Protein AF-A0A3B8RYE8-F1 (afdb_monomer_lite)

Secondary structure (DSSP, 8-state):
--EEEHHHHHHHHHHHH-SSSSS---SS--S-SEEEEEBTTS-EEEEESHHHHHHHHHHHHHHHHTT-SEEE--HHHHT--HHHHHHHHIIIIIHHHHEE--STTTHHHHH--SS---SSEEEEE-TT-HHHHHHHHHHHHH-GGGTEEEEEPPSS--HHHHHHHHTS-EEEP--EEE-TT--EEEPPEE-SSTT--SPBTTHHHHHHHHHHHTT-HHHHHHHHHHHHHHHHHHSS--SBSBGGGTT------HHHHHHHHHHH-SS--HHHHHHHHHHHHHHIIIIISSTTTB-TTS-B-------S--TTS-TTTTHHHHHHHHHHTT--HHHHHHHHHTTSS--HHHHHHHHHHHHHHHTT--S-TTTTTTGGGEE-HHHHHHHHHHHHHHHHHHHHHSTT-EEETTEEE-HHHHHHHHHHHHHHHHHHTEETTTTEE--EETTTTEE----BGGGGHHHHTT-S-HHHHHHIIIIIHHHHEETTEE-SB-

pLDDT: mean 95.22, std 4.4, range [63.72, 98.94]

Sequence (494 aa):
MPVFNINQNFNRLLKAEDIDGDKKITVDDKGPKRFNLISINGKSFEVCGTFHLSILLQELYLAKKDGKDELDISKEMIFQLPVDRASSLIKNYFWKGLTRRIDESNIKASVTDSKTHSEKTYIYIPPRDEFAFKYFKNIQIKHKDLNLSVEKLPPIITDKYLHVLNKKPGLLVLALKKDKSGTTSGVPFVVPGGRFNEMYGWDSYFESLGLINDGRIDLAIAMAENFFYQIEHYGKILNANRTYYLNRSQPPFLTSFIREIWENIEEKNKAWLKNALQYAIKEYHNVWVGKDRLTSTGLSRYFGSGSGMPPETEPEHFDAVLKPFAKKYKMAIPQFRQKYLSFEISVPELEDYFLHDRAVRESGHDTSYRIDSVCAHLNTVDLNSLLFKYEMDIAHFIKQEFSDRFNYQGKIHKSSDWLKRAKIRKELIDKLMWDTKRGFFFDYNFVLKKKTNYESAVTFYPLWAKLASKKQASILIKRALPLLEEAGGIAAST

Structure (mmCIF, N/CA/C/O backbone):
data_AF-A0A3B8RYE8-F1
#
_entry.id   AF-A0A3B8RYE8-F1
#
loop_
_atom_site.group_PDB
_atom_site.id
_atom_site.type_symbol
_atom_site.label_atom_id
_atom_site.label_alt_id
_atom_site.label_comp_id
_atom_site.label_asym_id
_atom_site.label_entity_id
_atom_site.label_seq_id
_atom_site.pdbx_PDB_ins_code
_atom_site.Cartn_x
_atom_site.Cartn_y
_atom_site.Cartn_z
_atom_site.occupancy
_atom_site.B_iso_or_equiv
_atom_site.auth_seq_id
_atom_site.auth_comp_id
_atom_site.auth_asym_id
_atom_site.auth_atom_id
_atom_site.pdbx_PDB_model_num
ATOM 1 N N . MET A 1 1 ? -33.885 2.464 30.644 1.00 63.72 1 MET A N 1
ATOM 2 C CA . MET A 1 1 ? -33.765 1.193 29.899 1.00 63.72 1 MET A CA 1
ATOM 3 C C . MET A 1 1 ? -33.332 0.103 30.884 1.00 63.72 1 MET A C 1
ATOM 5 O O . MET A 1 1 ? -32.891 0.470 31.971 1.00 63.72 1 MET A O 1
ATOM 9 N N . PRO A 1 2 ? -33.579 -1.198 30.637 1.00 79.75 2 PRO A N 1
ATOM 10 C CA . PRO A 1 2 ? -33.117 -2.251 31.544 1.00 79.75 2 PRO A CA 1
ATOM 11 C C . PRO A 1 2 ? -31.582 -2.306 31.572 1.00 79.75 2 PRO A C 1
ATOM 13 O O . PRO A 1 2 ? -30.951 -2.267 30.525 1.00 79.75 2 PRO A O 1
ATOM 16 N N . VAL A 1 3 ? -31.003 -2.413 32.770 1.00 88.25 3 VAL A N 1
ATOM 17 C CA . VAL A 1 3 ? -29.549 -2.505 32.982 1.00 88.25 3 VAL A CA 1
ATOM 18 C C . VAL A 1 3 ? -29.172 -3.953 33.287 1.00 88.25 3 VAL A C 1
ATOM 20 O O . VAL A 1 3 ? -29.862 -4.629 34.059 1.00 88.25 3 VAL A O 1
ATOM 23 N N . PHE A 1 4 ? -28.096 -4.445 32.676 1.00 91.94 4 PHE A N 1
ATOM 24 C CA . PHE A 1 4 ? -27.686 -5.848 32.732 1.00 91.94 4 PHE A CA 1
ATOM 25 C C . PHE A 1 4 ? -26.313 -6.011 33.383 1.00 91.94 4 PHE A C 1
ATOM 27 O O . PHE A 1 4 ? -25.372 -5.311 33.021 1.00 91.94 4 PHE A O 1
ATOM 34 N N . ASN A 1 5 ? -26.172 -6.986 34.288 1.00 94.56 5 ASN A N 1
ATOM 35 C CA . ASN A 1 5 ? -24.861 -7.369 34.816 1.00 94.56 5 ASN A CA 1
ATOM 36 C C . ASN A 1 5 ? -24.051 -8.082 33.723 1.00 94.56 5 ASN A C 1
ATOM 38 O O . ASN A 1 5 ? -24.471 -9.133 33.220 1.00 94.56 5 ASN A O 1
ATOM 42 N N . ILE A 1 6 ? -22.898 -7.519 33.362 1.00 95.00 6 ILE A N 1
ATOM 43 C CA . ILE A 1 6 ? -22.102 -7.986 32.224 1.00 95.00 6 ILE A CA 1
ATOM 44 C C . ILE A 1 6 ? -21.521 -9.372 32.495 1.00 95.00 6 ILE A C 1
ATOM 46 O O . ILE A 1 6 ? -21.747 -10.294 31.716 1.00 95.00 6 ILE A O 1
ATOM 50 N N . ASN A 1 7 ? -20.804 -9.552 33.608 1.00 93.44 7 ASN A N 1
ATOM 51 C CA . ASN A 1 7 ? -20.083 -10.796 33.895 1.00 93.44 7 ASN A CA 1
ATOM 52 C C . ASN A 1 7 ? -21.020 -12.002 34.034 1.00 93.44 7 ASN A C 1
ATOM 54 O O . ASN A 1 7 ? -20.733 -13.078 33.505 1.00 93.44 7 ASN A O 1
ATOM 58 N N . GLN A 1 8 ? -22.155 -11.816 34.708 1.00 94.69 8 GLN A N 1
ATOM 59 C CA . GLN A 1 8 ? -23.148 -12.866 34.890 1.00 94.69 8 GLN A CA 1
ATOM 60 C C . GLN A 1 8 ? -23.752 -13.305 33.552 1.00 94.69 8 GLN A C 1
ATOM 62 O O . GLN A 1 8 ? -23.822 -14.504 33.276 1.00 94.69 8 GLN A O 1
ATOM 67 N N . ASN A 1 9 ? -24.194 -12.357 32.718 1.00 95.88 9 ASN A N 1
ATOM 68 C CA . ASN A 1 9 ? -24.814 -12.686 31.435 1.00 95.88 9 ASN A CA 1
ATOM 69 C C . ASN A 1 9 ? -23.786 -13.209 30.422 1.00 95.88 9 ASN A C 1
ATOM 71 O O . ASN A 1 9 ? -24.084 -14.177 29.732 1.00 95.88 9 ASN A O 1
ATOM 75 N N . PHE A 1 10 ? -22.569 -12.659 30.394 1.00 95.88 10 PHE A N 1
ATOM 76 C CA . PHE A 1 10 ? -21.481 -13.107 29.519 1.00 95.88 10 PHE A CA 1
ATOM 77 C C . PHE A 1 10 ? -21.111 -14.576 29.763 1.00 95.88 10 PHE A C 1
ATOM 79 O O . PHE A 1 10 ? -21.117 -15.382 28.836 1.00 95.88 10 PHE A O 1
ATOM 86 N N . ASN A 1 11 ? -20.867 -14.956 31.022 1.00 95.50 11 ASN A N 1
ATOM 87 C CA . ASN A 1 11 ? -20.498 -16.333 31.364 1.00 95.50 11 ASN A CA 1
ATOM 88 C C . ASN A 1 11 ? -21.650 -17.321 31.122 1.00 95.50 11 ASN A C 1
ATOM 90 O O . ASN A 1 11 ? -21.416 -18.449 30.691 1.00 95.50 11 ASN A O 1
ATOM 94 N N . ARG A 1 12 ? -22.899 -16.910 31.389 1.00 96.69 12 ARG A N 1
ATOM 95 C CA . ARG A 1 12 ? -24.086 -17.734 31.109 1.00 96.69 12 ARG A CA 1
ATOM 96 C C . ARG A 1 12 ? -24.287 -17.948 29.613 1.00 96.69 12 ARG A C 1
ATOM 98 O O . ARG A 1 12 ? -24.657 -19.050 29.226 1.00 96.69 12 ARG A O 1
ATOM 105 N N . LEU A 1 13 ? -24.069 -16.909 28.808 1.00 97.00 13 LEU A N 1
ATOM 106 C CA . LEU A 1 13 ? -24.220 -16.971 27.359 1.00 97.00 13 LEU A CA 1
ATOM 107 C C . LEU A 1 13 ? -23.183 -17.912 26.744 1.00 97.00 13 LEU A C 1
ATOM 109 O O . LEU A 1 13 ? -23.573 -18.825 26.027 1.00 97.00 13 LEU A O 1
ATOM 113 N N . LEU A 1 14 ? -21.901 -17.762 27.099 1.00 96.38 14 LEU A N 1
ATOM 114 C CA . LEU A 1 14 ? -20.849 -18.676 26.639 1.00 96.38 14 LEU A CA 1
ATOM 115 C C . LEU A 1 14 ? -21.145 -20.122 27.046 1.00 96.38 14 LEU A C 1
ATOM 117 O O . LEU A 1 14 ? -21.182 -21.001 26.201 1.00 96.38 14 LEU A O 1
ATOM 121 N N . LYS A 1 15 ? -21.476 -20.370 28.320 1.00 95.88 15 LYS A N 1
ATOM 122 C CA . LYS A 1 15 ? -21.802 -21.726 28.791 1.00 95.88 15 LYS A CA 1
ATOM 123 C C . LYS A 1 15 ? -22.970 -22.371 28.028 1.00 95.88 15 LYS A C 1
ATOM 125 O O . LYS A 1 15 ? -23.050 -23.595 27.976 1.00 95.88 15 LYS A O 1
ATOM 130 N N . ALA A 1 16 ? -23.908 -21.570 27.528 1.00 95.00 16 ALA A N 1
ATOM 131 C CA . ALA A 1 16 ? -25.078 -22.069 26.818 1.00 95.00 16 ALA A CA 1
ATOM 132 C C . ALA A 1 16 ? -24.827 -22.270 25.317 1.00 95.00 16 ALA A C 1
ATOM 134 O O . ALA A 1 16 ? -25.349 -23.228 24.753 1.00 95.00 16 ALA A O 1
ATOM 135 N N . GLU A 1 17 ? -24.084 -21.366 24.674 1.00 96.25 17 GLU A N 1
ATOM 136 C CA . GLU A 1 17 ? -24.053 -21.246 23.210 1.00 96.25 17 GLU A CA 1
ATOM 137 C C . GLU A 1 17 ? -22.674 -21.452 22.568 1.00 96.25 17 GLU A C 1
ATOM 139 O O . GLU A 1 17 ? -22.648 -21.722 21.374 1.00 96.25 17 GLU A O 1
ATOM 144 N N . ASP A 1 18 ? -21.573 -21.337 23.317 1.00 95.00 18 ASP A N 1
ATOM 145 C CA . ASP A 1 18 ? -20.195 -21.597 22.859 1.00 95.00 18 ASP A CA 1
ATOM 146 C C . ASP A 1 18 ? -19.813 -23.031 23.261 1.00 95.00 18 ASP A C 1
ATOM 148 O O . ASP A 1 18 ? -19.482 -23.305 24.419 1.00 95.00 18 ASP A O 1
ATOM 152 N N . ILE A 1 19 ? -19.972 -23.973 22.328 1.00 93.94 19 ILE A N 1
ATOM 153 C CA . ILE A 1 19 ? -19.841 -25.412 22.607 1.00 93.94 19 ILE A CA 1
ATOM 154 C C . ILE A 1 19 ? -18.392 -25.882 22.475 1.00 93.94 19 ILE A C 1
ATOM 156 O O . ILE A 1 19 ? -17.983 -26.802 23.189 1.00 93.94 19 ILE A O 1
ATOM 160 N N . ASP A 1 20 ? -17.623 -25.279 21.572 1.00 92.25 20 ASP A N 1
ATOM 161 C CA . ASP A 1 20 ? -16.225 -25.640 21.331 1.00 92.25 20 ASP A CA 1
ATOM 162 C C . ASP A 1 20 ? -15.228 -24.854 22.207 1.00 92.25 20 ASP A C 1
ATOM 164 O O . ASP A 1 20 ? -14.053 -25.222 22.293 1.00 92.25 20 ASP A O 1
ATOM 168 N N . GLY A 1 21 ? -15.705 -23.844 22.941 1.00 92.56 21 GLY A N 1
ATOM 169 C CA . GLY A 1 21 ? -14.927 -23.068 23.900 1.00 92.56 21 GLY A CA 1
ATOM 170 C C . GLY A 1 21 ? -14.025 -22.021 23.248 1.00 92.56 21 GLY A C 1
ATOM 171 O O . GLY A 1 21 ? -13.099 -21.520 23.902 1.00 92.56 21 GLY A O 1
ATOM 172 N N . ASP A 1 22 ? -14.253 -21.691 21.974 1.00 94.19 22 ASP A N 1
ATOM 173 C CA . ASP A 1 22 ? -13.434 -20.744 21.221 1.00 94.19 22 ASP A CA 1
ATOM 174 C C . ASP A 1 22 ? -13.790 -19.268 21.498 1.00 94.19 22 ASP A C 1
ATOM 176 O O . ASP A 1 22 ? -13.113 -18.353 21.005 1.00 94.19 22 ASP A O 1
ATOM 180 N N . LYS A 1 23 ? -14.795 -19.035 22.359 1.00 94.56 23 LYS A N 1
ATOM 181 C CA . LYS A 1 23 ? -15.345 -17.728 22.751 1.00 94.56 23 LYS A CA 1
ATOM 182 C C . LYS A 1 23 ? -16.053 -17.003 21.614 1.00 94.56 23 LYS A C 1
ATOM 184 O O . LYS A 1 23 ? -16.090 -15.766 21.601 1.00 94.56 23 LYS A O 1
ATOM 189 N N . LYS A 1 24 ? -16.633 -17.745 20.677 1.00 95.50 24 LYS A N 1
ATOM 190 C CA . LYS A 1 24 ? -17.514 -17.234 19.630 1.00 95.50 24 LYS A CA 1
ATOM 191 C C . LYS A 1 24 ? -18.850 -17.968 19.683 1.00 95.50 24 LYS A C 1
ATOM 193 O O . LYS A 1 24 ? -19.033 -18.946 20.387 1.00 95.50 24 LYS A O 1
ATOM 198 N N . ILE A 1 25 ? -19.824 -17.407 18.973 1.00 96.19 25 ILE A N 1
ATOM 199 C CA . ILE A 1 25 ? -21.105 -18.064 18.714 1.00 96.19 25 ILE A CA 1
ATOM 200 C C . ILE A 1 25 ? -21.292 -18.048 17.207 1.00 96.19 25 ILE A C 1
ATOM 202 O O . ILE A 1 25 ? -21.430 -16.981 16.594 1.00 96.19 25 ILE A O 1
ATOM 206 N N . THR A 1 26 ? -21.266 -19.237 16.623 1.00 95.69 26 THR A N 1
ATOM 207 C CA . THR A 1 26 ? -21.291 -19.486 15.185 1.00 95.69 26 THR A CA 1
ATOM 208 C C . THR A 1 26 ? -22.417 -20.458 14.816 1.00 95.69 26 THR A C 1
ATOM 210 O O . THR A 1 26 ? -23.203 -20.921 15.653 1.00 95.69 26 THR A O 1
ATOM 213 N N . VAL A 1 27 ? -22.573 -20.717 13.515 1.00 95.00 27 VAL A N 1
ATOM 214 C CA . VAL A 1 27 ? -23.545 -21.703 13.007 1.00 95.00 27 VAL A CA 1
ATOM 215 C C . VAL A 1 27 ? -23.132 -23.145 13.324 1.00 95.00 27 VAL A C 1
ATOM 217 O O . VAL A 1 27 ? -23.981 -24.044 13.313 1.00 95.00 27 VAL A O 1
ATOM 220 N N . ASP A 1 28 ? -21.857 -23.353 13.648 1.00 94.25 28 ASP A N 1
ATOM 221 C CA . ASP A 1 28 ? -21.299 -24.663 13.961 1.00 94.25 28 ASP A CA 1
ATOM 222 C C . ASP A 1 28 ? -21.597 -25.067 15.406 1.00 94.25 28 ASP A C 1
ATOM 224 O O . ASP A 1 28 ? -21.878 -26.242 15.661 1.00 94.25 28 ASP A O 1
ATOM 228 N N . ASP A 1 29 ? -21.703 -24.093 16.315 1.00 93.88 29 ASP A N 1
ATOM 229 C CA . ASP A 1 29 ? -22.171 -24.318 17.679 1.00 93.88 29 ASP A CA 1
ATOM 230 C C . ASP A 1 29 ? -23.561 -24.961 17.692 1.00 93.88 29 ASP A C 1
ATOM 232 O O . ASP A 1 29 ? -24.493 -24.484 17.038 1.00 93.88 29 ASP A O 1
ATOM 236 N N . LYS A 1 30 ? -23.742 -26.023 18.480 1.00 93.44 30 LYS A N 1
ATOM 237 C CA . LYS A 1 30 ? -25.024 -26.744 18.612 1.00 93.44 30 LYS A CA 1
ATOM 238 C C . LYS A 1 30 ? -25.782 -26.407 19.901 1.00 93.44 30 LYS A C 1
ATOM 240 O O . LYS A 1 30 ? -26.593 -27.206 20.363 1.00 93.44 30 LYS A O 1
ATOM 245 N N . GLY A 1 31 ? -25.526 -25.222 20.461 1.00 92.25 31 GLY A N 1
ATOM 246 C CA . GLY A 1 31 ? -26.300 -24.651 21.564 1.00 92.25 31 GLY A CA 1
ATOM 247 C C . GLY A 1 31 ? -27.785 -24.438 21.217 1.00 92.25 31 GLY A C 1
ATOM 248 O O . GLY A 1 31 ? -28.196 -24.623 20.065 1.00 92.25 31 GLY A O 1
ATOM 249 N N . PRO A 1 32 ? -28.617 -24.046 22.197 1.00 95.44 32 PRO A N 1
ATOM 250 C CA . PRO A 1 32 ? -30.070 -23.955 22.043 1.00 95.44 32 PRO A CA 1
ATOM 251 C C . PRO A 1 32 ? -30.529 -22.851 21.078 1.00 95.44 32 PRO A C 1
ATOM 253 O O . PRO A 1 32 ? -31.705 -22.820 20.709 1.00 95.44 32 PRO A O 1
ATOM 256 N N . LYS A 1 33 ? -29.630 -21.948 20.664 1.00 96.06 33 LYS A N 1
ATOM 257 C CA . LYS A 1 33 ? -29.909 -20.781 19.813 1.00 96.06 33 LYS A CA 1
ATOM 258 C C . LYS A 1 33 ? -30.958 -19.852 20.410 1.00 96.06 33 LYS A C 1
ATOM 260 O O . LYS A 1 33 ? -31.668 -19.159 19.674 1.00 96.06 33 LYS A O 1
ATOM 265 N N . ARG A 1 34 ? -31.042 -19.834 21.741 1.00 96.75 34 ARG A N 1
ATOM 266 C CA . ARG A 1 34 ? -31.965 -19.026 22.537 1.00 96.75 34 ARG A CA 1
ATOM 267 C C . ARG A 1 34 ? -31.347 -18.729 23.894 1.00 96.75 34 ARG A C 1
ATOM 269 O O . ARG A 1 34 ? -30.912 -19.633 24.602 1.00 96.75 34 ARG A O 1
ATOM 276 N N . PHE A 1 35 ? -31.389 -17.468 24.299 1.00 97.25 35 PHE A N 1
ATOM 277 C CA . PHE A 1 35 ? -30.832 -17.021 25.566 1.00 97.25 35 PHE A CA 1
ATOM 278 C C . PHE A 1 35 ? -31.725 -15.982 26.239 1.00 97.25 35 PHE A C 1
ATOM 280 O O . PHE A 1 35 ? -32.108 -14.987 25.632 1.00 97.25 35 PHE A O 1
ATOM 287 N N . ASN A 1 36 ? -31.996 -16.175 27.530 1.00 96.00 36 ASN A N 1
ATOM 288 C CA . ASN A 1 36 ? -32.678 -15.181 28.354 1.00 96.00 36 ASN A CA 1
ATOM 289 C C . ASN A 1 36 ? -31.657 -14.238 28.997 1.00 96.00 36 ASN A C 1
ATOM 291 O O . ASN A 1 36 ? -30.999 -14.592 29.984 1.00 96.00 36 ASN A O 1
ATOM 295 N N . LEU A 1 37 ? -31.564 -13.026 28.454 1.00 94.12 37 LEU A N 1
ATOM 296 C CA . LEU A 1 37 ? -30.804 -11.918 29.015 1.00 94.12 37 LEU A CA 1
ATOM 297 C C . LEU A 1 37 ? -31.536 -11.387 30.256 1.00 94.12 37 LEU A C 1
ATOM 299 O O . LEU A 1 37 ? -32.696 -10.988 30.168 1.00 94.12 37 LEU A O 1
ATOM 303 N N . ILE A 1 38 ? -30.879 -11.405 31.420 1.00 93.19 38 ILE A N 1
ATOM 304 C CA . ILE A 1 38 ? -31.501 -11.054 32.709 1.00 93.19 38 ILE A CA 1
ATOM 305 C C . ILE A 1 38 ? -30.912 -9.741 33.218 1.00 93.19 38 ILE A C 1
ATOM 307 O O . ILE A 1 38 ? -29.700 -9.629 33.418 1.00 93.19 38 ILE A O 1
ATOM 311 N N . SER A 1 39 ? -31.783 -8.753 33.409 1.00 91.94 39 SER A N 1
ATOM 312 C CA . SER A 1 39 ? -31.458 -7.456 34.014 1.00 91.94 39 SER A CA 1
ATOM 313 C C . SER A 1 39 ? -31.252 -7.554 35.526 1.00 91.94 39 SER A C 1
ATOM 315 O O . SER A 1 39 ? -31.717 -8.495 36.168 1.00 91.94 39 SER A O 1
ATOM 317 N N . ILE A 1 40 ? -30.623 -6.536 36.111 1.00 90.06 40 ILE A N 1
ATOM 318 C CA . ILE A 1 40 ? -30.359 -6.451 37.558 1.00 90.06 40 ILE A CA 1
ATOM 319 C C . ILE A 1 40 ? -31.661 -6.488 38.380 1.00 90.06 40 ILE A C 1
ATOM 321 O O . ILE A 1 40 ? -31.703 -7.073 39.456 1.00 90.06 40 ILE A O 1
ATOM 325 N N . ASN A 1 41 ? -32.758 -5.959 37.829 1.00 89.81 41 ASN A N 1
ATOM 326 C CA . ASN A 1 41 ? -34.077 -5.948 38.473 1.00 89.81 41 ASN A CA 1
ATOM 327 C C . ASN A 1 41 ? -34.900 -7.225 38.194 1.00 89.81 41 ASN A C 1
ATOM 329 O O . ASN A 1 41 ? -36.118 -7.221 38.361 1.00 89.81 41 ASN A O 1
ATOM 333 N N . GLY A 1 42 ? -34.275 -8.294 37.688 1.00 86.31 42 GLY A N 1
ATOM 334 C CA . GLY A 1 42 ? -34.909 -9.596 37.453 1.00 86.31 42 GLY A CA 1
ATOM 335 C C . GLY A 1 42 ? -35.788 -9.698 36.203 1.00 86.31 42 GLY A C 1
ATOM 336 O O . GLY A 1 42 ? -36.278 -10.781 35.893 1.00 86.31 42 GLY A O 1
ATOM 337 N N . LYS A 1 43 ? -35.970 -8.615 35.434 1.00 88.69 43 LYS A N 1
ATOM 338 C CA . LYS A 1 43 ? -36.664 -8.691 34.138 1.00 88.69 43 LYS A CA 1
ATOM 339 C C . LYS A 1 43 ? -35.802 -9.461 33.142 1.00 88.69 43 LYS A C 1
ATOM 341 O O . LYS A 1 43 ? -34.618 -9.140 32.996 1.00 88.69 43 LYS A O 1
ATOM 346 N N . SER A 1 44 ? -36.398 -10.433 32.458 1.00 88.25 44 SER A N 1
ATOM 347 C CA . SER A 1 44 ? -35.760 -11.194 31.388 1.00 88.25 44 SER A CA 1
ATOM 348 C C . SER A 1 44 ? -36.206 -10.718 30.007 1.00 88.25 44 SER A C 1
ATOM 350 O O . SER A 1 44 ? -37.307 -10.197 29.816 1.00 88.25 44 SER A O 1
ATOM 352 N N . PHE A 1 45 ? -35.323 -10.904 29.036 1.00 89.31 45 PHE A N 1
ATOM 353 C CA . PHE A 1 45 ? -35.570 -10.655 27.629 1.00 89.31 45 PHE A CA 1
ATOM 354 C C . PHE A 1 45 ? -34.938 -11.778 26.801 1.00 89.31 45 PHE A C 1
ATOM 356 O O . PHE A 1 45 ? -33.760 -12.083 26.985 1.00 89.31 45 PHE A O 1
ATOM 363 N N . GLU A 1 46 ? -35.712 -12.406 25.918 1.00 95.12 46 GLU A N 1
ATOM 364 C CA . GLU A 1 46 ? -35.224 -13.508 25.085 1.00 95.12 46 GLU A CA 1
ATOM 365 C C . GLU A 1 46 ? -34.509 -12.976 23.835 1.00 95.12 46 GLU A C 1
ATOM 367 O O . GLU A 1 46 ? -35.020 -12.110 23.121 1.00 95.12 46 GLU A O 1
ATOM 372 N N . VAL A 1 47 ? -33.332 -13.532 23.557 1.00 96.38 47 VAL A N 1
ATOM 373 C CA . VAL A 1 47 ? -32.572 -13.339 22.322 1.00 96.38 47 VAL A CA 1
ATOM 374 C C . VAL A 1 47 ? -32.482 -14.682 21.611 1.00 96.38 47 VAL A C 1
ATOM 376 O O . VAL A 1 47 ? -32.039 -15.665 22.199 1.00 96.38 47 VAL A O 1
ATOM 379 N N . CYS A 1 48 ? -32.909 -14.725 20.351 1.00 95.62 48 CYS A N 1
ATOM 380 C CA . CYS A 1 48 ? -32.990 -15.948 19.556 1.00 95.62 48 CYS A CA 1
ATOM 381 C C . CYS A 1 48 ? -32.157 -15.840 18.278 1.00 95.62 48 CYS A C 1
ATOM 383 O O . CYS A 1 48 ? -32.088 -14.780 17.659 1.00 95.62 48 CYS A O 1
ATOM 385 N N . GLY A 1 49 ? -31.595 -16.971 17.853 1.00 95.56 49 GLY A N 1
ATOM 386 C CA . GLY A 1 49 ? -30.814 -17.100 16.628 1.00 95.56 49 GLY A CA 1
ATOM 387 C C . GLY A 1 49 ? -29.330 -16.794 16.825 1.00 95.56 49 GLY A C 1
ATOM 388 O O . GLY A 1 49 ? -28.948 -15.840 17.501 1.00 95.56 49 GLY A O 1
ATOM 389 N N . THR A 1 50 ? -28.484 -17.599 16.178 1.00 95.75 50 THR A N 1
ATOM 390 C CA . THR A 1 50 ? -27.016 -17.518 16.253 1.00 95.75 50 THR A CA 1
ATOM 391 C C . THR A 1 50 ? -26.484 -16.098 16.070 1.00 95.75 50 THR A C 1
ATOM 393 O O . THR A 1 50 ? -25.632 -15.657 16.834 1.00 95.75 50 THR A O 1
ATOM 396 N N . PHE A 1 51 ? -26.989 -15.370 15.071 1.00 94.94 51 PHE A N 1
ATOM 397 C CA . PHE A 1 51 ? -26.484 -14.041 14.743 1.00 94.94 51 PHE A CA 1
ATOM 398 C C . PHE A 1 51 ? -26.709 -13.039 15.884 1.00 94.94 51 PHE A C 1
ATOM 400 O O . PHE A 1 51 ? -25.758 -12.416 16.346 1.00 94.94 51 PHE A O 1
ATOM 407 N N . HIS A 1 52 ? -27.932 -12.938 16.407 1.00 96.31 52 HIS A N 1
ATOM 408 C CA . HIS A 1 52 ? -28.261 -12.008 17.494 1.00 96.31 52 HIS A CA 1
ATOM 409 C C . HIS A 1 52 ? -27.591 -12.385 18.818 1.00 96.31 52 HIS A C 1
ATOM 411 O O . HIS A 1 52 ? -27.194 -11.512 19.588 1.00 96.31 52 HIS A O 1
ATOM 417 N N . LEU A 1 53 ? -27.398 -13.682 19.066 1.00 97.06 53 LEU A N 1
ATOM 418 C CA . LEU A 1 53 ? -26.619 -14.162 20.206 1.00 97.06 53 LEU A CA 1
ATOM 419 C C . LEU A 1 53 ? -25.137 -13.793 20.082 1.00 97.06 53 LEU A C 1
ATOM 421 O O . LEU A 1 53 ? -24.537 -13.348 21.057 1.00 97.06 53 LEU A O 1
ATOM 425 N N . SER A 1 54 ? -24.568 -13.900 18.879 1.00 96.19 54 SER A N 1
ATOM 426 C CA . SER A 1 54 ? -23.206 -13.442 18.589 1.00 96.19 54 SER A CA 1
ATOM 427 C C . SER A 1 54 ? -23.065 -11.929 18.783 1.00 96.19 54 SER A C 1
ATOM 429 O O . SER A 1 54 ? -22.092 -11.477 19.385 1.00 96.19 54 SER A O 1
ATOM 431 N N . ILE A 1 55 ? -24.062 -11.137 18.366 1.00 95.25 55 ILE A N 1
ATOM 432 C CA . ILE A 1 55 ? -24.121 -9.695 18.652 1.00 95.25 55 ILE A CA 1
ATOM 433 C C . ILE A 1 55 ? -24.105 -9.441 20.158 1.00 95.25 55 ILE A C 1
ATOM 435 O O . ILE A 1 55 ? -23.269 -8.682 20.643 1.00 95.25 55 ILE A O 1
ATOM 439 N N . LEU A 1 56 ? -25.000 -10.091 20.904 1.00 96.00 56 LEU A N 1
ATOM 440 C CA . LEU A 1 56 ? -25.089 -9.921 22.351 1.00 96.00 56 LEU A CA 1
ATOM 441 C C . LEU A 1 56 ? -23.758 -10.261 23.037 1.00 96.00 56 LEU A C 1
ATOM 443 O O . LEU A 1 56 ? -23.308 -9.512 23.905 1.00 96.00 56 LEU A O 1
ATOM 447 N N . LEU A 1 57 ? -23.108 -11.354 22.626 1.00 96.50 57 LEU A N 1
ATOM 448 C CA . LEU A 1 57 ? -21.794 -11.737 23.136 1.00 96.50 57 LEU A CA 1
ATOM 449 C C . LEU A 1 57 ? -20.746 -10.647 22.873 1.00 96.50 57 LEU A C 1
ATOM 451 O O . LEU A 1 57 ? -19.982 -10.303 23.777 1.00 96.50 57 LEU A O 1
ATOM 455 N N . GLN A 1 58 ? -20.729 -10.084 21.662 1.00 94.38 58 GLN A N 1
ATOM 456 C CA . GLN A 1 58 ? -19.812 -9.008 21.285 1.00 94.38 58 GLN A CA 1
ATOM 457 C C . GLN A 1 58 ? -20.043 -7.743 22.119 1.00 94.38 58 GLN A C 1
ATOM 459 O O . GLN A 1 58 ? -19.078 -7.193 22.640 1.00 94.38 58 GLN A O 1
ATOM 464 N N . GLU A 1 59 ? -21.288 -7.297 22.303 1.00 94.25 59 GLU A N 1
ATOM 465 C CA . GLU A 1 59 ? -21.579 -6.087 23.088 1.00 94.25 59 GLU A CA 1
ATOM 466 C C . GLU A 1 59 ? -21.227 -6.255 24.571 1.00 94.25 59 GLU A C 1
ATOM 468 O O . GLU A 1 59 ? -20.613 -5.372 25.174 1.00 94.25 59 GLU A O 1
ATOM 473 N N . LEU A 1 60 ? -21.536 -7.421 25.151 1.00 95.25 60 LEU A N 1
ATOM 474 C CA . LEU A 1 60 ? -21.118 -7.761 26.513 1.00 95.25 60 LEU A CA 1
ATOM 475 C C . LEU A 1 60 ? -19.588 -7.759 26.641 1.00 95.25 60 LEU A C 1
ATOM 477 O O . LEU A 1 60 ? -19.051 -7.227 27.613 1.00 95.25 60 LEU A O 1
ATOM 481 N N . TYR A 1 61 ? -18.878 -8.322 25.659 1.00 94.44 61 TYR A N 1
ATOM 482 C CA . TYR A 1 61 ? -17.417 -8.330 25.641 1.00 94.44 61 TYR A CA 1
ATOM 483 C C . TYR A 1 61 ? -16.822 -6.924 25.511 1.00 94.44 61 TYR A C 1
ATOM 485 O O . TYR A 1 61 ? -15.892 -6.585 26.241 1.00 94.44 61 TYR A O 1
ATOM 493 N N . LEU A 1 62 ? -17.344 -6.098 24.600 1.00 91.31 62 LEU A N 1
ATOM 494 C CA . LEU A 1 62 ? -16.875 -4.728 24.392 1.00 91.31 62 LEU A CA 1
ATOM 495 C C . LEU A 1 62 ? -17.063 -3.887 25.656 1.00 91.31 62 LEU A C 1
ATOM 497 O O . LEU A 1 62 ? -16.117 -3.244 26.105 1.00 91.31 62 LEU A O 1
ATOM 501 N N . ALA A 1 63 ? -18.234 -3.968 26.290 1.00 92.25 63 ALA A N 1
ATOM 502 C CA . ALA A 1 63 ? -18.495 -3.271 27.543 1.00 92.25 63 ALA A CA 1
ATOM 503 C C . ALA A 1 63 ? -17.580 -3.755 28.681 1.00 92.25 63 ALA A C 1
ATOM 505 O O . ALA A 1 63 ? -17.027 -2.938 29.417 1.00 92.25 63 ALA A O 1
ATOM 506 N N . LYS A 1 64 ? -17.342 -5.072 28.773 1.00 92.94 64 LYS A N 1
ATOM 507 C CA . LYS A 1 64 ? -16.380 -5.657 29.718 1.00 92.94 64 LYS A CA 1
ATOM 508 C C . LYS A 1 64 ? -14.957 -5.146 29.484 1.00 92.94 64 LYS A C 1
ATOM 510 O O . LYS A 1 64 ? -14.249 -4.832 30.437 1.00 92.94 64 LYS A O 1
ATOM 515 N N . LYS A 1 65 ? -14.525 -5.074 28.223 1.00 90.06 65 LYS A N 1
ATOM 516 C CA . LYS A 1 65 ? -13.197 -4.582 27.828 1.00 90.06 65 LYS A CA 1
ATOM 517 C C . LYS A 1 65 ? -13.008 -3.106 28.184 1.00 90.06 65 LYS A C 1
ATOM 519 O O . LYS A 1 65 ? -11.905 -2.722 28.561 1.00 90.06 65 LYS A O 1
ATOM 524 N N . ASP A 1 66 ? -14.078 -2.319 28.128 1.00 89.88 66 ASP A N 1
ATOM 525 C CA . ASP A 1 66 ? -14.102 -0.919 28.562 1.00 89.88 66 ASP A CA 1
ATOM 526 C C . ASP A 1 66 ? -14.182 -0.759 30.096 1.00 89.88 66 ASP A C 1
ATOM 528 O O . ASP A 1 66 ? -14.321 0.356 30.596 1.00 89.88 66 ASP A O 1
ATOM 532 N N . GLY A 1 67 ? -14.085 -1.858 30.856 1.00 92.69 67 GLY A N 1
ATOM 533 C CA . GLY A 1 67 ? -14.076 -1.847 32.319 1.00 92.69 67 GLY A CA 1
ATOM 534 C C . GLY A 1 67 ? -15.446 -1.604 32.952 1.00 92.69 67 GLY A C 1
ATOM 535 O O . GLY A 1 67 ? -15.509 -1.192 34.106 1.00 92.69 67 GLY A O 1
ATOM 536 N N . LYS A 1 68 ? -16.540 -1.822 32.213 1.00 94.00 68 LYS A N 1
ATOM 537 C CA . LYS A 1 68 ? -17.900 -1.703 32.748 1.00 94.00 68 LYS A CA 1
ATOM 538 C C . LYS A 1 68 ? -18.334 -3.013 33.403 1.00 94.00 68 LYS A C 1
ATOM 540 O O . LYS A 1 68 ? -18.095 -4.093 32.860 1.00 94.00 68 LYS A O 1
ATOM 545 N N . ASP A 1 69 ? -19.055 -2.899 34.514 1.00 93.25 69 ASP A N 1
ATOM 546 C CA . ASP A 1 69 ? -19.741 -4.023 35.171 1.00 93.25 69 ASP A CA 1
ATOM 547 C C . ASP A 1 69 ? -21.206 -4.157 34.735 1.00 93.25 69 ASP A C 1
ATOM 549 O O . ASP A 1 69 ? -21.805 -5.237 34.812 1.00 93.25 69 ASP A O 1
ATOM 553 N N . GLU A 1 70 ? -21.764 -3.063 34.218 1.00 94.75 70 GLU A N 1
ATOM 554 C CA . GLU A 1 70 ? -23.150 -2.941 33.791 1.00 94.75 70 GLU A CA 1
ATOM 555 C C . GLU A 1 70 ? -23.246 -2.475 32.336 1.00 94.75 70 GLU A C 1
ATOM 557 O O . GLU A 1 70 ? -22.475 -1.628 31.875 1.00 94.75 70 GLU A O 1
ATOM 562 N N . LEU A 1 71 ? -24.212 -3.034 31.609 1.00 92.44 71 LEU A N 1
ATOM 563 C CA . LEU A 1 71 ? -24.511 -2.682 30.226 1.00 92.44 71 LEU A CA 1
ATOM 564 C C . LEU A 1 71 ? -25.955 -2.193 30.119 1.00 92.44 71 LEU A C 1
ATOM 566 O O . LEU A 1 71 ? -26.882 -2.906 30.506 1.00 92.44 71 LEU A O 1
ATOM 570 N N . ASP A 1 72 ? -26.128 -1.003 29.551 1.00 91.31 72 ASP A N 1
ATOM 571 C CA . ASP A 1 72 ? -27.397 -0.556 28.982 1.00 91.31 72 ASP A CA 1
ATOM 572 C C . ASP A 1 72 ? -27.362 -0.855 27.479 1.00 91.31 72 ASP A C 1
ATOM 574 O O . ASP A 1 72 ? -26.538 -0.296 26.750 1.00 91.31 72 ASP A O 1
ATOM 578 N N . ILE A 1 73 ? -28.192 -1.799 27.035 1.00 89.31 73 ILE A N 1
ATOM 579 C CA . ILE A 1 73 ? -28.273 -2.225 25.637 1.00 89.31 73 ILE A CA 1
ATOM 580 C C . ILE A 1 73 ? -29.728 -2.259 25.188 1.00 89.31 73 ILE A C 1
ATOM 582 O O . ILE A 1 73 ? -30.600 -2.839 25.842 1.00 89.31 73 ILE A O 1
ATOM 586 N N . SER A 1 74 ? -29.984 -1.638 24.041 1.00 88.81 74 SER A N 1
ATOM 587 C CA . SER A 1 74 ? -31.311 -1.592 23.444 1.00 88.81 74 SER A CA 1
ATOM 588 C C . SER A 1 74 ? -31.583 -2.845 22.605 1.00 88.81 74 SER A C 1
ATOM 590 O O . SER A 1 74 ? -30.663 -3.517 22.127 1.00 88.81 74 SER A O 1
ATOM 592 N N . LYS A 1 75 ? -32.864 -3.165 22.387 1.00 89.06 75 LYS A N 1
ATOM 593 C CA . LYS A 1 75 ? -33.231 -4.280 21.500 1.00 89.06 75 LYS A CA 1
ATOM 594 C C . LYS A 1 75 ? -32.770 -3.996 20.077 1.00 89.06 75 LYS A C 1
ATOM 596 O O . LYS A 1 75 ? -32.249 -4.882 19.415 1.00 89.06 75 LYS A O 1
ATOM 601 N N . GLU A 1 76 ? -32.895 -2.752 19.641 1.00 89.69 76 GLU A N 1
ATOM 602 C CA . GLU A 1 76 ? -32.469 -2.303 18.320 1.00 89.69 76 GLU A CA 1
ATOM 603 C C . GLU A 1 76 ? -30.991 -2.614 18.093 1.00 89.69 76 GLU A C 1
ATOM 605 O O . GLU A 1 76 ? -30.644 -2.996 16.988 1.00 89.69 76 GLU A O 1
ATOM 610 N N . MET A 1 77 ? -30.140 -2.539 19.126 1.00 88.69 77 MET A N 1
ATOM 611 C CA . MET A 1 77 ? -28.721 -2.897 19.033 1.00 88.69 77 MET A CA 1
ATOM 612 C C . MET A 1 77 ? -28.470 -4.404 18.865 1.00 88.69 77 MET A C 1
ATOM 614 O O . MET A 1 77 ? -27.555 -4.797 18.145 1.00 88.69 77 MET A O 1
ATOM 618 N N . ILE A 1 78 ? -29.292 -5.249 19.491 1.00 92.44 78 ILE A N 1
ATOM 619 C CA . ILE A 1 78 ? -29.181 -6.715 19.409 1.00 92.44 78 ILE A CA 1
ATOM 620 C C . ILE A 1 78 ? -29.746 -7.241 18.079 1.00 92.44 78 ILE A C 1
ATOM 622 O O . ILE A 1 78 ? -29.184 -8.158 17.476 1.00 92.44 78 ILE A O 1
ATOM 626 N N . PHE A 1 79 ? -30.843 -6.649 17.601 1.00 94.06 79 PHE A N 1
ATOM 627 C CA . PHE A 1 79 ? -31.567 -7.074 16.397 1.00 94.06 79 PHE A CA 1
ATOM 628 C C . PHE A 1 79 ? -31.249 -6.226 15.158 1.00 94.06 79 PHE A C 1
ATOM 630 O O . PHE A 1 79 ? -32.067 -6.139 14.245 1.00 94.06 79 PHE A O 1
ATOM 637 N N . GLN A 1 80 ? -30.061 -5.615 15.104 1.00 90.94 80 GLN A N 1
ATOM 638 C CA . GLN A 1 80 ? -29.599 -4.905 13.907 1.00 90.94 80 GLN A CA 1
ATOM 639 C C . GLN A 1 80 ? -29.487 -5.851 12.711 1.00 90.94 80 GLN A C 1
ATOM 641 O O . GLN A 1 80 ? -29.153 -7.031 12.859 1.00 90.94 80 GLN A O 1
ATOM 646 N N . LEU A 1 81 ? -29.702 -5.312 11.510 1.00 93.56 81 LEU A N 1
ATOM 647 C CA . LEU A 1 81 ? -29.424 -6.036 10.276 1.00 93.56 81 LEU A CA 1
ATOM 648 C C . LEU A 1 81 ? -27.905 -6.250 10.119 1.00 93.56 81 LEU A C 1
ATOM 650 O O . LEU A 1 81 ? -27.121 -5.373 10.495 1.00 93.56 81 LEU A O 1
ATOM 654 N N . PRO A 1 82 ? -27.456 -7.379 9.535 1.00 92.94 82 PRO A N 1
ATOM 655 C CA . PRO A 1 82 ? -26.029 -7.672 9.389 1.00 92.94 82 PRO A CA 1
ATOM 656 C C . PRO A 1 82 ? -25.229 -6.595 8.653 1.00 92.94 82 PRO A C 1
ATOM 658 O O . PRO A 1 82 ? -24.113 -6.275 9.061 1.00 92.94 82 PRO A O 1
ATOM 661 N N . VAL A 1 83 ? -25.812 -6.014 7.601 1.00 94.94 83 VAL A N 1
ATOM 662 C CA . VAL A 1 83 ? -25.179 -4.958 6.797 1.00 94.94 83 VAL A CA 1
ATOM 663 C C . VAL A 1 83 ? -24.968 -3.692 7.631 1.00 94.94 83 VAL A C 1
ATOM 665 O O . VAL A 1 83 ? -23.857 -3.162 7.671 1.00 94.94 83 VAL A O 1
ATOM 668 N N . ASP A 1 84 ? -25.996 -3.263 8.366 1.00 93.00 84 ASP A N 1
ATOM 669 C CA . ASP A 1 84 ? -25.935 -2.068 9.215 1.00 93.00 84 ASP A CA 1
ATOM 670 C C . ASP A 1 84 ? -24.924 -2.245 10.349 1.00 93.00 84 ASP A C 1
ATOM 672 O O . ASP A 1 84 ? -24.123 -1.349 10.629 1.00 93.00 84 ASP A O 1
ATOM 676 N N . ARG A 1 85 ? -24.900 -3.433 10.969 1.00 92.88 85 ARG A N 1
ATOM 677 C CA . ARG A 1 85 ? -23.931 -3.747 12.021 1.00 92.88 85 ARG A CA 1
ATOM 678 C C . ARG A 1 85 ? -22.500 -3.722 11.494 1.00 92.88 85 ARG A C 1
ATOM 680 O O . ARG A 1 85 ? -21.639 -3.119 12.131 1.00 92.88 85 ARG A O 1
ATOM 687 N N . ALA A 1 86 ? -22.235 -4.369 10.359 1.00 94.12 86 ALA A N 1
ATOM 688 C CA . ALA A 1 86 ? -20.900 -4.395 9.769 1.00 94.12 86 ALA A CA 1
ATOM 689 C C . ALA A 1 86 ? -20.414 -2.974 9.444 1.00 94.12 86 ALA A C 1
ATOM 691 O O . ALA A 1 86 ? -19.311 -2.600 9.842 1.00 94.12 86 ALA A O 1
ATOM 692 N N . SER A 1 87 ? -21.266 -2.160 8.810 1.00 95.38 87 SER A N 1
ATOM 693 C CA . SER A 1 87 ? -20.964 -0.757 8.510 1.00 95.38 87 SER A CA 1
ATOM 694 C C . SER A 1 87 ? -20.700 0.059 9.784 1.00 95.38 87 SER A C 1
ATOM 696 O O . SER A 1 87 ? -19.691 0.760 9.874 1.00 95.38 87 SER A O 1
ATOM 698 N N . SER A 1 88 ? -21.537 -0.096 10.815 1.00 92.44 88 SER A N 1
ATOM 699 C CA . SER A 1 88 ? -21.358 0.587 12.101 1.00 92.44 88 SER A CA 1
ATOM 700 C C . SER A 1 88 ? -20.053 0.195 12.802 1.00 92.44 88 SER A C 1
ATOM 702 O O . SER A 1 88 ? -19.345 1.066 13.312 1.00 92.44 88 SER A O 1
ATOM 704 N N . LEU A 1 89 ? -19.690 -1.093 12.806 1.00 93.69 89 LEU A N 1
ATOM 705 C CA . LEU A 1 89 ? -18.439 -1.568 13.404 1.00 93.69 89 LEU A CA 1
ATOM 706 C C . LEU A 1 89 ? -17.211 -1.035 12.663 1.00 93.69 89 LEU A C 1
ATOM 708 O O . LEU A 1 89 ? -16.261 -0.607 13.321 1.00 93.69 89 LEU A O 1
ATOM 712 N N . ILE A 1 90 ? -17.232 -1.007 11.326 1.00 96.19 90 ILE A N 1
ATOM 713 C CA . ILE A 1 90 ? -16.151 -0.418 10.522 1.00 96.19 90 ILE A CA 1
ATOM 714 C C . ILE A 1 90 ? -15.948 1.045 10.925 1.00 96.19 90 ILE A C 1
ATOM 716 O O . ILE A 1 90 ? -14.868 1.418 11.397 1.00 96.19 90 ILE A O 1
ATOM 720 N N . LYS A 1 91 ? -17.027 1.831 10.843 1.00 96.06 91 LYS A N 1
ATOM 721 C CA . LYS A 1 91 ? -17.017 3.272 11.089 1.00 96.06 91 LYS A CA 1
ATOM 722 C C . LYS A 1 91 ? -16.611 3.636 12.517 1.00 96.06 91 LYS A C 1
ATOM 724 O O . LYS A 1 91 ? -15.776 4.517 12.724 1.00 96.06 91 LYS A O 1
ATOM 729 N N . ASN A 1 92 ? -17.201 2.970 13.509 1.00 90.88 92 ASN A N 1
ATOM 730 C CA . ASN A 1 92 ? -17.128 3.397 14.908 1.00 90.88 92 ASN A CA 1
ATOM 731 C C . ASN A 1 92 ? -16.072 2.647 15.733 1.00 90.88 92 ASN A C 1
ATOM 733 O O . ASN A 1 92 ? -15.620 3.167 16.756 1.00 90.88 92 ASN A O 1
ATOM 737 N N . TYR A 1 93 ? -15.664 1.444 15.316 1.00 91.69 93 TYR A N 1
ATOM 738 C CA . TYR A 1 93 ? -14.755 0.594 16.089 1.00 91.69 93 TYR A CA 1
ATOM 739 C C . TYR A 1 93 ? -13.462 0.256 15.337 1.00 91.69 93 TYR A C 1
ATOM 741 O O . TYR A 1 93 ? -12.372 0.503 15.864 1.00 91.69 93 TYR A O 1
ATOM 749 N N . PHE A 1 94 ? -13.542 -0.268 14.110 1.00 95.69 94 PHE A N 1
ATOM 750 C CA . PHE A 1 94 ? -12.363 -0.785 13.408 1.00 95.69 94 PHE A CA 1
ATOM 751 C C . PHE A 1 94 ? -11.379 0.310 13.027 1.00 95.69 94 PHE A C 1
ATOM 753 O O . PHE A 1 94 ? -10.197 0.154 13.331 1.00 95.69 94 PHE A O 1
ATOM 760 N N . TRP A 1 95 ? -11.822 1.455 12.495 1.00 96.69 95 TRP A N 1
ATOM 761 C CA . TRP A 1 95 ? -10.878 2.538 12.190 1.00 96.69 95 TRP A CA 1
ATOM 762 C C . TRP A 1 95 ? -10.088 2.995 13.411 1.00 96.69 95 TRP A C 1
ATOM 764 O O . TRP A 1 95 ? -8.870 3.157 13.341 1.00 96.69 95 TRP A O 1
ATOM 774 N N . LYS A 1 96 ? -10.748 3.130 14.568 1.00 94.44 96 LYS A N 1
ATOM 775 C CA . LYS A 1 96 ? -10.075 3.470 15.828 1.00 94.44 96 LYS A CA 1
ATOM 776 C C . LYS A 1 96 ? -9.066 2.389 16.227 1.00 94.44 96 LYS A C 1
ATOM 778 O O . LYS A 1 96 ? -7.947 2.721 16.607 1.00 94.44 96 LYS A O 1
ATOM 783 N N . GLY A 1 97 ? -9.448 1.116 16.115 1.00 93.00 97 GLY A N 1
ATOM 784 C CA . GLY A 1 97 ? -8.588 -0.034 16.410 1.00 93.00 97 GLY A CA 1
ATOM 785 C C . GLY A 1 97 ? -7.402 -0.207 15.454 1.00 93.00 97 GLY A C 1
ATOM 786 O O . GLY A 1 97 ? -6.385 -0.783 15.849 1.00 93.00 97 GLY A O 1
ATOM 787 N N . LEU A 1 98 ? -7.492 0.321 14.233 1.00 96.19 98 LEU A N 1
ATOM 788 C CA . LEU A 1 98 ? -6.439 0.283 13.212 1.00 96.19 98 LEU A CA 1
ATOM 789 C C . LEU A 1 98 ? -5.618 1.580 13.139 1.00 96.19 98 LEU A C 1
ATOM 791 O O . LEU A 1 98 ? -4.558 1.599 12.527 1.00 96.19 98 LEU A O 1
ATOM 795 N N . THR A 1 99 ? -6.044 2.659 13.797 1.00 96.44 99 THR A N 1
ATOM 796 C CA . THR A 1 99 ? -5.272 3.908 13.814 1.00 96.44 99 THR A CA 1
ATOM 797 C C . THR A 1 99 ? -4.028 3.762 14.692 1.00 96.44 99 THR A C 1
ATOM 799 O O . THR A 1 99 ? -4.089 3.262 15.820 1.00 96.44 99 THR A O 1
ATOM 802 N N . ARG A 1 100 ? -2.886 4.234 14.199 1.00 95.00 100 ARG A N 1
ATOM 803 C CA . ARG A 1 100 ? -1.594 4.266 14.894 1.00 95.00 100 ARG A CA 1
ATOM 804 C C . ARG A 1 100 ? -0.991 5.666 14.841 1.00 95.00 100 ARG A C 1
ATOM 806 O O . ARG A 1 100 ? -1.362 6.499 14.015 1.00 95.00 100 ARG A O 1
ATOM 813 N N . ARG A 1 101 ? -0.043 5.909 15.746 1.00 94.38 101 ARG A N 1
ATOM 814 C CA . ARG A 1 101 ? 0.873 7.056 15.753 1.00 94.38 101 ARG A CA 1
ATOM 815 C C . ARG A 1 101 ? 2.260 6.578 16.172 1.00 94.38 101 ARG A C 1
ATOM 817 O O . ARG A 1 101 ? 2.386 5.643 16.967 1.00 94.38 101 ARG A O 1
ATOM 824 N N . ILE A 1 102 ? 3.298 7.218 15.640 1.00 95.69 102 ILE A N 1
ATOM 825 C CA . ILE A 1 102 ? 4.688 7.001 16.059 1.00 95.69 102 ILE A CA 1
ATOM 826 C C . ILE A 1 102 ? 5.109 8.219 16.875 1.00 95.69 102 ILE A C 1
ATOM 828 O O . ILE A 1 102 ? 5.613 9.206 16.348 1.00 95.69 102 ILE A O 1
ATOM 832 N N . ASP A 1 103 ? 4.832 8.150 18.171 1.00 95.56 103 ASP A N 1
ATOM 833 C CA . ASP A 1 103 ? 5.178 9.158 19.165 1.00 95.56 103 ASP A CA 1
ATOM 834 C C . ASP A 1 103 ? 5.316 8.516 20.547 1.00 95.56 103 ASP A C 1
ATOM 836 O O . ASP A 1 103 ? 5.141 7.306 20.698 1.00 95.56 103 ASP A O 1
ATOM 840 N N . GLU A 1 104 ? 5.646 9.321 21.555 1.00 95.00 104 GLU A N 1
ATOM 841 C CA . GLU A 1 104 ? 5.878 8.838 22.917 1.00 95.00 104 GLU A CA 1
ATOM 842 C C . GLU A 1 104 ? 4.712 8.006 23.480 1.00 95.00 104 GLU A C 1
ATOM 844 O O . GLU A 1 104 ? 4.953 7.025 24.181 1.00 95.00 104 GLU A O 1
ATOM 849 N N . SER A 1 105 ? 3.462 8.346 23.146 1.00 91.44 105 SER A N 1
ATOM 850 C CA . SER A 1 105 ? 2.276 7.706 23.731 1.00 91.44 105 SER A CA 1
ATOM 851 C C . SER A 1 105 ? 2.108 6.239 23.329 1.00 91.44 105 SER A C 1
ATOM 853 O O . SER A 1 105 ? 1.507 5.463 24.069 1.00 91.44 105 SER A O 1
ATOM 855 N N . ASN A 1 106 ? 2.653 5.852 22.173 1.00 88.50 106 ASN A N 1
ATOM 856 C CA . ASN A 1 106 ? 2.486 4.517 21.602 1.00 88.50 106 ASN A CA 1
ATOM 857 C C . ASN A 1 106 ? 3.817 3.854 21.215 1.00 88.50 106 ASN A C 1
ATOM 859 O O . ASN A 1 106 ? 3.824 2.794 20.588 1.00 88.50 106 ASN A O 1
ATOM 863 N N . ILE A 1 107 ? 4.958 4.452 21.579 1.00 91.25 107 ILE A N 1
ATOM 864 C CA . ILE A 1 107 ? 6.259 4.034 21.047 1.00 91.25 107 ILE A CA 1
ATOM 865 C C . ILE A 1 107 ? 6.565 2.560 21.320 1.00 91.25 107 ILE A C 1
ATOM 867 O O . ILE A 1 107 ? 7.056 1.877 20.429 1.00 91.25 107 ILE A O 1
ATOM 871 N N . LYS A 1 108 ? 6.194 2.046 22.501 1.00 88.88 108 LYS A N 1
ATOM 872 C CA . LYS A 1 108 ? 6.386 0.641 22.893 1.00 88.88 108 LYS A CA 1
ATOM 873 C C . LYS A 1 108 ? 5.714 -0.334 21.921 1.00 88.88 108 LYS A C 1
ATOM 875 O O . LYS A 1 108 ? 6.317 -1.336 21.544 1.00 88.88 108 LYS A O 1
ATOM 880 N N . ALA A 1 109 ? 4.487 -0.036 21.499 1.00 87.06 109 ALA A N 1
ATOM 881 C CA . ALA A 1 109 ? 3.783 -0.862 20.525 1.00 87.06 109 ALA A CA 1
ATOM 882 C C . ALA A 1 109 ? 4.387 -0.687 19.125 1.00 87.06 109 ALA A C 1
ATOM 884 O O . ALA A 1 109 ? 4.698 -1.677 18.471 1.00 87.06 109 ALA A O 1
ATOM 885 N N . SER A 1 110 ? 4.629 0.559 18.701 1.00 86.94 110 SER A N 1
ATOM 886 C CA . SER A 1 110 ? 5.087 0.876 17.341 1.00 86.94 110 SER A CA 1
ATOM 887 C C . SER A 1 110 ? 6.430 0.239 16.975 1.00 86.94 110 SER A C 1
ATOM 889 O O . SER A 1 110 ? 6.646 -0.131 15.826 1.00 86.94 110 SER A O 1
ATOM 891 N N . VAL A 1 111 ? 7.347 0.116 17.935 1.00 88.06 111 VAL A N 1
ATOM 892 C CA . VAL A 1 111 ? 8.689 -0.424 17.676 1.00 88.06 111 VAL A CA 1
ATOM 893 C C . VAL A 1 111 ? 8.760 -1.949 17.679 1.00 88.06 111 VAL A C 1
ATOM 895 O O . VAL A 1 111 ? 9.705 -2.503 17.116 1.00 88.06 111 VAL A O 1
ATOM 898 N N . THR A 1 112 ? 7.769 -2.627 18.266 1.00 85.31 112 THR A N 1
ATOM 899 C CA . THR A 1 112 ? 7.736 -4.092 18.353 1.00 85.31 112 THR A CA 1
ATOM 900 C C . THR A 1 112 ? 7.707 -4.688 16.947 1.00 85.31 112 THR A C 1
ATOM 902 O O . THR A 1 112 ? 6.827 -4.350 16.155 1.00 85.31 112 THR A O 1
ATOM 905 N N . ASP A 1 113 ? 8.674 -5.549 16.629 1.00 82.75 113 ASP A N 1
ATOM 906 C CA . ASP A 1 113 ? 8.763 -6.297 15.371 1.00 82.75 113 ASP A CA 1
ATOM 907 C C . ASP A 1 113 ? 8.755 -7.793 15.687 1.00 82.75 113 ASP A C 1
ATOM 909 O O . ASP A 1 113 ? 9.560 -8.255 16.490 1.00 82.75 113 ASP A O 1
ATOM 913 N N . SER A 1 114 ? 7.831 -8.540 15.086 1.00 81.75 114 SER A N 1
ATOM 914 C CA . SER A 1 114 ? 7.777 -10.004 15.219 1.00 81.75 114 SER A CA 1
ATOM 915 C C . SER A 1 114 ? 8.522 -10.726 14.098 1.00 81.75 114 SER A C 1
ATOM 917 O O . SER A 1 114 ? 8.752 -11.923 14.213 1.00 81.75 114 SER A O 1
ATOM 919 N N . LYS A 1 115 ? 8.903 -10.014 13.029 1.00 80.75 115 LYS A N 1
ATOM 920 C CA . LYS A 1 115 ? 9.530 -10.587 11.829 1.00 80.75 115 LYS A CA 1
ATOM 921 C C . LYS A 1 115 ? 11.046 -10.675 11.943 1.00 80.75 115 LYS A C 1
ATOM 923 O O . LYS A 1 115 ? 11.690 -11.375 11.174 1.00 80.75 115 LYS A O 1
ATOM 928 N N . THR A 1 116 ? 11.631 -9.901 12.853 1.00 77.19 116 THR A N 1
ATOM 929 C CA . THR A 1 116 ? 13.078 -9.823 13.034 1.00 77.19 116 THR A CA 1
ATOM 930 C C . THR A 1 116 ? 13.434 -9.817 14.517 1.00 77.19 116 THR A C 1
ATOM 932 O O . THR A 1 116 ? 12.636 -9.418 15.363 1.00 77.19 116 THR A O 1
ATOM 935 N N . HIS A 1 117 ? 14.648 -10.265 14.840 1.00 73.88 117 HIS A N 1
ATOM 936 C CA . HIS A 1 117 ? 15.166 -10.279 16.206 1.00 73.88 117 HIS A CA 1
ATOM 937 C C . HIS A 1 117 ? 16.406 -9.391 16.322 1.00 73.88 117 HIS A C 1
ATOM 939 O O . HIS A 1 117 ? 17.346 -9.509 15.534 1.00 73.88 117 HIS A O 1
ATOM 945 N N . SER A 1 118 ? 16.429 -8.523 17.332 1.00 76.75 118 SER A N 1
ATOM 946 C CA . SER A 1 118 ? 17.582 -7.690 17.671 1.00 76.75 118 SER A CA 1
ATOM 947 C C . SER A 1 118 ? 17.681 -7.481 19.181 1.00 76.75 118 SER A C 1
ATOM 949 O O . SER A 1 118 ? 16.675 -7.409 19.881 1.00 76.75 118 SER A O 1
ATOM 951 N N . GLU A 1 119 ? 18.908 -7.357 19.695 1.00 79.81 119 GLU A N 1
ATOM 952 C CA . GLU A 1 119 ? 19.153 -7.124 21.130 1.00 79.81 119 GLU A CA 1
ATOM 953 C C . GLU A 1 119 ? 18.631 -5.761 21.608 1.00 79.81 119 GLU A C 1
ATOM 955 O O . GLU A 1 119 ? 18.261 -5.593 22.770 1.00 79.81 119 GLU A O 1
ATOM 960 N N . LYS A 1 120 ? 18.632 -4.771 20.709 1.00 88.31 120 LYS A N 1
ATOM 961 C CA . LYS A 1 120 ? 18.115 -3.419 20.931 1.00 88.31 120 LYS A CA 1
ATOM 962 C C . LYS A 1 120 ? 16.978 -3.130 19.977 1.00 88.31 120 LYS A C 1
ATOM 964 O O . LYS A 1 120 ? 16.918 -3.679 18.880 1.00 88.31 120 LYS A O 1
ATOM 969 N N . THR A 1 121 ? 16.148 -2.182 20.370 1.00 91.69 121 THR A N 1
ATOM 970 C CA . THR A 1 121 ? 15.047 -1.696 19.553 1.00 91.69 121 THR A CA 1
ATOM 971 C C . THR A 1 121 ? 15.485 -0.439 18.811 1.00 91.69 121 THR A C 1
ATOM 973 O O . THR A 1 121 ? 15.776 0.577 19.441 1.00 91.69 121 THR A O 1
ATOM 976 N N . TYR A 1 122 ? 15.542 -0.477 17.481 1.00 95.44 122 TYR A N 1
ATOM 977 C CA . TYR A 1 122 ? 16.078 0.636 16.695 1.00 95.44 122 TYR A CA 1
ATOM 978 C C . TYR A 1 122 ? 14.989 1.549 16.123 1.00 95.44 122 TYR A C 1
ATOM 980 O O . TYR A 1 122 ? 13.985 1.090 15.575 1.00 95.44 122 TYR A O 1
ATOM 988 N N . ILE A 1 123 ? 15.230 2.858 16.208 1.00 96.94 123 ILE A N 1
ATOM 989 C CA . ILE A 1 123 ? 14.459 3.905 15.534 1.00 96.94 123 ILE A CA 1
ATOM 990 C C . ILE A 1 123 ? 15.421 4.695 14.656 1.00 96.94 123 ILE A C 1
ATOM 992 O O . ILE A 1 123 ? 16.433 5.213 15.132 1.00 96.94 123 ILE A O 1
ATOM 996 N N . TYR A 1 124 ? 15.077 4.827 13.384 1.00 98.06 124 TYR A N 1
ATOM 997 C CA . TYR A 1 124 ? 15.910 5.476 12.386 1.00 98.06 124 TYR A CA 1
ATOM 998 C C . TYR A 1 124 ? 15.299 6.794 11.927 1.00 98.06 124 TYR A C 1
ATOM 1000 O O . TYR A 1 124 ? 14.158 6.851 11.462 1.00 98.06 124 TYR A O 1
ATOM 1008 N N . ILE A 1 125 ? 16.093 7.856 12.048 1.00 98.25 125 ILE A N 1
ATOM 1009 C CA . ILE A 1 125 ? 15.713 9.230 11.723 1.00 98.25 125 ILE A CA 1
ATOM 1010 C C . ILE A 1 125 ? 16.382 9.653 10.415 1.00 98.25 125 ILE A C 1
ATOM 1012 O O . ILE A 1 125 ? 17.573 9.376 10.230 1.00 98.25 125 ILE A O 1
ATOM 1016 N N . PRO A 1 126 ? 15.679 10.351 9.508 1.00 97.25 126 PRO A N 1
ATOM 1017 C CA . PRO A 1 126 ? 16.315 10.942 8.344 1.00 97.25 126 PRO A CA 1
ATOM 1018 C C . PRO A 1 126 ? 17.492 11.858 8.716 1.00 97.25 126 PRO A C 1
ATOM 1020 O O . PRO A 1 126 ? 17.428 12.582 9.711 1.00 97.25 126 PRO A O 1
ATOM 1023 N N . PRO A 1 127 ? 18.550 11.911 7.891 1.00 94.50 127 PRO A N 1
ATOM 1024 C CA . PRO A 1 127 ? 19.783 12.642 8.197 1.00 94.50 127 PRO A CA 1
ATOM 1025 C C . PRO A 1 127 ? 19.572 14.133 8.476 1.00 94.50 127 PRO A C 1
ATOM 1027 O O . PRO A 1 127 ? 20.343 14.726 9.223 1.00 94.50 127 PRO A O 1
ATOM 1030 N N . ARG A 1 128 ? 18.557 14.739 7.847 1.00 93.88 128 ARG A N 1
ATOM 1031 C CA . ARG A 1 128 ? 18.277 16.182 7.901 1.00 93.88 128 ARG A CA 1
ATOM 1032 C C . ARG A 1 128 ? 17.122 16.553 8.835 1.00 93.88 128 ARG A C 1
ATOM 1034 O O . ARG A 1 128 ? 16.823 17.735 8.967 1.00 93.88 128 ARG A O 1
ATOM 1041 N N . ASP A 1 129 ? 16.473 15.577 9.467 1.00 97.38 129 ASP A N 1
ATOM 1042 C CA . ASP A 1 129 ? 15.345 15.825 10.368 1.00 97.38 129 ASP A CA 1
ATOM 1043 C C . ASP A 1 129 ? 15.829 15.948 11.821 1.00 97.38 129 ASP A C 1
ATOM 1045 O O . ASP A 1 129 ? 15.681 15.052 12.656 1.00 97.38 129 ASP A O 1
ATOM 1049 N N . GLU A 1 130 ? 16.464 17.084 12.122 1.00 97.00 130 GLU A N 1
ATOM 1050 C CA . GLU A 1 130 ? 16.954 17.389 13.474 1.00 97.00 130 GLU A CA 1
ATOM 1051 C C . GLU A 1 130 ? 15.824 17.473 14.502 1.00 97.00 130 GLU A C 1
ATOM 1053 O O . GLU A 1 130 ? 16.018 17.171 15.683 1.00 97.00 130 GLU A O 1
ATOM 1058 N N . PHE A 1 131 ? 14.633 17.873 14.055 1.00 96.94 131 PHE A N 1
ATOM 1059 C CA . PHE A 1 131 ? 13.471 17.985 14.915 1.00 96.94 131 PHE A CA 1
ATOM 1060 C C . PHE A 1 131 ? 13.024 16.608 15.413 1.00 96.94 131 PHE A C 1
ATOM 1062 O O . PHE A 1 131 ? 12.955 16.399 16.630 1.00 96.94 131 PHE A O 1
ATOM 1069 N N . ALA A 1 132 ? 12.803 15.654 14.504 1.00 97.69 132 ALA A N 1
ATOM 1070 C CA . ALA A 1 132 ? 12.490 14.281 14.881 1.00 97.69 132 ALA A CA 1
ATOM 1071 C C . ALA A 1 132 ? 13.636 13.652 15.680 1.00 97.69 132 ALA A C 1
ATOM 1073 O O . ALA A 1 132 ? 13.386 12.994 16.691 1.00 97.69 132 ALA A O 1
ATOM 1074 N N . PHE A 1 133 ? 14.896 13.908 15.308 1.00 98.25 133 PHE A N 1
ATOM 1075 C CA . PHE A 1 133 ? 16.038 13.359 16.038 1.00 98.25 133 PHE A CA 1
ATOM 1076 C C . PHE A 1 133 ? 16.033 13.779 17.508 1.00 98.25 133 PHE A C 1
ATOM 1078 O O . PHE A 1 133 ? 16.134 12.924 18.389 1.00 98.25 133 PHE A O 1
ATOM 1085 N N . LYS A 1 134 ? 15.848 15.075 17.787 1.00 97.75 134 LYS A N 1
ATOM 1086 C CA . LYS A 1 134 ? 15.746 15.586 19.158 1.00 97.75 134 LYS A CA 1
ATOM 1087 C C . LYS A 1 134 ? 14.542 14.993 19.894 1.00 97.75 134 LYS A C 1
ATOM 1089 O O . LYS A 1 134 ? 14.675 14.592 21.048 1.00 97.75 134 LYS A O 1
ATOM 1094 N N . TYR A 1 135 ? 13.388 14.915 19.231 1.00 97.81 135 TYR A N 1
ATOM 1095 C CA . TYR A 1 135 ? 12.164 14.365 19.812 1.00 97.81 135 TYR A CA 1
ATOM 1096 C C . TYR A 1 135 ? 12.345 12.904 20.257 1.00 97.81 135 TYR A C 1
ATOM 1098 O O . TYR A 1 135 ? 12.170 12.588 21.434 1.00 97.81 135 TYR A O 1
ATOM 1106 N N . PHE A 1 136 ? 12.790 12.023 19.358 1.00 97.88 136 PHE A N 1
ATOM 1107 C CA . PHE A 1 136 ? 12.980 10.607 19.680 1.00 97.88 136 PHE A CA 1
ATOM 1108 C C . PHE A 1 136 ? 14.166 10.368 20.620 1.00 97.88 136 PHE A C 1
ATOM 1110 O O . PHE A 1 136 ? 14.098 9.475 21.464 1.00 97.88 136 PHE A O 1
ATOM 1117 N N . LYS A 1 137 ? 15.228 11.187 20.566 1.00 97.81 137 LYS A N 1
ATOM 1118 C CA . LYS A 1 137 ? 16.313 11.116 21.559 1.00 97.81 137 LYS A CA 1
ATOM 1119 C C . LYS A 1 137 ? 15.827 11.396 22.977 1.00 97.81 137 LYS A C 1
ATOM 1121 O O . LYS A 1 137 ? 16.255 10.704 23.898 1.00 97.81 137 LYS A O 1
ATOM 1126 N N . ASN A 1 138 ? 14.905 12.339 23.157 1.00 97.19 138 ASN A N 1
ATOM 1127 C CA . ASN A 1 138 ? 14.303 12.587 24.465 1.00 97.19 138 ASN A CA 1
ATOM 1128 C C . ASN A 1 138 ? 13.482 11.382 24.951 1.00 97.19 138 ASN A C 1
ATOM 1130 O O . ASN A 1 138 ? 13.593 11.009 26.118 1.00 97.19 138 ASN A O 1
ATOM 1134 N N . ILE A 1 139 ? 12.731 10.726 24.058 1.00 96.31 139 ILE A N 1
ATOM 1135 C CA . ILE A 1 139 ? 12.007 9.482 24.375 1.00 96.31 139 ILE A CA 1
ATOM 1136 C C . ILE A 1 139 ? 12.989 8.385 24.805 1.00 96.31 139 ILE A C 1
ATOM 1138 O O . ILE A 1 139 ? 12.772 7.754 25.834 1.00 96.31 139 ILE A O 1
ATOM 1142 N N . GLN A 1 140 ? 14.101 8.203 24.082 1.00 96.19 140 GLN A N 1
ATOM 1143 C CA . GLN A 1 140 ? 15.150 7.242 24.445 1.00 96.19 140 GLN A CA 1
ATOM 1144 C C . GLN A 1 140 ? 15.717 7.502 25.855 1.00 96.19 140 GLN A C 1
ATOM 1146 O O . GLN A 1 140 ? 15.979 6.559 26.596 1.00 96.19 140 GLN A O 1
ATOM 1151 N N . ILE A 1 141 ? 15.928 8.770 26.228 1.00 96.62 141 ILE A N 1
ATOM 1152 C CA . ILE A 1 141 ? 16.447 9.144 27.555 1.00 96.62 141 ILE A CA 1
ATOM 1153 C C . ILE A 1 141 ? 15.414 8.864 28.653 1.00 96.62 141 ILE A C 1
ATOM 1155 O O . ILE A 1 141 ? 15.787 8.402 29.733 1.00 96.62 141 ILE A O 1
ATOM 1159 N N . LYS A 1 142 ? 14.137 9.153 28.381 1.00 95.88 142 LYS A N 1
ATOM 1160 C CA . LYS A 1 142 ? 13.034 9.029 29.341 1.00 95.88 142 LYS A CA 1
ATOM 1161 C C . LYS A 1 142 ? 12.599 7.578 29.569 1.00 95.88 142 LYS A C 1
ATOM 1163 O O . LYS A 1 142 ? 12.337 7.209 30.707 1.00 95.88 142 LYS A O 1
ATOM 1168 N N . HIS A 1 143 ? 12.578 6.759 28.518 1.00 92.88 143 HIS A N 1
ATOM 1169 C CA . HIS A 1 143 ? 12.094 5.371 28.535 1.00 92.88 143 HIS A CA 1
ATOM 1170 C C . HIS A 1 143 ? 13.246 4.377 28.352 1.00 92.88 143 HIS A C 1
ATOM 1172 O O . HIS A 1 143 ? 13.363 3.696 27.330 1.00 92.88 143 HIS A O 1
ATOM 1178 N N . LYS A 1 144 ? 14.154 4.326 29.337 1.00 90.69 144 LYS A N 1
ATOM 1179 C CA . LYS A 1 144 ? 15.325 3.424 29.308 1.00 90.69 144 LYS A CA 1
ATOM 1180 C C . LYS A 1 144 ? 14.939 1.942 29.332 1.00 90.69 144 LYS A C 1
ATOM 1182 O O . LYS A 1 144 ? 15.689 1.116 28.821 1.00 90.69 144 LYS A O 1
ATOM 1187 N N . ASP A 1 145 ? 13.778 1.624 29.896 1.00 90.19 145 ASP A N 1
ATOM 1188 C CA . ASP A 1 145 ? 13.181 0.287 29.953 1.00 90.19 145 ASP A CA 1
ATOM 1189 C C . ASP A 1 145 ? 12.886 -0.297 28.563 1.00 90.19 145 ASP A C 1
ATOM 1191 O O . ASP A 1 145 ? 12.900 -1.512 28.388 1.00 90.19 145 ASP A O 1
ATOM 1195 N N . LEU A 1 146 ? 12.686 0.557 27.555 1.00 88.44 146 LEU A N 1
ATOM 1196 C CA . LEU A 1 146 ? 12.402 0.136 26.182 1.00 88.44 146 LEU A CA 1
ATOM 1197 C C . LEU A 1 146 ? 13.654 -0.245 25.373 1.00 88.44 146 LEU A C 1
ATOM 1199 O O . LEU A 1 146 ? 13.526 -0.672 24.224 1.00 88.44 146 LEU A O 1
ATOM 1203 N N . ASN A 1 147 ? 14.858 -0.060 25.935 1.00 92.12 147 ASN A N 1
ATOM 1204 C CA . ASN A 1 147 ? 16.146 -0.325 25.278 1.00 92.12 147 ASN A CA 1
ATOM 1205 C C . ASN A 1 147 ? 16.235 0.264 23.849 1.00 92.12 147 ASN A C 1
ATOM 1207 O O . ASN A 1 147 ? 16.725 -0.372 22.908 1.00 92.12 147 ASN A O 1
ATOM 1211 N N . LEU A 1 148 ? 15.709 1.484 23.679 1.00 94.69 148 LEU A N 1
ATOM 1212 C CA . LEU A 1 148 ? 15.662 2.169 22.389 1.00 94.69 148 LEU A CA 1
ATOM 1213 C C . LEU A 1 148 ? 17.055 2.639 21.954 1.00 94.69 148 LEU A C 1
ATOM 1215 O O . LEU A 1 148 ? 17.842 3.174 22.739 1.00 94.69 148 LEU A O 1
ATOM 1219 N N . SER A 1 149 ? 17.326 2.530 20.660 1.00 96.19 149 SER A N 1
ATOM 1220 C CA . SER A 1 149 ? 18.483 3.116 19.999 1.00 96.19 149 SER A CA 1
ATOM 1221 C C . SER A 1 149 ? 18.016 3.996 18.844 1.00 96.19 149 SER A C 1
ATOM 1223 O O . SER A 1 149 ? 17.556 3.511 17.814 1.00 96.19 149 SER A O 1
ATOM 1225 N N . VAL A 1 150 ? 18.100 5.311 19.043 1.00 97.56 150 VAL A N 1
ATOM 1226 C CA . VAL A 1 150 ? 17.745 6.311 18.032 1.00 97.56 150 VAL A CA 1
ATOM 1227 C C . VAL A 1 150 ? 18.990 6.657 17.222 1.00 97.56 150 VAL A C 1
ATOM 1229 O O . VAL A 1 150 ? 19.937 7.247 17.755 1.00 97.56 150 VAL A O 1
ATOM 1232 N N . GLU A 1 151 ? 18.996 6.309 15.943 1.00 97.38 151 GLU A N 1
ATOM 1233 C CA . GLU A 1 151 ? 20.127 6.502 15.033 1.00 97.38 151 GLU A CA 1
ATOM 1234 C C . GLU A 1 151 ? 19.712 7.365 13.830 1.00 97.38 151 GLU A C 1
ATOM 1236 O O . GLU A 1 151 ? 18.572 7.314 13.369 1.00 97.38 151 GLU A O 1
ATOM 1241 N N . LYS A 1 152 ? 20.635 8.184 13.310 1.00 97.50 152 LYS A N 1
ATOM 1242 C CA . LYS A 1 152 ? 20.421 8.883 12.036 1.00 97.50 152 LYS A CA 1
ATOM 1243 C C . LYS A 1 152 ? 20.823 7.979 10.882 1.00 97.50 152 LYS A C 1
ATOM 1245 O O . LYS A 1 152 ? 21.890 7.367 10.915 1.00 97.50 152 LYS A O 1
ATOM 1250 N N . LEU A 1 153 ? 19.998 7.959 9.845 1.00 97.19 153 LEU A N 1
ATOM 1251 C CA . LEU A 1 153 ? 20.363 7.386 8.558 1.00 97.19 153 LEU A CA 1
ATOM 1252 C C . LEU A 1 153 ? 21.415 8.262 7.863 1.00 97.19 153 LEU A C 1
ATOM 1254 O O . LEU A 1 153 ? 21.448 9.477 8.076 1.00 97.19 153 LEU A O 1
ATOM 1258 N N . PRO A 1 154 ? 22.262 7.680 7.002 1.00 94.25 154 PRO A N 1
ATOM 1259 C CA . PRO A 1 154 ? 23.167 8.446 6.163 1.00 94.25 154 PRO A CA 1
ATOM 1260 C C . PRO A 1 154 ? 22.391 9.225 5.081 1.00 94.25 154 PRO A C 1
ATOM 1262 O O . PRO A 1 154 ? 21.313 8.796 4.667 1.00 94.25 154 PRO A O 1
ATOM 1265 N N . PRO A 1 155 ? 22.952 10.330 4.550 1.00 89.81 155 PRO A N 1
ATOM 1266 C CA . PRO A 1 155 ? 22.394 11.067 3.407 1.00 89.81 155 PRO A CA 1
ATOM 1267 C C . PRO A 1 155 ? 22.144 10.218 2.158 1.00 89.81 155 PRO A C 1
ATOM 1269 O O . PRO A 1 155 ? 21.249 10.527 1.378 1.00 89.81 155 PRO A O 1
ATOM 1272 N N . ILE A 1 156 ? 22.950 9.173 1.963 1.00 87.88 156 ILE A N 1
ATOM 1273 C CA . ILE A 1 156 ? 22.850 8.240 0.843 1.00 87.88 156 ILE A CA 1
ATOM 1274 C C . ILE A 1 156 ? 22.803 6.830 1.421 1.00 87.88 156 ILE A C 1
ATOM 1276 O O . ILE A 1 156 ? 23.727 6.402 2.114 1.00 87.88 156 ILE A O 1
ATOM 1280 N N . ILE A 1 157 ? 21.728 6.109 1.116 1.00 87.50 157 ILE A N 1
ATOM 1281 C CA . ILE A 1 157 ? 21.517 4.728 1.546 1.00 87.50 157 ILE A CA 1
ATOM 1282 C C . ILE A 1 157 ? 22.019 3.822 0.423 1.00 87.50 157 ILE A C 1
ATOM 1284 O O . ILE A 1 157 ? 21.417 3.754 -0.644 1.00 87.50 157 ILE A O 1
ATOM 1288 N N . THR A 1 158 ? 23.160 3.175 0.649 1.00 87.94 158 THR A N 1
ATOM 1289 C CA . THR A 1 158 ? 23.756 2.219 -0.295 1.00 87.94 158 THR A CA 1
ATOM 1290 C C . THR A 1 158 ? 23.335 0.795 0.048 1.00 87.94 158 THR A C 1
ATOM 1292 O O . THR A 1 158 ? 23.019 0.509 1.203 1.00 87.94 158 THR A O 1
ATOM 1295 N N . ASP A 1 159 ? 23.427 -0.127 -0.911 1.00 83.75 159 ASP A N 1
ATOM 1296 C CA . ASP A 1 159 ? 23.174 -1.554 -0.659 1.00 83.75 159 ASP A CA 1
ATOM 1297 C C . ASP A 1 159 ? 24.062 -2.100 0.466 1.00 83.75 159 ASP A C 1
ATOM 1299 O O . ASP A 1 159 ? 23.592 -2.805 1.355 1.00 83.75 159 ASP A O 1
ATOM 1303 N N . LYS A 1 160 ? 25.334 -1.680 0.513 1.00 85.50 160 LYS A N 1
ATOM 1304 C CA . LYS A 1 160 ? 26.252 -2.021 1.610 1.00 85.50 160 LYS A CA 1
ATOM 1305 C C . LYS A 1 160 ? 25.721 -1.566 2.972 1.00 85.50 160 LYS A C 1
ATOM 1307 O O . LYS A 1 160 ? 25.900 -2.272 3.960 1.00 85.50 160 LYS A O 1
ATOM 1312 N N . TYR A 1 161 ? 25.096 -0.392 3.041 1.00 89.81 161 TYR A N 1
ATOM 1313 C CA . TYR A 1 161 ? 24.519 0.105 4.287 1.00 89.81 161 TYR A CA 1
ATOM 1314 C C . TYR A 1 161 ? 23.228 -0.633 4.662 1.00 89.81 161 TYR A C 1
ATOM 1316 O O . TYR A 1 161 ? 23.025 -0.908 5.841 1.00 89.81 161 TYR A O 1
ATOM 1324 N N . LEU A 1 162 ? 22.403 -1.040 3.690 1.00 89.50 162 LEU A N 1
ATOM 1325 C CA . LEU A 1 162 ? 21.238 -1.896 3.957 1.00 89.50 162 LEU A CA 1
ATOM 1326 C C . LEU A 1 162 ? 21.649 -3.206 4.645 1.00 89.50 162 LEU A C 1
ATOM 1328 O O . LEU A 1 162 ? 21.028 -3.596 5.626 1.00 89.50 162 LEU A O 1
ATOM 1332 N N . HIS A 1 163 ? 22.769 -3.815 4.244 1.00 86.69 163 HIS A N 1
ATOM 1333 C CA . HIS A 1 163 ? 23.308 -5.004 4.927 1.00 86.69 163 HIS A CA 1
ATOM 1334 C C . HIS A 1 163 ? 23.722 -4.760 6.379 1.00 86.69 163 HIS A C 1
ATOM 1336 O O . HIS A 1 163 ? 23.625 -5.660 7.213 1.00 86.69 163 HIS A O 1
ATOM 1342 N N . VAL A 1 164 ? 24.161 -3.543 6.712 1.00 89.50 164 VAL A N 1
ATOM 1343 C CA . VAL A 1 164 ? 24.404 -3.153 8.110 1.00 89.50 164 VAL A CA 1
ATOM 1344 C C . VAL A 1 164 ? 23.079 -3.061 8.867 1.00 89.50 164 VAL A C 1
ATOM 1346 O O . VAL A 1 164 ? 22.988 -3.557 9.989 1.00 89.50 164 VAL A O 1
ATOM 1349 N N . LEU A 1 165 ? 22.049 -2.478 8.246 1.00 92.12 165 LEU A N 1
ATOM 1350 C CA . LEU A 1 165 ? 20.712 -2.363 8.831 1.00 92.12 165 LEU A CA 1
ATOM 1351 C C . LEU A 1 165 ? 20.012 -3.716 9.000 1.00 92.12 165 LEU A C 1
ATOM 1353 O O . LEU A 1 165 ? 19.230 -3.864 9.929 1.00 92.12 165 LEU A O 1
ATOM 1357 N N . ASN A 1 166 ? 20.329 -4.728 8.191 1.00 89.44 166 ASN A N 1
ATOM 1358 C CA . ASN A 1 166 ? 19.783 -6.080 8.366 1.00 89.44 166 ASN A CA 1
ATOM 1359 C C . ASN A 1 166 ? 20.197 -6.711 9.709 1.00 89.44 166 ASN A C 1
ATOM 1361 O O . ASN A 1 166 ? 19.477 -7.545 10.245 1.00 89.44 166 ASN A O 1
ATOM 1365 N N . LYS A 1 167 ? 21.334 -6.290 10.284 1.00 88.50 167 LYS A N 1
ATOM 1366 C CA . LYS A 1 167 ? 21.782 -6.706 11.629 1.00 88.50 167 LYS A CA 1
ATOM 1367 C C . LYS A 1 167 ? 21.193 -5.847 12.753 1.00 88.50 167 LYS A C 1
ATOM 1369 O O . LYS A 1 167 ? 21.366 -6.168 13.925 1.00 88.50 167 LYS A O 1
ATOM 1374 N N . LYS A 1 168 ? 20.565 -4.724 12.401 1.00 93.19 168 LYS A N 1
ATOM 1375 C CA . LYS A 1 168 ? 19.960 -3.741 13.307 1.00 93.19 168 LYS A CA 1
ATOM 1376 C C . LYS A 1 168 ? 18.612 -3.277 12.735 1.00 93.19 168 LYS A C 1
ATOM 1378 O O . LYS A 1 168 ? 18.462 -2.102 12.390 1.00 93.19 168 LYS A O 1
ATOM 1383 N N . PRO A 1 169 ? 17.652 -4.196 12.539 1.00 93.75 169 PRO A N 1
ATOM 1384 C CA . PRO A 1 169 ? 16.360 -3.843 11.974 1.00 93.75 169 PRO A CA 1
ATOM 1385 C C . PRO A 1 169 ? 15.661 -2.826 12.879 1.00 93.75 169 PRO A C 1
ATOM 1387 O O . PRO A 1 169 ? 15.762 -2.882 14.105 1.00 93.75 169 PRO A O 1
ATOM 1390 N N . GLY A 1 170 ? 14.972 -1.862 12.272 1.00 95.06 170 GLY A N 1
ATOM 1391 C CA . GLY A 1 170 ? 14.363 -0.775 13.026 1.00 95.06 170 GLY A CA 1
ATOM 1392 C C . GLY A 1 170 ? 13.212 -0.095 12.311 1.00 95.06 170 GLY A C 1
ATOM 1393 O O . GLY A 1 170 ? 13.028 -0.225 11.098 1.00 95.06 170 GLY A O 1
ATOM 1394 N N . LEU A 1 171 ? 12.438 0.645 13.098 1.00 96.38 171 LEU A N 1
ATOM 1395 C CA . LEU A 1 171 ? 11.336 1.466 12.619 1.00 96.38 171 LEU A CA 1
ATOM 1396 C C . LEU A 1 171 ? 11.887 2.741 11.974 1.00 96.38 171 LEU A C 1
ATOM 1398 O O . LEU A 1 171 ? 12.729 3.430 12.555 1.00 96.38 171 LEU A O 1
ATOM 1402 N N . LEU A 1 172 ? 11.390 3.074 10.788 1.00 97.94 172 LEU A N 1
ATOM 1403 C CA . LEU A 1 172 ? 11.588 4.381 10.175 1.00 97.94 172 LEU A CA 1
ATOM 1404 C C . LEU A 1 172 ? 10.489 5.309 10.680 1.00 97.94 172 LEU A C 1
ATOM 1406 O O . LEU A 1 172 ? 9.303 4.968 10.626 1.00 97.94 172 LEU A O 1
ATOM 1410 N N . VAL A 1 173 ? 10.875 6.474 11.184 1.00 97.50 173 VAL A N 1
ATOM 1411 C CA . VAL A 1 173 ? 9.892 7.452 11.660 1.00 97.50 173 VAL A CA 1
ATOM 1412 C C . VAL A 1 173 ? 9.065 8.019 10.508 1.00 97.50 173 VAL A C 1
ATOM 1414 O O . VAL A 1 173 ? 9.425 7.919 9.339 1.00 97.50 173 VAL A O 1
ATOM 1417 N N . LEU A 1 174 ? 7.922 8.598 10.850 1.00 98.12 174 LEU A N 1
ATOM 1418 C CA . LEU A 1 174 ? 7.064 9.313 9.913 1.00 98.12 174 LEU A CA 1
ATOM 1419 C C . LEU A 1 174 ? 6.933 10.772 10.357 1.00 98.12 174 LEU A C 1
ATOM 1421 O O . LEU A 1 174 ? 7.619 11.207 11.288 1.00 98.12 174 LEU A O 1
ATOM 1425 N N . ALA A 1 175 ? 6.065 11.532 9.691 1.00 98.00 175 ALA A N 1
ATOM 1426 C CA . ALA A 1 175 ? 5.896 12.942 9.987 1.00 98.00 175 ALA A CA 1
ATOM 1427 C C . ALA A 1 175 ? 5.470 13.161 11.448 1.00 98.00 175 ALA A C 1
ATOM 1429 O O . ALA A 1 175 ? 4.635 12.446 12.009 1.00 98.00 175 ALA A O 1
ATOM 1430 N N . LEU A 1 176 ? 6.036 14.201 12.056 1.00 97.81 176 LEU A N 1
ATOM 1431 C CA . LEU A 1 176 ? 5.601 14.733 13.340 1.00 97.81 176 LEU A CA 1
ATOM 1432 C C . LEU A 1 176 ? 4.826 16.028 13.105 1.00 97.81 176 LEU A C 1
ATOM 1434 O O . LEU A 1 176 ? 5.168 16.819 12.226 1.00 97.81 176 LEU A O 1
ATOM 1438 N N . LYS A 1 177 ? 3.823 16.283 13.940 1.00 95.19 177 LYS A N 1
ATOM 1439 C CA . LYS A 1 177 ? 3.063 17.534 13.957 1.00 95.19 177 LYS A CA 1
ATOM 1440 C C . LYS A 1 177 ? 3.083 18.170 15.338 1.00 95.19 177 LYS A C 1
ATOM 1442 O O . LYS A 1 177 ? 3.199 17.481 16.352 1.00 95.19 177 LYS A O 1
ATOM 1447 N N . LYS A 1 178 ? 2.934 19.493 15.369 1.00 94.06 178 LYS A N 1
ATOM 1448 C CA . LYS A 1 178 ? 2.707 20.263 16.594 1.00 94.06 178 LYS A CA 1
ATOM 1449 C C . LYS A 1 178 ? 1.284 20.786 16.616 1.00 94.06 178 LYS A C 1
ATOM 1451 O O . LYS A 1 178 ? 0.819 21.328 15.616 1.00 94.06 178 LYS A O 1
ATOM 1456 N N . ASP A 1 179 ? 0.611 20.627 17.745 1.00 90.81 179 ASP A N 1
ATOM 1457 C CA . ASP A 1 179 ? -0.674 21.281 17.966 1.00 90.81 179 ASP A CA 1
ATOM 1458 C C . ASP A 1 179 ? -0.505 22.752 18.385 1.00 90.81 179 ASP A C 1
ATOM 1460 O O . ASP A 1 179 ? 0.609 23.259 18.539 1.00 90.81 179 ASP A O 1
ATOM 1464 N N . LYS A 1 180 ? -1.632 23.451 18.572 1.00 89.75 180 LYS A N 1
ATOM 1465 C CA . LYS A 1 180 ? -1.654 24.868 18.969 1.00 89.75 180 LYS A CA 1
ATOM 1466 C C . LYS A 1 180 ? -1.022 25.119 20.346 1.00 89.75 180 LYS A C 1
ATOM 1468 O O . LYS A 1 180 ? -0.548 26.223 20.584 1.00 89.75 180 LYS A O 1
ATOM 1473 N N . SER A 1 181 ? -0.991 24.115 21.227 1.00 89.75 181 SER A N 1
ATOM 1474 C CA . SER A 1 181 ? -0.291 24.177 22.520 1.00 89.75 181 SER A CA 1
ATOM 1475 C C . SER A 1 181 ? 1.217 23.921 22.418 1.00 89.75 181 SER A C 1
ATOM 1477 O O . SER A 1 181 ? 1.929 24.060 23.407 1.00 89.75 181 SER A O 1
ATOM 1479 N N . GLY A 1 182 ? 1.724 23.562 21.235 1.00 90.31 182 GLY A N 1
ATOM 1480 C CA . GLY A 1 182 ? 3.129 23.231 21.009 1.00 90.31 182 GLY A CA 1
ATOM 1481 C C . GLY A 1 182 ? 3.491 21.779 21.330 1.00 90.31 182 GLY A C 1
ATOM 1482 O O . GLY A 1 182 ? 4.658 21.400 21.180 1.00 90.31 182 GLY A O 1
ATOM 1483 N N . THR A 1 183 ? 2.518 20.947 21.710 1.00 93.38 183 THR A N 1
ATOM 1484 C CA . THR A 1 183 ? 2.733 19.521 21.954 1.00 93.38 183 THR A CA 1
ATOM 1485 C C . THR A 1 183 ? 3.009 18.811 20.638 1.00 93.38 183 THR A C 1
ATOM 1487 O O . THR A 1 183 ? 2.297 18.973 19.647 1.00 93.38 183 THR A O 1
ATOM 1490 N N . THR A 1 184 ? 4.086 18.027 20.623 1.00 96.62 184 THR A N 1
ATOM 1491 C CA . THR A 1 184 ? 4.508 17.259 19.449 1.00 96.62 184 THR A CA 1
ATOM 1492 C C . THR A 1 184 ? 3.918 15.855 19.500 1.00 96.62 184 THR A C 1
ATOM 1494 O O . THR A 1 184 ? 4.048 15.170 20.512 1.00 96.62 184 THR A O 1
ATOM 1497 N N . SER A 1 185 ? 3.307 15.422 18.400 1.00 96.38 185 SER A N 1
ATOM 1498 C CA . SER A 1 185 ? 2.758 14.073 18.227 1.00 96.38 185 SER A CA 1
ATOM 1499 C C . SER A 1 185 ? 3.025 13.544 16.821 1.00 96.38 185 SER A C 1
ATOM 1501 O O . SER A 1 185 ? 3.361 14.308 15.912 1.00 96.38 185 SER A O 1
ATOM 1503 N N . GLY A 1 186 ? 2.870 12.237 16.635 1.00 97.62 186 GLY A N 1
ATOM 1504 C CA . GLY A 1 186 ? 2.978 11.609 15.326 1.00 97.62 186 GLY A CA 1
ATOM 1505 C C . GLY A 1 186 ? 1.780 11.965 14.453 1.00 97.62 186 GLY A C 1
ATOM 1506 O O . GLY A 1 186 ? 0.639 12.033 14.929 1.00 97.62 186 GLY A O 1
ATOM 1507 N N . VAL A 1 187 ? 2.020 12.173 13.160 1.00 98.00 187 VAL A N 1
ATOM 1508 C CA . VAL A 1 187 ? 0.947 12.228 12.167 1.00 98.00 187 VAL A CA 1
ATOM 1509 C C . VAL A 1 187 ? 0.317 10.828 12.085 1.00 98.00 187 VAL A C 1
ATOM 1511 O O . VAL A 1 187 ? 1.035 9.849 11.855 1.00 98.00 187 VAL A O 1
ATOM 1514 N N . PRO A 1 188 ? -0.996 10.690 12.355 1.00 97.56 188 PRO A N 1
ATOM 1515 C CA . PRO A 1 188 ? -1.632 9.383 12.449 1.00 97.56 188 PRO A CA 1
ATOM 1516 C C . PRO A 1 188 ? -1.728 8.693 11.088 1.00 97.56 188 PRO A C 1
ATOM 1518 O O . PRO A 1 188 ? -1.741 9.340 10.045 1.00 97.56 188 PRO A O 1
ATOM 1521 N N . PHE A 1 189 ? -1.834 7.372 11.117 1.00 98.06 189 PHE A N 1
ATOM 1522 C CA . PHE A 1 189 ? -2.092 6.542 9.943 1.00 98.06 189 PHE A CA 1
ATOM 1523 C C . PHE A 1 189 ? -2.920 5.319 10.333 1.00 98.06 189 PHE A C 1
ATOM 1525 O O . PHE A 1 189 ? -3.028 4.994 11.518 1.00 98.06 189 PHE A O 1
ATOM 1532 N N . VAL A 1 190 ? -3.509 4.658 9.343 1.00 97.75 190 VAL A N 1
ATOM 1533 C CA . VAL A 1 190 ? -4.207 3.380 9.500 1.00 97.75 190 VAL A CA 1
ATOM 1534 C C . VAL A 1 190 ? -3.291 2.246 9.034 1.00 97.75 190 VAL A C 1
ATOM 1536 O O . VAL A 1 190 ? -2.399 2.457 8.213 1.00 97.75 190 VAL A O 1
ATOM 1539 N N . VAL A 1 191 ? -3.424 1.081 9.673 1.00 96.75 191 VAL A N 1
ATOM 1540 C CA . VAL A 1 191 ? -2.701 -0.142 9.303 1.00 96.75 191 VAL A CA 1
ATOM 1541 C C . VAL A 1 191 ? -3.649 -1.165 8.667 1.00 96.75 191 VAL A C 1
ATOM 1543 O O . VAL A 1 191 ? -4.810 -1.220 9.086 1.00 96.75 191 VAL A O 1
ATOM 1546 N N . PRO A 1 192 ? -3.149 -2.083 7.812 1.00 95.19 192 PRO A N 1
ATOM 1547 C CA . PRO A 1 192 ? -4.000 -3.067 7.128 1.00 95.19 192 PRO A CA 1
ATOM 1548 C C . PRO A 1 192 ? -4.699 -4.063 8.064 1.00 95.19 192 PRO A C 1
ATOM 1550 O O . PRO A 1 192 ? -5.630 -4.766 7.682 1.00 95.19 192 PRO A O 1
ATOM 1553 N N . GLY A 1 193 ? -4.227 -4.185 9.307 1.00 90.00 193 GLY A N 1
ATOM 1554 C CA . GLY A 1 193 ? -4.748 -5.143 10.274 1.00 90.00 193 GLY A CA 1
ATOM 1555 C C . GLY A 1 193 ? -4.065 -5.047 11.634 1.00 90.00 193 GLY A C 1
ATOM 1556 O O . GLY A 1 193 ? -2.938 -4.573 11.752 1.00 90.00 193 GLY A O 1
ATOM 1557 N N . GLY A 1 194 ? -4.735 -5.542 12.680 1.00 77.56 194 GLY A N 1
ATOM 1558 C CA . GLY A 1 194 ? -4.329 -5.338 14.078 1.00 77.56 194 GLY A CA 1
ATOM 1559 C C . GLY A 1 194 ? -2.940 -5.867 14.462 1.00 77.56 194 GLY A C 1
ATOM 1560 O O . GLY A 1 194 ? -2.371 -5.380 15.435 1.00 77.56 194 GLY A O 1
ATOM 1561 N N . ARG A 1 195 ? -2.383 -6.818 13.698 1.00 81.88 195 ARG A N 1
ATOM 1562 C CA . ARG A 1 195 ? -1.023 -7.349 13.901 1.00 81.88 195 ARG A CA 1
ATOM 1563 C C . ARG A 1 195 ? 0.090 -6.412 13.421 1.00 81.88 195 ARG A C 1
ATOM 1565 O O . ARG A 1 195 ? 1.241 -6.610 13.794 1.00 81.88 195 ARG A O 1
ATOM 1572 N N . PHE A 1 196 ? -0.233 -5.461 12.547 1.00 84.94 196 PHE A N 1
ATOM 1573 C CA . PHE A 1 196 ? 0.738 -4.575 11.918 1.00 84.94 196 PHE A CA 1
ATOM 1574 C C . PHE A 1 196 ? 0.892 -3.281 12.718 1.00 84.94 196 PHE A C 1
ATOM 1576 O O . PHE A 1 196 ? -0.073 -2.764 13.285 1.00 84.94 196 PHE A O 1
ATOM 1583 N N . ASN A 1 197 ? 2.111 -2.746 12.735 1.00 89.69 197 ASN A N 1
ATOM 1584 C CA . ASN A 1 197 ? 2.429 -1.458 13.364 1.00 89.69 197 ASN A CA 1
ATOM 1585 C C . ASN A 1 197 ? 3.040 -0.457 12.373 1.00 89.69 197 ASN A C 1
ATOM 1587 O O . ASN A 1 197 ? 3.334 0.682 12.734 1.00 89.69 197 ASN A O 1
ATOM 1591 N N . GLU A 1 198 ? 3.221 -0.884 11.127 1.00 94.38 198 GLU A N 1
ATOM 1592 C CA . GLU A 1 198 ? 3.789 -0.117 10.033 1.00 94.38 198 GLU A CA 1
ATOM 1593 C C . GLU A 1 198 ? 2.698 0.424 9.111 1.00 94.38 198 GLU A C 1
ATOM 1595 O O . GLU A 1 198 ? 1.677 -0.223 8.884 1.00 94.38 198 GLU A O 1
ATOM 1600 N N . MET A 1 199 ? 2.953 1.594 8.534 1.00 97.06 199 MET A N 1
ATOM 1601 C CA . MET A 1 199 ? 2.154 2.135 7.444 1.00 97.06 199 MET A CA 1
ATOM 1602 C C . MET A 1 199 ? 2.568 1.467 6.134 1.00 97.06 199 MET A C 1
ATOM 1604 O O . MET A 1 199 ? 3.751 1.522 5.788 1.00 97.06 199 MET A O 1
ATOM 1608 N N . TYR A 1 200 ? 1.611 0.881 5.412 1.00 98.06 200 TYR A N 1
ATOM 1609 C CA . TYR A 1 200 ? 1.842 0.222 4.121 1.00 98.06 200 TYR A CA 1
ATOM 1610 C C . TYR A 1 200 ? 1.517 1.145 2.943 1.00 98.06 200 TYR A C 1
ATOM 1612 O O . TYR A 1 200 ? 0.694 2.052 3.061 1.00 98.06 200 TYR A O 1
ATOM 1620 N N . GLY A 1 201 ? 2.168 0.931 1.803 1.00 98.25 201 GLY A N 1
ATOM 1621 C CA . GLY A 1 201 ? 2.042 1.767 0.610 1.00 98.25 201 GLY A CA 1
ATOM 1622 C C . GLY A 1 201 ? 0.648 1.744 -0.026 1.00 98.25 201 GLY A C 1
ATOM 1623 O O . GLY A 1 201 ? -0.109 2.706 0.080 1.00 98.25 201 GLY A O 1
ATOM 1624 N N . TRP A 1 202 ? 0.300 0.677 -0.741 1.00 98.44 202 TRP A N 1
ATOM 1625 C CA . TRP A 1 202 ? -0.930 0.658 -1.550 1.00 98.44 202 TRP A CA 1
ATOM 1626 C C . TRP A 1 202 ? -2.221 0.483 -0.729 1.00 98.44 202 TRP A C 1
ATOM 1628 O O . TRP A 1 202 ? -3.235 1.081 -1.090 1.00 98.44 202 TRP A O 1
ATOM 1638 N N . ASP A 1 203 ? -2.181 -0.244 0.397 1.00 98.56 203 ASP A N 1
ATOM 1639 C CA . ASP A 1 203 ? -3.320 -0.443 1.306 1.00 98.56 203 ASP A CA 1
ATOM 1640 C C . ASP A 1 203 ? -3.892 0.903 1.760 1.00 98.56 203 ASP A C 1
ATOM 1642 O O . ASP A 1 203 ? -5.103 1.117 1.733 1.00 98.56 203 ASP A O 1
ATOM 1646 N N . SER A 1 204 ? -3.002 1.859 2.051 1.00 98.69 204 SER A N 1
ATOM 1647 C CA . SER A 1 204 ? -3.361 3.194 2.524 1.00 98.69 204 SER A CA 1
ATOM 1648 C C . SER A 1 204 ? -4.306 3.949 1.589 1.00 98.69 204 SER A C 1
ATOM 1650 O O . SER A 1 204 ? -5.093 4.772 2.058 1.00 98.69 204 SER A O 1
ATOM 1652 N N . TYR A 1 205 ? -4.244 3.707 0.273 1.00 98.75 205 TYR A N 1
ATOM 1653 C CA . TYR A 1 205 ? -5.183 4.318 -0.670 1.00 98.75 205 TYR A CA 1
ATOM 1654 C C . TYR A 1 205 ? -6.597 3.767 -0.463 1.00 98.75 205 TYR A C 1
ATOM 1656 O O . TYR A 1 205 ? -7.538 4.545 -0.320 1.00 98.75 205 TYR A O 1
ATOM 1664 N N . PHE A 1 206 ? -6.744 2.443 -0.387 1.00 98.62 206 PHE A N 1
ATOM 1665 C CA . PHE A 1 206 ? -8.042 1.788 -0.210 1.00 98.62 206 PHE A CA 1
ATOM 1666 C C . PHE A 1 206 ? -8.630 2.036 1.181 1.00 98.62 206 PHE A C 1
ATOM 1668 O O . PHE A 1 206 ? -9.819 2.330 1.297 1.00 98.62 206 PHE A O 1
ATOM 1675 N N . GLU A 1 207 ? -7.794 2.005 2.221 1.00 98.56 207 GLU A N 1
ATOM 1676 C CA . GLU A 1 207 ? -8.172 2.429 3.573 1.00 98.56 207 GLU A CA 1
ATOM 1677 C C . GLU A 1 207 ? -8.724 3.855 3.549 1.00 98.56 207 GLU A C 1
ATOM 1679 O O . GLU A 1 207 ? -9.783 4.128 4.109 1.00 98.56 207 GLU A O 1
ATOM 1684 N N . SER A 1 208 ? -8.058 4.758 2.828 1.00 98.50 208 SER A N 1
ATOM 1685 C CA . SER A 1 208 ? -8.476 6.155 2.743 1.00 98.50 208 SER A CA 1
ATOM 1686 C C . SER A 1 208 ? -9.786 6.371 1.999 1.00 98.50 208 SER A C 1
ATOM 1688 O O . SER A 1 208 ? -10.533 7.266 2.384 1.00 98.50 208 SER A O 1
ATOM 1690 N N . LEU A 1 209 ? -10.118 5.548 0.998 1.00 98.62 209 LEU A N 1
ATOM 1691 C CA . LEU A 1 209 ? -11.453 5.571 0.389 1.00 98.62 209 LEU A CA 1
ATOM 1692 C C . LEU A 1 209 ? -12.538 5.266 1.435 1.00 98.62 209 LEU A C 1
ATOM 1694 O O . LEU A 1 209 ? -13.536 5.982 1.520 1.00 98.62 209 LEU A O 1
ATOM 1698 N N . GLY A 1 210 ? -12.316 4.245 2.270 1.00 98.38 210 GLY A N 1
ATOM 1699 C CA . GLY A 1 210 ? -13.217 3.900 3.374 1.00 98.38 210 GLY A CA 1
ATOM 1700 C C . GLY A 1 210 ? -13.296 4.998 4.437 1.00 98.38 210 GLY A C 1
ATOM 1701 O O . GLY A 1 210 ? -14.387 5.387 4.849 1.00 98.38 210 GLY A O 1
ATOM 1702 N N . LEU A 1 211 ? -12.151 5.563 4.827 1.00 98.56 211 LEU A N 1
ATOM 1703 C CA . LEU A 1 211 ? -12.079 6.667 5.784 1.00 98.56 211 LEU A CA 1
ATOM 1704 C C . LEU A 1 211 ? -12.841 7.901 5.295 1.00 98.56 211 LEU A C 1
ATOM 1706 O O . LEU A 1 211 ? -13.587 8.492 6.069 1.00 98.56 211 LEU A O 1
ATOM 1710 N N . ILE A 1 212 ? -12.678 8.288 4.027 1.00 98.44 212 ILE A N 1
ATOM 1711 C CA . ILE A 1 212 ? -13.397 9.424 3.438 1.00 98.44 212 ILE A CA 1
ATOM 1712 C C . ILE A 1 212 ? -14.908 9.172 3.486 1.00 98.44 212 ILE A C 1
ATOM 1714 O O . ILE A 1 212 ? -15.643 10.028 3.977 1.00 98.44 212 ILE A O 1
ATOM 1718 N N . ASN A 1 213 ? -15.359 7.984 3.069 1.00 97.50 213 ASN A N 1
ATOM 1719 C CA . ASN A 1 213 ? -16.773 7.601 3.124 1.00 97.50 213 ASN A CA 1
ATOM 1720 C C . ASN A 1 213 ? -17.350 7.657 4.552 1.00 97.50 213 ASN A C 1
ATOM 1722 O O . ASN A 1 213 ? -18.502 8.038 4.753 1.00 97.50 213 ASN A O 1
ATOM 1726 N N . ASP A 1 214 ? -16.537 7.337 5.557 1.00 97.69 214 ASP A N 1
ATOM 1727 C CA . ASP A 1 214 ? -16.931 7.350 6.967 1.00 97.69 214 ASP A CA 1
ATOM 1728 C C . ASP A 1 214 ? -16.738 8.709 7.667 1.00 97.69 214 ASP A C 1
ATOM 1730 O O . ASP A 1 214 ? -16.942 8.815 8.881 1.00 97.69 214 ASP A O 1
ATOM 1734 N N . GLY A 1 215 ? -16.392 9.767 6.923 1.00 96.75 215 GLY A N 1
ATOM 1735 C CA . GLY A 1 215 ? -16.214 11.125 7.451 1.00 96.75 215 GLY A CA 1
ATOM 1736 C C . GLY A 1 215 ? -14.891 11.338 8.195 1.00 96.75 215 GLY A C 1
ATOM 1737 O O . GLY A 1 215 ? -14.769 12.256 9.002 1.00 96.75 215 GLY A O 1
ATOM 1738 N N . ARG A 1 216 ? -13.892 10.488 7.944 1.00 97.75 216 ARG A N 1
ATOM 1739 C CA . ARG A 1 216 ? -12.544 10.509 8.538 1.00 97.75 216 ARG A CA 1
ATOM 1740 C C . ARG A 1 216 ? -11.479 10.996 7.558 1.00 97.75 216 ARG A C 1
ATOM 1742 O O . ARG A 1 216 ? -10.363 10.473 7.505 1.00 97.75 216 ARG A O 1
ATOM 1749 N N . ILE A 1 217 ? -11.811 12.029 6.783 1.00 97.94 217 ILE A N 1
ATOM 1750 C CA . ILE A 1 217 ? -10.878 12.653 5.834 1.00 97.94 217 ILE A CA 1
ATOM 1751 C C . ILE A 1 217 ? -9.621 13.210 6.527 1.00 97.94 217 ILE A C 1
ATOM 1753 O O . ILE A 1 217 ? -8.561 13.285 5.910 1.00 97.94 217 ILE A O 1
ATOM 1757 N N . ASP A 1 218 ? -9.701 13.514 7.828 1.00 97.38 218 ASP A N 1
ATOM 1758 C CA . ASP A 1 218 ? -8.559 13.887 8.668 1.00 97.38 218 ASP A CA 1
ATOM 1759 C C . ASP A 1 218 ? -7.443 12.830 8.645 1.00 97.38 218 ASP A C 1
ATOM 1761 O O . ASP A 1 218 ? -6.262 13.175 8.553 1.00 97.38 218 ASP A O 1
ATOM 1765 N N . LEU A 1 219 ? -7.809 11.545 8.692 1.00 98.25 219 LEU A N 1
ATOM 1766 C CA . LEU A 1 219 ? -6.853 10.439 8.635 1.00 98.25 219 LEU A CA 1
ATOM 1767 C C . LEU A 1 219 ? -6.315 10.228 7.221 1.00 98.25 219 LEU A C 1
ATOM 1769 O O . LEU A 1 219 ? -5.118 9.999 7.067 1.00 98.25 219 LEU A O 1
ATOM 1773 N N . ALA A 1 220 ? -7.161 10.370 6.200 1.00 98.50 220 ALA A N 1
ATOM 1774 C CA . ALA A 1 220 ? -6.732 10.293 4.805 1.00 98.50 220 ALA A CA 1
ATOM 1775 C C . ALA A 1 220 ? -5.661 11.361 4.489 1.00 98.50 220 ALA A C 1
ATOM 1777 O O . ALA A 1 220 ? -4.604 11.047 3.941 1.00 98.50 220 ALA A O 1
ATOM 1778 N N . ILE A 1 221 ? -5.877 12.612 4.917 1.00 98.56 221 ILE A N 1
ATOM 1779 C CA . ILE A 1 221 ? -4.893 13.701 4.778 1.00 98.56 221 ILE A CA 1
ATOM 1780 C C . ILE A 1 221 ? -3.593 13.356 5.510 1.00 98.56 221 ILE A C 1
ATOM 1782 O O . ILE A 1 221 ? -2.514 13.463 4.928 1.00 98.56 221 ILE A O 1
ATOM 1786 N N . ALA A 1 222 ? -3.688 12.900 6.761 1.00 98.50 222 ALA A N 1
ATOM 1787 C CA . ALA A 1 222 ? -2.529 12.531 7.568 1.00 98.50 222 ALA A CA 1
ATOM 1788 C C . ALA A 1 222 ? -1.691 11.408 6.922 1.00 98.50 222 ALA A C 1
ATOM 1790 O O . ALA A 1 222 ? -0.461 11.459 6.909 1.00 98.50 222 ALA A O 1
ATOM 1791 N N . MET A 1 223 ? -2.344 10.416 6.315 1.00 98.75 223 MET A N 1
ATOM 1792 C CA . MET A 1 223 ? -1.668 9.344 5.586 1.00 98.75 223 MET A CA 1
ATOM 1793 C C . MET A 1 223 ? -0.967 9.866 4.322 1.00 98.75 223 MET A C 1
ATOM 1795 O O . MET A 1 223 ? 0.197 9.538 4.085 1.00 98.75 223 MET A O 1
ATOM 1799 N N . ALA A 1 224 ? -1.600 10.754 3.551 1.00 98.75 224 ALA A N 1
ATOM 1800 C CA . ALA A 1 224 ? -0.930 11.405 2.424 1.00 98.75 224 ALA A CA 1
ATOM 1801 C C . ALA A 1 224 ? 0.299 12.227 2.871 1.00 98.75 224 ALA A C 1
ATOM 1803 O O . ALA A 1 224 ? 1.349 12.167 2.233 1.00 98.75 224 ALA A O 1
ATOM 1804 N N . GLU A 1 225 ? 0.218 12.929 4.004 1.00 98.69 225 GLU A N 1
ATOM 1805 C CA . GLU A 1 225 ? 1.349 13.664 4.589 1.00 98.69 225 GLU A CA 1
ATOM 1806 C C . GLU A 1 225 ? 2.495 12.744 5.028 1.00 98.69 225 GLU A C 1
ATOM 1808 O O . GLU A 1 225 ? 3.669 13.071 4.826 1.00 98.69 225 GLU A O 1
ATOM 1813 N N . ASN A 1 226 ? 2.180 11.560 5.553 1.00 98.81 226 ASN A N 1
ATOM 1814 C CA . ASN A 1 226 ? 3.186 10.539 5.827 1.00 98.81 226 ASN A CA 1
ATOM 1815 C C . ASN A 1 226 ? 3.849 10.024 4.538 1.00 98.81 226 ASN A C 1
ATOM 1817 O O . ASN A 1 226 ? 5.064 9.822 4.528 1.00 98.81 226 ASN A O 1
ATOM 1821 N N . PHE A 1 227 ? 3.123 9.894 3.423 1.00 98.88 227 PHE A N 1
ATOM 1822 C CA . PHE A 1 227 ? 3.750 9.595 2.128 1.00 98.88 227 PHE A CA 1
ATOM 1823 C C . PHE A 1 227 ? 4.642 10.720 1.617 1.00 98.88 227 PHE A C 1
ATOM 1825 O O . PHE A 1 227 ? 5.729 10.449 1.105 1.00 98.88 227 PHE A O 1
ATOM 1832 N N . PHE A 1 228 ? 4.246 11.978 1.802 1.00 98.75 228 PHE A N 1
ATOM 1833 C CA . PHE A 1 228 ? 5.098 13.122 1.475 1.00 98.75 228 PHE A CA 1
ATOM 1834 C C . PHE A 1 228 ? 6.409 13.076 2.265 1.00 98.75 228 PHE A C 1
ATOM 1836 O O . PHE A 1 228 ? 7.482 13.242 1.685 1.00 98.75 228 PHE A O 1
ATOM 1843 N N . TYR A 1 229 ? 6.334 12.755 3.559 1.00 98.69 229 TYR A N 1
ATOM 1844 C CA . TYR A 1 229 ? 7.504 12.546 4.411 1.00 98.69 229 TYR A CA 1
ATOM 1845 C C . TYR A 1 229 ? 8.400 11.414 3.894 1.00 98.69 229 TYR A C 1
ATOM 1847 O O . TYR A 1 229 ? 9.613 11.591 3.764 1.00 98.69 229 TYR A O 1
ATOM 1855 N N . GLN A 1 230 ? 7.818 10.266 3.531 1.00 98.62 230 GLN A N 1
ATOM 1856 C CA . GLN A 1 230 ? 8.579 9.143 2.981 1.00 98.62 230 GLN A CA 1
ATOM 1857 C C . GLN A 1 230 ? 9.267 9.500 1.655 1.00 98.62 230 GLN A C 1
ATOM 1859 O O . GLN A 1 230 ? 10.444 9.195 1.464 1.00 98.62 230 GLN A O 1
ATOM 1864 N N . ILE A 1 231 ? 8.583 10.198 0.748 1.00 98.31 231 ILE A N 1
ATOM 1865 C CA . ILE A 1 231 ? 9.177 10.643 -0.520 1.00 98.31 231 ILE A CA 1
ATOM 1866 C C . ILE A 1 231 ? 10.290 11.662 -0.272 1.00 98.31 231 ILE A C 1
ATOM 1868 O O . ILE A 1 231 ? 11.319 11.631 -0.954 1.00 98.31 231 ILE A O 1
ATOM 1872 N N . GLU A 1 232 ? 10.111 12.564 0.694 1.00 97.12 232 GLU A N 1
ATOM 1873 C CA . GLU A 1 232 ? 11.122 13.564 1.016 1.00 97.12 232 GLU A CA 1
ATOM 1874 C C . GLU A 1 232 ? 12.399 12.929 1.556 1.00 97.12 232 GLU A C 1
ATOM 1876 O O . GLU A 1 232 ? 13.490 13.220 1.061 1.00 97.12 232 GLU A O 1
ATOM 1881 N N . HIS A 1 233 ? 12.251 12.031 2.528 1.00 96.88 233 HIS A N 1
ATOM 1882 C CA . HIS A 1 233 ? 13.359 11.540 3.335 1.00 96.88 233 HIS A CA 1
ATOM 1883 C C . HIS A 1 233 ? 13.907 10.174 2.913 1.00 96.88 233 HIS A C 1
ATOM 1885 O O . HIS A 1 233 ? 15.092 9.908 3.110 1.00 96.88 233 HIS A O 1
ATOM 1891 N N . TYR A 1 234 ? 13.075 9.319 2.319 1.00 96.19 234 TYR A N 1
ATOM 1892 C CA . TYR A 1 234 ? 13.425 7.958 1.883 1.00 96.19 234 TYR A CA 1
ATOM 1893 C C . TYR A 1 234 ? 13.373 7.795 0.353 1.00 96.19 234 TYR A C 1
ATOM 1895 O O . TYR A 1 234 ? 13.714 6.741 -0.200 1.00 96.19 234 TYR A O 1
ATOM 1903 N N . GLY A 1 235 ? 12.976 8.860 -0.350 1.00 95.31 235 GLY A N 1
ATOM 1904 C CA . GLY A 1 235 ? 13.007 8.978 -1.806 1.00 95.31 235 GLY A CA 1
ATOM 1905 C C . GLY A 1 235 ? 11.869 8.269 -2.540 1.00 95.31 235 GLY A C 1
ATOM 1906 O O . GLY A 1 235 ? 11.822 8.351 -3.765 1.00 95.31 235 GLY A O 1
ATOM 1907 N N . LYS A 1 236 ? 10.983 7.565 -1.827 1.00 97.31 236 LYS A N 1
ATOM 1908 C CA . LYS A 1 236 ? 9.842 6.818 -2.377 1.00 97.31 236 LYS A CA 1
ATOM 1909 C C . LYS A 1 236 ? 8.811 6.532 -1.285 1.00 97.31 236 LYS A C 1
ATOM 1911 O O . LYS A 1 236 ? 9.178 6.512 -0.111 1.00 97.31 236 LYS A O 1
ATOM 1916 N N . ILE A 1 237 ? 7.573 6.240 -1.678 1.00 98.69 237 ILE A N 1
ATOM 1917 C CA . ILE A 1 237 ? 6.642 5.525 -0.800 1.00 98.69 237 ILE A CA 1
ATOM 1918 C C . ILE A 1 237 ? 7.203 4.123 -0.565 1.00 98.69 237 ILE A C 1
ATOM 1920 O O . ILE A 1 237 ? 7.566 3.427 -1.517 1.00 98.69 237 ILE A O 1
ATOM 1924 N N . LEU A 1 238 ? 7.336 3.734 0.698 1.00 98.44 238 LEU A N 1
ATOM 1925 C CA . LEU A 1 238 ? 7.909 2.449 1.089 1.00 98.44 238 LEU A CA 1
ATOM 1926 C C . LEU A 1 238 ? 6.844 1.352 1.066 1.00 98.44 238 LEU A C 1
ATOM 1928 O O . LEU A 1 238 ? 5.661 1.638 1.227 1.00 98.44 238 LEU A O 1
ATOM 1932 N N . ASN A 1 239 ? 7.273 0.095 0.922 1.00 97.88 239 ASN A N 1
ATOM 1933 C CA . ASN A 1 239 ? 6.388 -1.051 1.157 1.00 97.88 239 ASN A CA 1
ATOM 1934 C C . ASN A 1 239 ? 5.782 -0.970 2.567 1.00 97.88 239 ASN A C 1
ATOM 1936 O O . ASN A 1 239 ? 4.566 -0.934 2.707 1.00 97.88 239 ASN A O 1
ATOM 1940 N N . ALA A 1 240 ? 6.641 -0.833 3.580 1.00 97.06 240 ALA A N 1
ATOM 1941 C CA . ALA A 1 240 ? 6.265 -0.362 4.904 1.00 97.06 240 ALA A CA 1
ATOM 1942 C C . ALA A 1 240 ? 7.431 0.416 5.539 1.00 97.06 240 ALA A C 1
ATOM 1944 O O . ALA A 1 240 ? 8.570 0.335 5.075 1.00 97.06 240 ALA A O 1
ATOM 1945 N N . ASN A 1 241 ? 7.200 1.175 6.609 1.00 97.19 241 ASN A N 1
ATOM 1946 C CA . ASN A 1 241 ? 8.218 2.051 7.206 1.00 97.19 241 ASN A CA 1
ATOM 1947 C C . ASN A 1 241 ? 9.201 1.326 8.158 1.00 97.19 241 ASN A C 1
ATOM 1949 O O . ASN A 1 241 ? 9.377 1.713 9.311 1.00 97.19 241 ASN A O 1
ATOM 1953 N N . ARG A 1 242 ? 9.894 0.294 7.660 1.00 96.38 242 ARG A N 1
ATOM 1954 C CA . ARG A 1 242 ? 10.993 -0.427 8.342 1.00 96.38 242 ARG A CA 1
ATOM 1955 C C . ARG A 1 242 ? 12.268 -0.391 7.501 1.00 96.38 242 ARG A C 1
ATOM 1957 O O . ARG A 1 242 ? 12.211 -0.253 6.280 1.00 96.38 242 ARG A O 1
ATOM 1964 N N . THR A 1 243 ? 13.430 -0.533 8.136 1.00 96.12 243 THR A N 1
ATOM 1965 C CA . THR A 1 243 ? 14.732 -0.430 7.450 1.00 96.12 243 THR A CA 1
ATOM 1966 C C . THR A 1 243 ? 14.908 -1.412 6.294 1.00 96.12 243 THR A C 1
ATOM 1968 O O . THR A 1 243 ? 15.402 -1.019 5.239 1.00 96.12 243 THR A O 1
ATOM 1971 N N . TYR A 1 244 ? 14.452 -2.656 6.448 1.00 93.81 244 TYR A N 1
ATOM 1972 C CA . TYR A 1 244 ? 14.515 -3.694 5.411 1.00 93.81 244 TYR A CA 1
ATOM 1973 C C . TYR A 1 244 ? 13.589 -3.438 4.204 1.00 93.81 244 TYR A C 1
ATOM 1975 O O . TYR A 1 244 ? 13.635 -4.174 3.224 1.00 93.81 244 TYR A O 1
ATOM 1983 N N . TYR A 1 245 ? 12.799 -2.358 4.226 1.00 96.31 245 TYR A N 1
ATOM 1984 C CA . TYR A 1 245 ? 11.981 -1.905 3.099 1.00 96.31 245 TYR A CA 1
ATOM 1985 C C . TYR A 1 245 ? 12.479 -0.608 2.444 1.00 96.31 245 TYR A C 1
ATOM 1987 O O . TYR A 1 245 ? 11.866 -0.140 1.491 1.00 96.31 245 TYR A O 1
ATOM 1995 N N . LEU A 1 246 ? 13.607 -0.024 2.872 1.00 95.94 246 LEU A N 1
ATOM 1996 C CA . LEU A 1 246 ? 14.160 1.215 2.284 1.00 95.94 246 LEU A CA 1
ATOM 1997 C C . LEU A 1 246 ? 14.426 1.127 0.764 1.00 95.94 246 LEU A C 1
ATOM 1999 O O . LEU A 1 246 ? 14.407 2.134 0.041 1.00 95.94 246 LEU A O 1
ATOM 2003 N N . ASN A 1 247 ? 14.673 -0.083 0.271 1.00 92.38 247 ASN A N 1
ATOM 2004 C CA . ASN A 1 247 ? 14.907 -0.425 -1.130 1.00 92.38 247 ASN A CA 1
ATOM 2005 C C . ASN A 1 247 ? 13.639 -0.825 -1.906 1.00 92.38 247 ASN A C 1
ATOM 2007 O O . ASN A 1 247 ? 13.716 -1.050 -3.117 1.00 92.38 247 ASN A O 1
ATOM 2011 N N . ARG A 1 248 ? 12.481 -0.905 -1.244 1.00 95.00 248 ARG A N 1
ATOM 2012 C CA . ARG A 1 248 ? 11.255 -1.492 -1.789 1.00 95.00 248 ARG A CA 1
ATOM 2013 C C . ARG A 1 248 ? 10.086 -0.513 -1.695 1.00 95.00 248 ARG A C 1
ATOM 2015 O O . ARG A 1 248 ? 9.821 0.049 -0.636 1.00 95.00 248 ARG A O 1
ATOM 2022 N N . SER A 1 249 ? 9.386 -0.313 -2.807 1.00 97.81 249 SER A N 1
ATOM 2023 C CA . SER A 1 249 ? 8.132 0.449 -2.852 1.00 97.81 249 SER A CA 1
ATOM 2024 C C . SER A 1 249 ? 6.906 -0.481 -2.855 1.00 97.81 249 SER A C 1
ATOM 2026 O O . SER A 1 249 ? 7.015 -1.650 -2.480 1.00 97.81 249 SER A O 1
ATOM 2028 N N . GLN A 1 250 ? 5.756 0.040 -3.279 1.00 98.44 250 GLN A N 1
ATOM 2029 C CA . GLN A 1 250 ? 4.511 -0.681 -3.551 1.00 98.44 250 GLN A CA 1
ATOM 2030 C C . GLN A 1 250 ? 3.747 0.002 -4.707 1.00 98.44 250 GLN A C 1
ATOM 2032 O O . GLN A 1 250 ? 4.160 1.086 -5.134 1.00 98.44 250 GLN A O 1
ATOM 2037 N N . PRO A 1 251 ? 2.668 -0.596 -5.258 1.00 98.75 251 PRO A N 1
ATOM 2038 C CA . PRO A 1 251 ? 1.919 -0.016 -6.373 1.00 98.75 251 PRO A CA 1
ATOM 2039 C C . PRO A 1 251 ? 1.523 1.461 -6.142 1.00 98.75 251 PRO A C 1
ATOM 2041 O O . PRO A 1 251 ? 0.913 1.776 -5.118 1.00 98.75 251 PRO A O 1
ATOM 2044 N N . PRO A 1 252 ? 1.858 2.382 -7.067 1.00 98.62 252 PRO A N 1
ATOM 2045 C CA . PRO A 1 252 ? 1.719 3.813 -6.814 1.00 98.62 252 PRO A CA 1
ATOM 2046 C C . PRO A 1 252 ? 0.293 4.328 -7.036 1.00 98.62 252 PRO A C 1
ATOM 2048 O O . PRO A 1 252 ? -0.181 4.402 -8.169 1.00 98.62 252 PRO A O 1
ATOM 2051 N N . PHE A 1 253 ? -0.358 4.771 -5.957 1.00 98.88 253 PHE A N 1
ATOM 2052 C CA . PHE A 1 253 ? -1.696 5.382 -5.981 1.00 98.88 253 PHE A CA 1
ATOM 2053 C C . PHE A 1 253 ? -1.721 6.860 -5.554 1.00 98.88 253 PHE A C 1
ATOM 2055 O O . PHE A 1 253 ? -2.796 7.456 -5.522 1.00 98.88 253 PHE A O 1
ATOM 2062 N N . LEU A 1 254 ? -0.574 7.492 -5.260 1.00 98.88 254 LEU A N 1
ATOM 2063 C CA . LEU A 1 254 ? -0.523 8.800 -4.588 1.00 98.88 254 LEU A CA 1
ATOM 2064 C C . LEU A 1 254 ? -1.329 9.894 -5.297 1.00 98.88 254 LEU A C 1
ATOM 2066 O O . LEU A 1 254 ? -2.014 10.666 -4.642 1.00 98.88 254 LEU A O 1
ATOM 2070 N N . THR A 1 255 ? -1.270 9.983 -6.625 1.00 98.81 255 THR A N 1
ATOM 2071 C CA . THR A 1 255 ? -1.995 11.034 -7.365 1.00 98.81 255 THR A CA 1
ATOM 2072 C C . THR A 1 255 ? -3.509 10.875 -7.286 1.00 98.81 255 THR A C 1
ATOM 2074 O O . THR A 1 255 ? -4.214 11.862 -7.081 1.00 98.81 255 THR A O 1
ATOM 2077 N N . SER A 1 256 ? -4.005 9.641 -7.384 1.00 98.69 256 SER A N 1
ATOM 2078 C CA . SER A 1 256 ? -5.422 9.344 -7.188 1.00 98.69 256 SER A CA 1
ATOM 2079 C C . SER A 1 256 ? -5.815 9.519 -5.728 1.00 98.69 256 SER A C 1
ATOM 2081 O O . SER A 1 256 ? -6.854 10.099 -5.462 1.00 98.69 256 SER A O 1
ATOM 2083 N N . PHE A 1 257 ? -4.951 9.156 -4.782 1.00 98.75 257 PHE A N 1
ATOM 2084 C CA . PHE A 1 257 ? -5.173 9.416 -3.364 1.00 98.75 257 PHE A CA 1
ATOM 2085 C C . PHE A 1 257 ? -5.309 10.924 -3.061 1.00 98.75 257 PHE A C 1
ATOM 2087 O O . PHE A 1 257 ? -6.289 11.355 -2.455 1.00 98.75 257 PHE A O 1
ATOM 2094 N N . ILE A 1 258 ? -4.389 11.754 -3.566 1.00 98.81 258 ILE A N 1
ATOM 2095 C CA . ILE A 1 258 ? -4.470 13.221 -3.468 1.00 98.81 258 ILE A CA 1
ATOM 2096 C C . ILE A 1 258 ? -5.775 13.730 -4.084 1.00 98.81 258 ILE A C 1
ATOM 2098 O O . ILE A 1 258 ? -6.377 14.660 -3.556 1.00 98.81 258 ILE A O 1
ATOM 2102 N N . ARG A 1 259 ? -6.214 13.135 -5.196 1.00 98.50 259 ARG A N 1
ATOM 2103 C CA . ARG A 1 259 ? -7.450 13.511 -5.879 1.00 98.50 259 ARG A CA 1
ATOM 2104 C C . ARG A 1 259 ? -8.699 13.182 -5.077 1.00 98.50 259 ARG A C 1
ATOM 2106 O O . ARG A 1 259 ? -9.545 14.058 -4.971 1.00 98.50 259 ARG A O 1
ATOM 2113 N N . GLU A 1 260 ? -8.780 12.006 -4.465 1.00 98.31 260 GLU A N 1
ATOM 2114 C CA . GLU A 1 260 ? -9.897 11.640 -3.585 1.00 98.31 260 GLU A CA 1
ATOM 2115 C C . GLU A 1 260 ? -9.984 12.582 -2.379 1.00 98.31 260 GLU A C 1
ATOM 2117 O O . GLU A 1 260 ? -11.057 13.093 -2.070 1.00 98.31 260 GLU A O 1
ATOM 2122 N N . ILE A 1 261 ? -8.847 12.901 -1.746 1.00 98.69 261 ILE A N 1
ATOM 2123 C CA . ILE A 1 261 ? -8.796 13.900 -0.667 1.00 98.69 261 ILE A CA 1
ATOM 2124 C C . ILE A 1 261 ? -9.247 15.264 -1.184 1.00 98.69 261 ILE A C 1
ATOM 2126 O O . ILE A 1 261 ? -10.086 15.915 -0.569 1.00 98.69 261 ILE A O 1
ATOM 2130 N N . TRP A 1 262 ? -8.676 15.717 -2.305 1.00 98.38 262 TRP A N 1
ATOM 2131 C CA . TRP A 1 262 ? -8.983 17.030 -2.850 1.00 98.38 262 TRP A CA 1
ATOM 2132 C C . TRP A 1 262 ? -10.464 17.126 -3.173 1.00 98.38 262 TRP A C 1
ATOM 2134 O O . TRP A 1 262 ? -11.090 18.073 -2.736 1.00 98.38 262 TRP A O 1
ATOM 2144 N N . GLU A 1 263 ? -11.051 16.177 -3.896 1.00 97.19 263 GLU A N 1
ATOM 2145 C CA . GLU A 1 263 ? -12.458 16.218 -4.304 1.00 97.19 263 GLU A CA 1
ATOM 2146 C C . GLU A 1 263 ? -13.431 16.173 -3.109 1.00 97.19 263 GLU A C 1
ATOM 2148 O O . GLU A 1 263 ? -14.490 16.788 -3.207 1.00 97.19 263 GLU A O 1
ATOM 2153 N N . ASN A 1 264 ? -13.047 15.572 -1.974 1.00 97.94 264 ASN A N 1
ATOM 2154 C CA . ASN A 1 264 ? -13.919 15.396 -0.804 1.00 97.94 264 ASN A CA 1
ATOM 2155 C C . ASN A 1 264 ? -13.636 16.337 0.387 1.00 97.94 264 ASN A C 1
ATOM 2157 O O . ASN A 1 264 ? -14.367 16.289 1.373 1.00 97.94 264 ASN A O 1
ATOM 2161 N N . ILE A 1 265 ? -12.602 17.187 0.343 1.00 96.38 265 ILE A N 1
ATOM 2162 C CA . ILE A 1 265 ? -12.350 18.171 1.410 1.00 96.38 265 ILE A CA 1
ATOM 2163 C C . ILE A 1 265 ? -13.227 19.417 1.241 1.00 96.38 265 ILE A C 1
ATOM 2165 O O . ILE A 1 265 ? -13.329 19.972 0.144 1.00 96.38 265 ILE A O 1
ATOM 2169 N N . GLU A 1 266 ? -13.813 19.886 2.343 1.00 93.50 266 GLU A N 1
ATOM 2170 C CA . GLU A 1 266 ? -14.623 21.110 2.374 1.00 93.50 266 GLU A CA 1
ATOM 2171 C C . GLU A 1 266 ? -13.759 22.355 2.122 1.00 93.50 266 GLU A C 1
ATOM 2173 O O . GLU A 1 266 ? -14.049 23.169 1.243 1.00 93.50 266 GLU A O 1
ATOM 2178 N N . GLU A 1 267 ? -12.645 22.477 2.849 1.00 94.00 267 GLU A N 1
ATOM 2179 C CA . GLU A 1 267 ? -11.741 23.624 2.762 1.00 94.00 267 GLU A CA 1
ATOM 2180 C C . GLU A 1 267 ? -10.522 23.327 1.880 1.00 94.00 267 GLU A C 1
ATOM 2182 O O . GLU A 1 267 ? -9.590 22.603 2.238 1.00 94.00 267 GLU A O 1
ATOM 2187 N N . LYS A 1 268 ? -10.503 23.935 0.693 1.00 95.19 268 LYS A N 1
ATOM 2188 C CA . LYS A 1 268 ? -9.446 23.741 -0.305 1.00 95.19 268 LYS A CA 1
ATOM 2189 C C . LYS A 1 268 ? -8.193 24.548 0.040 1.00 95.19 268 LYS A C 1
ATOM 2191 O O . LYS A 1 268 ? -8.136 25.758 -0.171 1.00 95.19 268 LYS A O 1
ATOM 2196 N N . ASN A 1 269 ? -7.130 23.870 0.470 1.00 96.12 269 ASN A N 1
ATOM 2197 C CA . ASN A 1 269 ? -5.816 24.482 0.681 1.00 96.12 269 ASN A CA 1
ATOM 2198 C C . ASN A 1 269 ? -4.896 24.287 -0.541 1.00 96.12 269 ASN A C 1
ATOM 2200 O O . ASN A 1 269 ? -4.235 23.257 -0.693 1.00 96.12 269 ASN A O 1
ATOM 2204 N N . LYS A 1 270 ? -4.790 25.308 -1.403 1.00 96.00 270 LYS A N 1
ATOM 2205 C CA . LYS A 1 270 ? -3.915 25.254 -2.592 1.00 96.00 270 LYS A CA 1
ATOM 2206 C C . LYS A 1 270 ? -2.426 25.097 -2.267 1.00 96.00 270 LYS A C 1
ATOM 2208 O O . LYS A 1 270 ? -1.692 24.553 -3.091 1.00 96.00 270 LYS A O 1
ATOM 2213 N N . ALA A 1 271 ? -1.961 25.549 -1.100 1.00 97.25 271 ALA A N 1
ATOM 2214 C CA . ALA A 1 271 ? -0.570 25.352 -0.692 1.00 97.25 271 ALA A CA 1
ATOM 2215 C C . ALA A 1 271 ? -0.290 23.875 -0.376 1.00 97.25 271 ALA A C 1
ATOM 2217 O O . ALA A 1 271 ? 0.736 23.345 -0.804 1.00 97.25 271 ALA A O 1
ATOM 2218 N N . TRP A 1 272 ? -1.233 23.195 0.284 1.00 98.00 272 TRP A N 1
ATOM 2219 C CA . TRP A 1 272 ? -1.163 21.748 0.495 1.00 98.00 272 TRP A CA 1
ATOM 2220 C C . TRP A 1 272 ? -1.159 20.995 -0.838 1.00 98.00 272 TRP A C 1
ATOM 2222 O O . TRP A 1 272 ? -0.250 20.204 -1.079 1.00 98.00 272 TRP A O 1
ATOM 2232 N N . LEU A 1 273 ? -2.086 21.314 -1.754 1.00 98.56 273 LEU A N 1
ATOM 2233 C CA . LEU A 1 273 ? -2.132 20.665 -3.070 1.00 98.56 273 LEU A CA 1
ATOM 2234 C C . LEU A 1 273 ? -0.844 20.896 -3.868 1.00 98.56 273 LEU A C 1
ATOM 2236 O O . LEU A 1 273 ? -0.349 19.986 -4.531 1.00 98.56 273 LEU A O 1
ATOM 2240 N N . LYS A 1 274 ? -0.276 22.105 -3.797 1.00 98.31 274 LYS A N 1
ATOM 2241 C CA . LYS A 1 274 ? 1.007 22.410 -4.433 1.00 98.31 274 LYS A CA 1
ATOM 2242 C C . LYS A 1 274 ? 2.098 21.480 -3.907 1.00 98.31 274 LYS A C 1
ATOM 2244 O O . LYS A 1 274 ? 2.789 20.874 -4.719 1.00 98.31 274 LYS A O 1
ATOM 2249 N N . ASN A 1 275 ? 2.232 21.339 -2.589 1.00 97.56 275 ASN A N 1
ATOM 2250 C CA . ASN A 1 275 ? 3.216 20.438 -1.983 1.00 97.56 275 ASN A CA 1
ATOM 2251 C C . ASN A 1 275 ? 2.964 18.979 -2.389 1.00 97.56 275 ASN A C 1
ATOM 2253 O O . ASN A 1 275 ? 3.882 18.305 -2.852 1.00 97.56 275 ASN A O 1
ATOM 2257 N N . ALA A 1 276 ? 1.715 18.521 -2.305 1.00 98.56 276 ALA A N 1
ATOM 2258 C CA . ALA A 1 276 ? 1.309 17.177 -2.701 1.00 98.56 276 ALA A CA 1
ATOM 2259 C C . ALA A 1 276 ? 1.716 16.855 -4.150 1.00 98.56 276 ALA A C 1
ATOM 2261 O O . ALA A 1 276 ? 2.318 15.815 -4.430 1.00 98.56 276 ALA A O 1
ATOM 2262 N N . LEU A 1 277 ? 1.470 17.791 -5.072 1.00 98.50 277 LEU A N 1
ATOM 2263 C CA . LEU A 1 277 ? 1.815 17.634 -6.480 1.00 98.50 277 LEU A CA 1
ATOM 2264 C C . LEU A 1 277 ? 3.335 17.618 -6.716 1.00 98.50 277 LEU A C 1
ATOM 2266 O O . LEU A 1 277 ? 3.806 16.877 -7.579 1.00 98.50 277 LEU A O 1
ATOM 2270 N N . GLN A 1 278 ? 4.121 18.373 -5.938 1.00 98.56 278 GLN A N 1
ATOM 2271 C CA . GLN A 1 278 ? 5.588 18.295 -5.997 1.00 98.56 278 GLN A CA 1
ATOM 2272 C C . GLN A 1 278 ? 6.089 16.899 -5.614 1.00 98.56 278 GLN A C 1
ATOM 2274 O O . GLN A 1 278 ? 6.935 16.352 -6.321 1.00 98.56 278 GLN A O 1
ATOM 2279 N N . TYR A 1 279 ? 5.546 16.297 -4.551 1.00 98.69 279 TYR A N 1
ATOM 2280 C CA . TYR A 1 279 ? 5.928 14.946 -4.132 1.00 98.69 279 TYR A CA 1
ATOM 2281 C C . TYR A 1 279 ? 5.507 13.876 -5.140 1.00 98.69 279 TYR A C 1
ATOM 2283 O O . TYR A 1 279 ? 6.315 13.006 -5.462 1.00 98.69 279 TYR A O 1
ATOM 2291 N N . ALA A 1 280 ? 4.310 13.978 -5.720 1.00 98.75 280 ALA A N 1
ATOM 2292 C CA . ALA A 1 280 ? 3.876 13.068 -6.779 1.00 98.75 280 ALA A CA 1
ATOM 2293 C C . ALA A 1 280 ? 4.781 13.137 -8.025 1.00 98.75 280 ALA A C 1
ATOM 2295 O O . ALA A 1 280 ? 5.168 12.104 -8.575 1.00 98.75 280 ALA A O 1
ATOM 2296 N N . ILE A 1 281 ? 5.174 14.344 -8.453 1.00 98.62 281 ILE A N 1
ATOM 2297 C CA . ILE A 1 281 ? 6.107 14.536 -9.576 1.00 98.62 281 ILE A CA 1
ATOM 2298 C C . ILE A 1 281 ? 7.512 14.020 -9.220 1.00 98.62 281 ILE A C 1
ATOM 2300 O O . ILE A 1 281 ? 8.160 13.386 -10.059 1.00 98.62 281 ILE A O 1
ATOM 2304 N N . LYS A 1 282 ? 7.975 14.259 -7.983 1.00 98.38 282 LYS A N 1
ATOM 2305 C CA . LYS A 1 282 ? 9.252 13.751 -7.456 1.00 98.38 282 LYS A CA 1
ATOM 2306 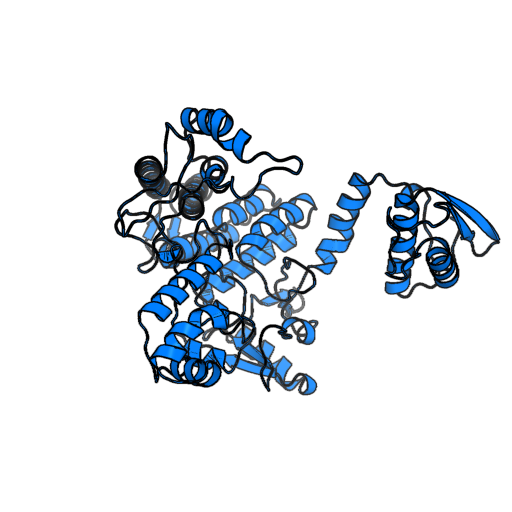C C . LYS A 1 282 ? 9.295 12.227 -7.503 1.00 98.38 282 LYS A C 1
ATOM 2308 O O . LYS A 1 282 ? 10.243 11.669 -8.049 1.00 98.38 282 LYS A O 1
ATOM 2313 N N . GLU A 1 283 ? 8.267 11.563 -6.984 1.00 98.56 283 GLU A N 1
ATOM 2314 C CA . GLU A 1 283 ? 8.157 10.105 -6.988 1.00 98.56 283 GLU A CA 1
ATOM 2315 C C . GLU A 1 283 ? 8.101 9.549 -8.416 1.00 98.56 283 GLU A C 1
ATOM 2317 O O . GLU A 1 283 ? 8.881 8.662 -8.764 1.00 98.56 283 GLU A O 1
ATOM 2322 N N . TYR A 1 284 ? 7.242 10.113 -9.273 1.00 98.69 284 TYR A N 1
ATOM 2323 C CA . TYR A 1 284 ? 7.122 9.701 -10.670 1.00 98.69 284 TYR A CA 1
ATOM 2324 C C . TYR A 1 284 ? 8.490 9.669 -11.368 1.00 98.69 284 TYR A C 1
ATOM 2326 O O . TYR A 1 284 ? 8.872 8.643 -11.934 1.00 98.69 284 TYR A O 1
ATOM 2334 N N . HIS A 1 285 ? 9.251 10.767 -11.290 1.00 97.94 285 HIS A N 1
ATOM 2335 C CA . HIS A 1 285 ? 10.537 10.893 -11.976 1.00 97.94 285 HIS A CA 1
ATOM 2336 C C . HIS A 1 285 ? 11.670 10.096 -11.331 1.00 97.94 285 HIS A C 1
ATOM 2338 O O . HIS A 1 285 ? 12.455 9.481 -12.052 1.00 97.94 285 HIS A O 1
ATOM 2344 N N . ASN A 1 286 ? 11.769 10.103 -10.003 1.00 95.69 286 ASN A N 1
ATOM 2345 C CA . ASN A 1 286 ? 12.918 9.515 -9.314 1.00 95.69 286 ASN A CA 1
ATOM 2346 C C . ASN A 1 286 ? 12.764 8.008 -9.086 1.00 95.69 286 ASN A C 1
ATOM 2348 O O . ASN A 1 286 ? 13.768 7.316 -8.931 1.00 95.69 286 ASN A O 1
ATOM 2352 N N . VAL A 1 287 ? 11.529 7.496 -9.067 1.00 97.75 287 VAL A N 1
ATOM 2353 C CA . VAL A 1 287 ? 11.235 6.093 -8.752 1.00 97.75 287 VAL A CA 1
ATOM 2354 C C . VAL A 1 287 ? 10.774 5.351 -9.997 1.00 97.75 287 VAL A C 1
ATOM 2356 O O . VAL A 1 287 ? 11.441 4.412 -10.433 1.00 97.75 287 VAL A O 1
ATOM 2359 N N . TRP A 1 288 ? 9.648 5.770 -10.576 1.00 98.62 288 TRP A N 1
ATOM 2360 C CA . TRP A 1 288 ? 8.886 4.935 -11.506 1.00 98.62 288 TRP A CA 1
ATOM 2361 C C . TRP A 1 288 ? 9.334 5.037 -12.957 1.00 98.62 288 TRP A C 1
ATOM 2363 O O . TRP A 1 288 ? 9.370 4.025 -13.656 1.00 98.62 288 TRP A O 1
ATOM 2373 N N . VAL A 1 289 ? 9.722 6.230 -13.408 1.00 98.25 289 VAL A N 1
ATOM 2374 C CA . VAL A 1 289 ? 10.441 6.417 -14.682 1.00 98.25 289 VAL A CA 1
ATOM 2375 C C . VAL A 1 289 ? 11.932 6.695 -14.468 1.00 98.25 289 VAL A C 1
ATOM 2377 O O . VAL A 1 289 ? 12.601 7.236 -15.347 1.00 98.25 289 VAL A O 1
ATOM 2380 N N . GLY A 1 290 ? 12.443 6.323 -13.291 1.00 96.25 290 GLY A N 1
ATOM 2381 C CA . GLY A 1 290 ? 13.860 6.370 -12.949 1.00 96.25 290 GLY A CA 1
ATOM 2382 C C . GLY A 1 290 ? 14.664 5.242 -13.605 1.00 96.25 290 GLY A C 1
ATOM 2383 O O . GLY A 1 290 ? 14.106 4.294 -14.161 1.00 96.25 290 GLY A O 1
ATOM 2384 N N . LYS A 1 291 ? 15.994 5.338 -13.504 1.00 91.56 291 LYS A N 1
ATOM 2385 C CA . LYS A 1 291 ? 16.970 4.484 -14.208 1.00 91.56 291 LYS A CA 1
ATOM 2386 C C . LYS A 1 291 ? 16.731 2.975 -14.050 1.00 91.56 291 LYS A C 1
ATOM 2388 O O . LYS A 1 291 ? 16.873 2.249 -15.025 1.00 91.56 291 LYS A O 1
ATOM 2393 N N . ASP A 1 292 ? 16.373 2.511 -12.854 1.00 90.62 292 ASP A N 1
ATOM 2394 C CA . ASP A 1 292 ? 16.313 1.068 -12.564 1.00 90.62 292 ASP A CA 1
ATOM 2395 C C . ASP A 1 292 ? 14.975 0.419 -12.963 1.00 90.62 292 ASP A C 1
ATOM 2397 O O . ASP A 1 292 ? 14.906 -0.793 -13.213 1.00 90.62 292 ASP A O 1
ATOM 2401 N N . ARG A 1 293 ? 13.908 1.229 -13.042 1.00 97.94 293 ARG A N 1
ATOM 2402 C CA . ARG A 1 293 ? 12.535 0.780 -13.332 1.00 97.94 293 ARG A CA 1
ATOM 2403 C C . ARG A 1 293 ? 12.081 1.082 -14.753 1.00 97.94 293 ARG A C 1
ATOM 2405 O O . ARG A 1 293 ? 11.250 0.341 -15.268 1.00 97.94 293 ARG A O 1
ATOM 2412 N N . LEU A 1 294 ? 12.593 2.129 -15.400 1.00 98.44 294 LEU A N 1
ATOM 2413 C CA . LEU A 1 294 ? 12.284 2.403 -16.801 1.00 98.44 294 LEU A CA 1
ATOM 2414 C C . LEU A 1 294 ? 13.029 1.414 -17.703 1.00 98.44 294 LEU A C 1
ATOM 2416 O O . LEU A 1 294 ? 14.243 1.259 -17.611 1.00 98.44 294 LEU A O 1
ATOM 2420 N N . THR A 1 295 ? 12.299 0.752 -18.592 1.00 98.56 295 THR A N 1
ATOM 2421 C CA . THR A 1 295 ? 12.857 -0.273 -19.483 1.00 98.56 295 THR A CA 1
ATOM 2422 C C . THR A 1 295 ? 13.059 0.258 -20.902 1.00 98.56 295 THR A C 1
ATOM 2424 O O . THR A 1 295 ? 12.592 1.342 -21.259 1.00 98.56 295 THR A O 1
ATOM 2427 N N . SER A 1 296 ? 13.714 -0.535 -21.752 1.00 98.00 296 SER A N 1
ATOM 2428 C CA . SER A 1 296 ? 13.973 -0.196 -23.159 1.00 98.00 296 SER A CA 1
ATOM 2429 C C . SER A 1 296 ? 12.710 -0.015 -24.012 1.00 98.00 296 SER A C 1
ATOM 2431 O O . SER A 1 296 ? 12.788 0.541 -25.104 1.00 98.00 296 SER A O 1
ATOM 2433 N N . THR A 1 297 ? 11.543 -0.451 -23.531 1.00 98.44 297 THR A N 1
ATOM 2434 C CA . THR A 1 297 ? 10.254 -0.253 -24.212 1.00 98.44 297 THR A CA 1
ATOM 2435 C C . THR A 1 297 ? 9.676 1.148 -24.002 1.00 98.44 297 THR A C 1
ATOM 2437 O O . THR A 1 297 ? 8.750 1.530 -24.712 1.00 98.44 297 THR A O 1
ATOM 2440 N N . GLY A 1 298 ? 10.188 1.902 -23.022 1.00 98.44 298 GLY A N 1
ATOM 2441 C CA . GLY A 1 298 ? 9.572 3.134 -22.522 1.00 98.44 298 GLY A CA 1
ATOM 2442 C C . GLY A 1 298 ? 8.503 2.909 -21.443 1.00 98.44 298 GLY A C 1
ATOM 2443 O O . GLY A 1 298 ? 7.971 3.882 -20.912 1.00 98.44 298 GLY A O 1
ATOM 2444 N N . LEU A 1 299 ? 8.204 1.652 -21.091 1.00 98.88 299 LEU A N 1
ATOM 2445 C CA . LEU A 1 299 ? 7.350 1.279 -19.960 1.00 98.88 299 LEU A CA 1
ATOM 2446 C C . LEU A 1 299 ? 8.185 0.921 -18.725 1.00 98.88 299 LEU A C 1
ATOM 2448 O O . LEU A 1 299 ? 9.388 0.649 -18.820 1.00 98.88 299 LEU A O 1
ATOM 2452 N N . SER A 1 300 ? 7.537 0.919 -17.562 1.00 98.88 300 SER A N 1
ATOM 2453 C CA . SER A 1 300 ? 8.180 0.662 -16.272 1.00 98.88 300 SER A CA 1
ATOM 2454 C C . SER A 1 300 ? 7.988 -0.783 -15.810 1.00 98.88 300 SER A C 1
ATOM 2456 O O . SER A 1 300 ? 7.070 -1.472 -16.267 1.00 98.88 300 SER A O 1
ATOM 2458 N N . ARG A 1 301 ? 8.857 -1.234 -14.905 1.00 98.75 301 ARG A N 1
ATOM 2459 C CA . ARG A 1 301 ? 8.796 -2.523 -14.199 1.00 98.75 301 ARG A CA 1
ATOM 2460 C C . ARG A 1 301 ? 8.843 -2.325 -12.684 1.00 98.75 301 ARG A C 1
ATOM 2462 O O . ARG A 1 301 ? 9.384 -1.321 -12.213 1.00 98.75 301 ARG A O 1
ATOM 2469 N N . TYR A 1 302 ? 8.362 -3.312 -11.938 1.00 98.62 302 TYR A N 1
ATOM 2470 C CA . TYR A 1 302 ? 8.771 -3.487 -10.545 1.00 98.62 302 TYR A CA 1
ATOM 2471 C C . TYR A 1 302 ? 10.213 -3.996 -10.498 1.00 98.62 302 TYR A C 1
ATOM 2473 O O . TYR A 1 302 ? 10.632 -4.759 -11.369 1.00 98.62 302 TYR A O 1
ATOM 2481 N N . PHE A 1 303 ? 10.991 -3.542 -9.520 1.00 95.62 303 PHE A N 1
ATOM 2482 C CA . PHE A 1 303 ? 12.414 -3.865 -9.429 1.00 95.62 303 PHE A CA 1
ATOM 2483 C C . PHE A 1 303 ? 12.846 -4.225 -8.010 1.00 95.62 303 PHE A C 1
ATOM 2485 O O . PHE A 1 303 ? 13.463 -5.266 -7.845 1.00 95.62 303 PHE A O 1
ATOM 2492 N N . GLY A 1 304 ? 12.516 -3.408 -7.000 1.00 88.50 304 GLY A N 1
ATOM 2493 C CA . GLY A 1 304 ? 13.043 -3.558 -5.634 1.00 88.50 304 GLY A CA 1
ATOM 2494 C C . GLY A 1 304 ? 14.583 -3.619 -5.587 1.00 88.50 304 GLY A C 1
ATOM 2495 O O . GLY A 1 304 ? 15.184 -4.679 -5.766 1.00 88.50 304 GLY A O 1
ATOM 2496 N N . SER A 1 305 ? 15.248 -2.489 -5.323 1.00 86.81 305 SER A N 1
ATOM 2497 C CA . SER A 1 305 ? 16.722 -2.427 -5.314 1.00 86.81 305 SER A CA 1
ATOM 2498 C C . SER A 1 305 ? 17.336 -3.252 -4.166 1.00 86.81 305 SER A C 1
ATOM 2500 O O . SER A 1 305 ? 16.621 -3.862 -3.374 1.00 86.81 305 SER A O 1
ATOM 2502 N N . GLY A 1 306 ? 18.661 -3.283 -4.032 1.00 86.56 306 GLY A N 1
ATOM 2503 C CA . GLY A 1 306 ? 19.349 -4.091 -3.020 1.00 86.56 306 GLY A CA 1
ATOM 2504 C C . GLY A 1 306 ? 19.919 -5.396 -3.572 1.00 86.56 306 GLY A C 1
ATOM 2505 O O . GLY A 1 306 ? 19.757 -5.719 -4.747 1.00 86.56 306 GLY A O 1
ATOM 2506 N N . SER A 1 307 ? 20.596 -6.137 -2.702 1.00 86.12 307 SER A N 1
ATOM 2507 C CA . SER A 1 307 ? 21.292 -7.393 -3.008 1.00 86.12 307 SER A CA 1
ATOM 2508 C C . SER A 1 307 ? 21.048 -8.418 -1.911 1.00 86.12 307 SER A C 1
ATOM 2510 O O . SER A 1 307 ? 20.694 -8.053 -0.787 1.00 86.12 307 SER A O 1
ATOM 2512 N N . GLY A 1 308 ? 21.251 -9.691 -2.240 1.00 87.31 308 GLY A N 1
ATOM 2513 C CA . GLY A 1 308 ? 21.081 -10.787 -1.297 1.00 87.31 308 GLY A CA 1
ATOM 2514 C C . GLY A 1 308 ? 19.626 -11.070 -0.910 1.00 87.31 308 GLY A C 1
ATOM 2515 O O . GLY A 1 308 ? 18.667 -10.593 -1.526 1.00 87.31 308 GLY A O 1
ATOM 2516 N N . MET A 1 309 ? 19.489 -11.889 0.130 1.00 89.38 309 MET A N 1
ATOM 2517 C CA . MET A 1 309 ? 18.217 -12.433 0.599 1.00 89.38 309 MET A CA 1
ATOM 2518 C C . MET A 1 309 ? 17.484 -11.447 1.531 1.00 89.38 309 MET A C 1
ATOM 2520 O O . MET A 1 309 ? 18.133 -10.846 2.394 1.00 89.38 309 MET A O 1
ATOM 2524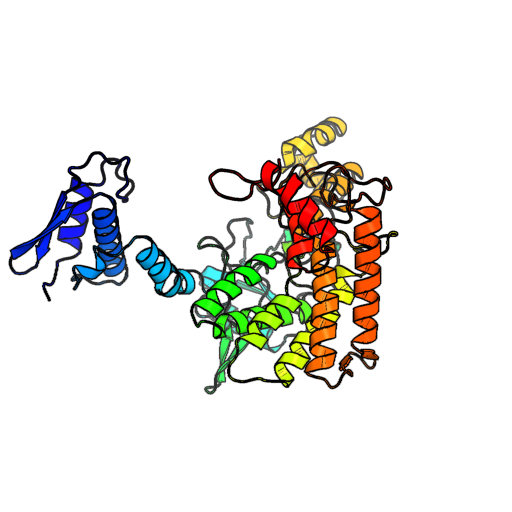 N N . PRO A 1 310 ? 16.152 -11.286 1.396 1.00 90.44 310 PRO A N 1
ATOM 2525 C CA . PRO A 1 310 ? 15.351 -10.469 2.307 1.00 90.44 310 PRO A CA 1
ATOM 2526 C C . PRO A 1 310 ? 15.474 -10.955 3.767 1.00 90.44 310 PRO A C 1
ATOM 2528 O O . PRO A 1 310 ? 15.300 -12.150 4.013 1.00 90.44 310 PRO A O 1
ATOM 2531 N N . PRO A 1 311 ? 15.800 -10.081 4.740 1.00 88.62 311 PRO A N 1
ATOM 2532 C CA . PRO A 1 311 ? 15.962 -10.471 6.144 1.00 88.62 311 PRO A CA 1
ATOM 2533 C C . PRO A 1 311 ? 14.637 -10.659 6.902 1.00 88.62 311 PRO A C 1
ATOM 2535 O O . PRO A 1 311 ? 14.655 -11.175 8.012 1.00 88.62 311 PRO A O 1
ATOM 2538 N N . GLU A 1 312 ? 13.513 -10.196 6.351 1.00 87.69 312 GLU A N 1
ATOM 2539 C CA . GLU A 1 312 ? 12.199 -10.153 7.008 1.00 87.69 312 GLU A CA 1
ATOM 2540 C C . GLU A 1 312 ? 11.377 -11.445 6.879 1.00 87.69 312 GLU A C 1
ATOM 2542 O O . GLU A 1 312 ? 10.231 -11.493 7.327 1.00 87.69 312 GLU A O 1
ATOM 2547 N N . THR A 1 313 ? 11.919 -12.465 6.214 1.00 87.56 313 THR A N 1
ATOM 2548 C CA . THR A 1 313 ? 11.272 -13.771 6.044 1.00 87.56 313 THR A CA 1
ATOM 2549 C C . THR A 1 313 ? 11.736 -14.755 7.106 1.00 87.56 313 THR A C 1
ATOM 2551 O O . THR A 1 313 ? 12.869 -14.662 7.577 1.00 87.56 313 THR A O 1
ATOM 2554 N N . GLU A 1 314 ? 10.913 -15.767 7.387 1.00 84.19 314 GLU A N 1
ATOM 2555 C CA . GLU A 1 314 ? 11.308 -16.886 8.250 1.00 84.19 314 GLU A CA 1
ATOM 2556 C C . GLU A 1 314 ? 12.654 -17.493 7.808 1.00 84.19 314 GLU A C 1
ATOM 2558 O O . GLU A 1 314 ? 12.906 -17.589 6.598 1.00 84.19 314 GLU A O 1
ATOM 2563 N N . PRO A 1 315 ? 13.524 -17.929 8.740 1.00 77.81 315 PRO A N 1
ATOM 2564 C CA . PRO A 1 315 ? 14.863 -18.403 8.397 1.00 77.81 315 PRO A CA 1
ATOM 2565 C C . PRO A 1 315 ? 14.867 -19.527 7.353 1.00 77.81 315 PRO A C 1
ATOM 2567 O O . PRO A 1 315 ? 15.753 -19.565 6.502 1.00 77.81 315 PRO A O 1
ATOM 2570 N N . GLU A 1 316 ? 13.888 -20.428 7.394 1.00 87.12 316 GLU A N 1
ATOM 2571 C CA . GLU A 1 316 ? 13.764 -21.589 6.508 1.00 87.12 316 GLU A CA 1
ATOM 2572 C C . GLU A 1 316 ? 13.035 -21.279 5.190 1.00 87.12 316 GLU A C 1
ATOM 2574 O O . GLU A 1 316 ? 12.983 -22.132 4.302 1.00 87.12 316 GLU A O 1
ATOM 2579 N N . HIS A 1 317 ? 12.488 -20.067 5.023 1.00 91.88 317 HIS A N 1
ATOM 2580 C CA . HIS A 1 317 ? 11.619 -19.708 3.894 1.00 91.88 317 HIS A CA 1
ATOM 2581 C C . HIS A 1 317 ? 12.262 -19.988 2.525 1.00 91.88 317 HIS A C 1
ATOM 2583 O O . HIS A 1 317 ? 11.599 -20.473 1.609 1.00 91.88 317 HIS A O 1
ATOM 2589 N N . PHE A 1 318 ? 13.569 -19.742 2.394 1.00 94.12 318 PHE A N 1
ATOM 2590 C CA . PHE A 1 318 ? 14.308 -19.914 1.140 1.00 94.12 318 PHE A CA 1
ATOM 2591 C C . PHE A 1 318 ? 15.098 -21.228 1.048 1.00 94.12 318 PHE A C 1
ATOM 2593 O O . PHE A 1 318 ? 15.850 -21.426 0.093 1.00 94.12 318 PHE A O 1
ATOM 2600 N N . ASP A 1 319 ? 14.936 -22.169 1.981 1.00 94.56 319 ASP A N 1
ATOM 2601 C CA . ASP A 1 319 ? 15.781 -23.372 2.023 1.00 94.56 319 ASP A CA 1
ATOM 2602 C C . ASP A 1 319 ? 15.639 -24.266 0.802 1.00 94.56 319 ASP A C 1
ATOM 2604 O O . ASP A 1 319 ? 16.635 -24.807 0.315 1.00 94.56 319 ASP A O 1
ATOM 2608 N N . ALA A 1 320 ? 14.431 -24.368 0.249 1.00 94.25 320 ALA A N 1
ATOM 2609 C CA . ALA A 1 320 ? 14.200 -25.088 -0.998 1.00 94.25 320 ALA A CA 1
ATOM 2610 C C . ALA A 1 320 ? 15.019 -24.497 -2.163 1.00 94.25 320 ALA A C 1
ATOM 2612 O O . ALA A 1 320 ? 15.580 -25.249 -2.962 1.00 94.25 320 ALA A O 1
ATOM 2613 N N . VAL A 1 321 ? 15.143 -23.166 -2.214 1.00 94.38 321 VAL A N 1
ATOM 2614 C CA . VAL A 1 321 ? 15.897 -22.427 -3.239 1.00 94.38 321 VAL A CA 1
ATOM 2615 C C . VAL A 1 321 ? 17.402 -22.554 -3.010 1.00 94.38 321 VAL A C 1
ATOM 2617 O O . VAL A 1 321 ? 18.156 -22.757 -3.958 1.00 94.38 321 VAL A O 1
ATOM 2620 N N . LEU A 1 322 ? 17.856 -22.491 -1.753 1.00 95.56 322 LEU A N 1
ATOM 2621 C CA . LEU A 1 322 ? 19.276 -22.568 -1.396 1.00 95.56 322 LEU A CA 1
ATOM 2622 C C . LEU A 1 322 ? 19.847 -23.992 -1.506 1.00 95.56 322 LEU A C 1
ATOM 2624 O O . LEU A 1 322 ? 21.031 -24.156 -1.804 1.00 95.56 322 LEU A O 1
ATOM 2628 N N . LYS A 1 323 ? 19.031 -25.033 -1.293 1.00 96.62 323 LYS A N 1
ATOM 2629 C CA . LYS A 1 323 ? 19.434 -26.453 -1.287 1.00 96.62 323 LYS A CA 1
ATOM 2630 C C . LYS A 1 323 ? 20.292 -26.897 -2.487 1.00 96.62 323 LYS A C 1
ATOM 2632 O O . LYS A 1 323 ? 21.335 -27.514 -2.240 1.00 96.62 323 LYS A O 1
ATOM 2637 N N . PRO A 1 324 ? 19.930 -26.637 -3.762 1.00 96.88 324 PRO A N 1
ATOM 2638 C CA . PRO A 1 324 ? 20.768 -27.028 -4.900 1.00 96.88 324 PRO A CA 1
ATOM 2639 C C . PRO A 1 324 ? 22.147 -26.352 -4.880 1.00 96.88 324 PRO A C 1
ATOM 2641 O O . PRO A 1 324 ? 23.151 -26.999 -5.187 1.00 96.88 324 PRO A O 1
ATOM 2644 N N . PHE A 1 325 ? 22.222 -25.089 -4.455 1.00 96.50 325 PHE A N 1
ATOM 2645 C CA . PHE A 1 325 ? 23.482 -24.356 -4.357 1.00 96.50 325 PHE A CA 1
ATOM 2646 C C . PHE A 1 325 ? 24.324 -24.848 -3.177 1.00 96.50 325 PHE A C 1
ATOM 2648 O O . PHE A 1 325 ? 25.493 -25.171 -3.363 1.00 96.50 325 PHE A O 1
ATOM 2655 N N . ALA A 1 326 ? 23.731 -25.045 -1.999 1.00 96.38 326 ALA A N 1
ATOM 2656 C CA . ALA A 1 326 ? 24.421 -25.625 -0.847 1.00 96.38 326 ALA A CA 1
ATOM 2657 C C . ALA A 1 326 ? 25.044 -26.997 -1.183 1.00 96.38 326 ALA A C 1
ATOM 2659 O O . ALA A 1 326 ? 26.212 -27.247 -0.875 1.00 96.38 326 ALA A O 1
ATOM 2660 N N . LYS A 1 327 ? 24.315 -27.850 -1.925 1.00 97.00 327 LYS A N 1
ATOM 2661 C CA . LYS A 1 327 ? 24.832 -29.129 -2.440 1.00 97.00 327 LYS A CA 1
ATOM 2662 C C . LYS A 1 327 ? 26.013 -28.935 -3.401 1.00 97.00 327 LYS A C 1
ATOM 2664 O O . LYS A 1 327 ? 27.007 -29.647 -3.271 1.00 97.00 327 LYS A O 1
ATOM 2669 N N . LYS A 1 328 ? 25.936 -27.974 -4.332 1.00 96.06 328 LYS A N 1
ATOM 2670 C CA . LYS A 1 328 ? 27.024 -27.638 -5.277 1.00 96.06 328 LYS A CA 1
ATOM 2671 C C . LYS A 1 328 ? 28.304 -27.209 -4.550 1.00 96.06 328 LYS A C 1
ATOM 2673 O O . LYS A 1 328 ? 29.389 -27.634 -4.938 1.00 96.06 328 LYS A O 1
ATOM 2678 N N . TYR A 1 329 ? 28.175 -26.433 -3.475 1.00 96.12 329 TYR A N 1
ATOM 2679 C CA . TYR A 1 329 ? 29.298 -25.982 -2.644 1.00 96.12 329 TYR A CA 1
ATOM 2680 C C . TYR A 1 329 ? 29.717 -26.993 -1.560 1.00 96.12 329 TYR A C 1
ATOM 2682 O O . TYR A 1 329 ? 30.663 -26.724 -0.826 1.00 96.12 329 TYR A O 1
ATOM 2690 N N . LYS A 1 330 ? 29.067 -28.166 -1.478 1.00 97.06 330 LYS A N 1
ATOM 2691 C CA . LYS A 1 330 ? 29.332 -29.226 -0.482 1.00 97.06 330 LYS A CA 1
ATOM 2692 C C . LYS A 1 330 ? 29.246 -28.725 0.968 1.00 97.06 330 LYS A C 1
ATOM 2694 O O . LYS A 1 330 ? 30.074 -29.075 1.804 1.00 97.06 330 LYS A O 1
ATOM 2699 N N . MET A 1 331 ? 28.239 -27.905 1.260 1.00 96.69 331 MET A N 1
ATOM 2700 C CA . MET A 1 331 ? 28.008 -27.297 2.574 1.00 96.69 331 MET A CA 1
ATOM 2701 C C . MET A 1 331 ? 26.585 -27.567 3.065 1.00 96.69 331 MET A C 1
ATOM 2703 O O . MET A 1 331 ? 25.670 -27.778 2.268 1.00 96.69 331 MET A O 1
ATOM 2707 N N . ALA A 1 332 ? 26.380 -27.517 4.383 1.00 96.62 332 ALA A N 1
ATOM 2708 C CA . ALA A 1 332 ? 25.034 -27.481 4.951 1.00 96.62 332 ALA A CA 1
ATOM 2709 C C . ALA A 1 332 ? 24.341 -26.148 4.604 1.00 96.62 332 ALA A C 1
ATOM 2711 O O . ALA A 1 332 ? 25.005 -25.115 4.491 1.00 96.62 332 ALA A O 1
ATOM 2712 N N . ILE A 1 333 ? 23.007 -26.151 4.475 1.00 95.31 333 ILE A N 1
ATOM 2713 C CA . ILE A 1 333 ? 22.232 -24.954 4.091 1.00 95.31 333 ILE A CA 1
ATOM 2714 C C . ILE A 1 333 ? 22.509 -23.753 5.017 1.00 95.31 333 ILE A C 1
ATOM 2716 O O . ILE A 1 333 ? 22.798 -22.685 4.478 1.00 95.31 333 ILE A O 1
ATOM 2720 N N . PRO A 1 334 ? 22.533 -23.884 6.364 1.00 94.75 334 PRO A N 1
ATOM 2721 C CA . PRO A 1 334 ? 22.825 -22.746 7.242 1.00 94.75 334 PRO A CA 1
ATOM 2722 C C . PRO A 1 334 ? 24.210 -22.131 6.993 1.00 94.75 334 PRO A C 1
ATOM 2724 O O . PRO A 1 334 ? 24.353 -20.910 6.958 1.00 94.75 334 PRO A O 1
ATOM 2727 N N . GLN A 1 335 ? 25.221 -22.970 6.747 1.00 95.19 335 GLN A N 1
ATOM 2728 C CA . GLN A 1 335 ? 26.583 -22.522 6.451 1.00 95.19 335 GLN A CA 1
ATOM 2729 C C . GLN A 1 335 ? 26.656 -21.818 5.089 1.00 95.19 335 GLN A C 1
ATOM 2731 O O . GLN A 1 335 ? 27.280 -20.765 4.969 1.00 95.19 335 GLN A O 1
ATOM 2736 N N . PHE A 1 336 ? 25.994 -22.372 4.068 1.00 95.75 336 PHE A N 1
ATOM 2737 C CA . PHE A 1 336 ? 25.904 -21.745 2.750 1.00 95.75 336 PHE A CA 1
ATOM 2738 C C . PHE A 1 336 ? 25.196 -20.385 2.829 1.00 95.75 336 PHE A C 1
ATOM 2740 O O . PHE A 1 336 ? 25.715 -19.394 2.321 1.00 95.75 336 PHE A O 1
ATOM 2747 N N . ARG A 1 337 ? 24.054 -20.321 3.526 1.00 93.06 337 ARG A N 1
ATOM 2748 C CA . ARG A 1 337 ? 23.276 -19.095 3.750 1.00 93.06 337 ARG A CA 1
ATOM 2749 C C . ARG A 1 337 ? 24.125 -18.011 4.408 1.00 93.06 337 ARG A C 1
ATOM 2751 O O . ARG A 1 337 ? 24.136 -16.884 3.927 1.00 93.06 337 ARG A O 1
ATOM 2758 N N . GLN A 1 338 ? 24.868 -18.350 5.463 1.00 91.19 338 GLN A N 1
ATOM 2759 C CA . GLN A 1 338 ? 25.756 -17.406 6.143 1.00 91.19 338 GLN A CA 1
ATOM 2760 C C . GLN A 1 338 ? 26.806 -16.824 5.187 1.00 91.19 338 GLN A C 1
ATOM 2762 O O . GLN A 1 338 ? 26.972 -15.608 5.145 1.00 91.19 338 GLN A O 1
ATOM 2767 N N . LYS A 1 339 ? 27.476 -17.678 4.402 1.00 94.06 339 LYS A N 1
ATOM 2768 C CA . LYS A 1 339 ? 28.507 -17.251 3.443 1.00 94.06 339 LYS A CA 1
ATOM 2769 C C . LYS A 1 339 ? 27.958 -16.448 2.268 1.00 94.06 339 LYS A C 1
ATOM 2771 O O . LYS A 1 339 ? 28.636 -15.565 1.750 1.00 94.06 339 LYS A O 1
ATOM 2776 N N . TYR A 1 340 ? 26.742 -16.760 1.838 1.00 92.00 340 TYR A N 1
ATOM 2777 C CA . TYR A 1 340 ? 26.041 -15.994 0.817 1.00 92.00 340 TYR A CA 1
ATOM 2778 C C . TYR A 1 340 ? 25.675 -14.595 1.342 1.00 92.00 340 TYR A C 1
ATOM 2780 O O . TYR A 1 340 ? 26.014 -13.591 0.725 1.00 92.00 340 TYR A O 1
ATOM 2788 N N . LEU A 1 341 ? 25.092 -14.513 2.544 1.00 88.19 341 LEU A N 1
ATOM 2789 C CA . LEU A 1 341 ? 24.736 -13.247 3.198 1.00 88.19 341 LEU A CA 1
ATOM 2790 C C . LEU A 1 341 ? 25.950 -12.385 3.587 1.00 88.19 341 LEU A C 1
ATOM 2792 O O . LEU A 1 341 ? 25.826 -11.165 3.686 1.00 88.19 341 LEU A O 1
ATOM 2796 N N . SER A 1 342 ? 27.119 -12.990 3.826 1.00 88.06 342 SER A N 1
ATOM 2797 C CA . SER A 1 342 ? 28.375 -12.268 4.073 1.00 88.06 342 SER A CA 1
ATOM 2798 C C . SER A 1 342 ? 29.109 -11.851 2.794 1.00 88.06 342 SER A C 1
ATOM 2800 O O . SER A 1 342 ? 30.152 -11.205 2.894 1.00 88.06 342 SER A O 1
ATOM 2802 N N . PHE A 1 343 ? 28.574 -12.182 1.611 1.00 88.50 343 PHE A N 1
ATOM 2803 C CA . PHE A 1 343 ? 29.218 -11.997 0.304 1.00 88.50 343 PHE A CA 1
ATOM 2804 C C . PHE A 1 343 ? 30.556 -12.740 0.140 1.00 88.50 343 PHE A C 1
ATOM 2806 O O . PHE A 1 343 ? 31.331 -12.426 -0.762 1.00 88.50 343 PHE A O 1
ATOM 2813 N N . GLU A 1 344 ? 30.833 -13.753 0.968 1.00 92.94 344 GLU A N 1
ATOM 2814 C CA . GLU A 1 344 ? 31.957 -14.678 0.756 1.00 92.94 344 GLU A CA 1
ATOM 2815 C C . GLU A 1 344 ? 31.719 -15.590 -0.452 1.00 92.94 344 GLU A C 1
ATOM 2817 O O . GLU A 1 344 ? 32.664 -16.004 -1.125 1.00 92.94 344 GLU A O 1
ATOM 2822 N N . ILE A 1 345 ? 30.453 -15.921 -0.717 1.00 92.81 345 ILE A N 1
ATOM 2823 C CA . ILE A 1 345 ? 30.021 -16.668 -1.895 1.00 92.81 345 ILE A CA 1
ATOM 2824 C C . ILE A 1 345 ? 29.077 -15.780 -2.700 1.00 92.81 345 ILE A C 1
ATOM 2826 O O . ILE A 1 345 ? 28.059 -15.325 -2.189 1.00 92.81 345 ILE A O 1
ATOM 2830 N N . SER A 1 346 ? 29.394 -15.590 -3.979 1.00 92.50 346 SER A N 1
ATOM 2831 C CA . SER A 1 346 ? 28.515 -14.931 -4.943 1.00 92.50 346 SER A CA 1
ATOM 2832 C C . SER A 1 346 ? 27.955 -15.961 -5.918 1.00 92.50 346 SER A C 1
ATOM 2834 O O . SER A 1 346 ? 28.708 -16.746 -6.500 1.00 92.50 346 SER A O 1
ATOM 2836 N N . VAL A 1 347 ? 26.632 -15.966 -6.073 1.00 95.00 347 VAL A N 1
ATOM 2837 C CA . VAL A 1 347 ? 25.903 -16.851 -6.986 1.00 95.00 347 VAL A CA 1
ATOM 2838 C C . VAL A 1 347 ? 24.955 -15.986 -7.820 1.00 95.00 347 VAL A C 1
ATOM 2840 O O . VAL A 1 347 ? 23.905 -15.591 -7.309 1.00 95.00 347 VAL A O 1
ATOM 2843 N N . PRO A 1 348 ? 25.302 -15.666 -9.081 1.00 94.44 348 PRO A N 1
ATOM 2844 C CA . PRO A 1 348 ? 24.484 -14.806 -9.938 1.00 94.44 348 PRO A CA 1
ATOM 2845 C C . PRO A 1 348 ? 23.037 -15.284 -10.094 1.00 94.44 348 PRO A C 1
ATOM 2847 O O . PRO A 1 348 ? 22.124 -14.467 -10.116 1.00 94.44 348 PRO A O 1
ATOM 2850 N N . GLU A 1 349 ? 22.815 -16.598 -10.142 1.00 94.94 349 GLU A N 1
ATOM 2851 C CA . GLU A 1 349 ? 21.481 -17.192 -10.253 1.00 94.94 349 GLU A CA 1
ATOM 2852 C C . GLU A 1 349 ? 20.620 -16.938 -9.004 1.00 94.94 349 GLU A C 1
ATOM 2854 O O . GLU A 1 349 ? 19.405 -16.786 -9.116 1.00 94.94 349 GLU A O 1
ATOM 2859 N N . LEU A 1 350 ? 21.234 -16.856 -7.817 1.00 94.75 350 LEU A N 1
ATOM 2860 C CA . LEU A 1 350 ? 20.528 -16.470 -6.593 1.00 94.75 350 LEU A CA 1
ATOM 2861 C C . LEU A 1 350 ? 20.262 -14.966 -6.552 1.00 94.75 350 LEU A C 1
ATOM 2863 O O . LEU A 1 350 ? 19.172 -14.568 -6.159 1.00 94.75 350 LEU A O 1
ATOM 2867 N N . GLU A 1 351 ? 21.204 -14.128 -6.989 1.00 94.06 351 GLU A N 1
ATOM 2868 C CA . GLU A 1 351 ? 20.957 -12.681 -7.075 1.00 94.06 351 GLU A CA 1
ATOM 2869 C C . GLU A 1 351 ? 19.802 -12.356 -8.032 1.00 94.06 351 GLU A C 1
ATOM 2871 O O . GLU A 1 351 ? 18.963 -11.517 -7.703 1.00 94.06 351 GLU A O 1
ATOM 2876 N N . ASP A 1 352 ? 19.722 -13.043 -9.176 1.00 94.75 352 ASP A N 1
ATOM 2877 C CA . ASP A 1 352 ? 18.604 -12.920 -10.118 1.00 94.75 352 ASP A CA 1
ATOM 2878 C C . ASP A 1 352 ? 17.286 -13.401 -9.487 1.00 94.75 352 ASP A C 1
ATOM 2880 O O . ASP A 1 352 ? 16.281 -12.687 -9.515 1.00 94.75 352 ASP A O 1
ATOM 2884 N N . TYR A 1 353 ? 17.303 -14.550 -8.800 1.00 95.69 353 TYR A N 1
ATOM 2885 C CA . TYR A 1 353 ? 16.147 -15.033 -8.041 1.00 95.69 353 TYR A CA 1
ATOM 2886 C C . TYR A 1 353 ? 15.661 -14.000 -7.011 1.00 95.69 353 TYR A C 1
ATOM 2888 O O . TYR A 1 353 ? 14.473 -13.675 -6.973 1.00 95.69 353 TYR A O 1
ATOM 2896 N N . PHE A 1 354 ? 16.562 -13.443 -6.195 1.00 95.50 354 PHE A N 1
ATOM 2897 C CA . PHE A 1 354 ? 16.185 -12.471 -5.169 1.00 95.50 354 PHE A CA 1
ATOM 2898 C C . PHE A 1 354 ? 15.815 -11.108 -5.751 1.00 95.50 354 PHE A C 1
ATOM 2900 O O . PHE A 1 354 ? 15.009 -10.398 -5.154 1.00 95.50 354 PHE A O 1
A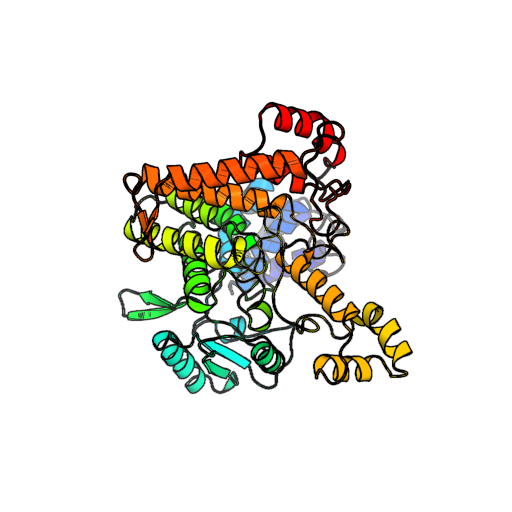TOM 2907 N N . LEU A 1 355 ? 16.330 -10.737 -6.924 1.00 96.12 355 LEU A N 1
ATOM 2908 C CA . LEU A 1 355 ? 15.814 -9.592 -7.669 1.00 96.12 355 LEU A CA 1
ATOM 2909 C C . LEU A 1 355 ? 14.338 -9.805 -8.031 1.00 96.12 355 LEU A C 1
ATOM 2911 O O . LEU A 1 355 ? 13.512 -8.915 -7.813 1.00 96.12 355 LEU A O 1
ATOM 2915 N N . HIS A 1 356 ? 13.990 -10.987 -8.539 1.00 97.50 356 HIS A N 1
ATOM 2916 C CA . HIS A 1 356 ? 12.608 -11.328 -8.851 1.00 97.50 356 HIS A CA 1
ATOM 2917 C C . HIS A 1 356 ? 11.718 -11.381 -7.607 1.00 97.50 356 HIS A C 1
ATOM 2919 O O . HIS A 1 356 ? 10.671 -10.737 -7.622 1.00 97.50 356 HIS A O 1
ATOM 2925 N N . ASP A 1 357 ? 12.142 -12.041 -6.523 1.00 97.19 357 ASP A N 1
ATOM 2926 C CA . ASP A 1 357 ? 11.428 -12.030 -5.234 1.00 97.19 357 ASP A CA 1
ATOM 2927 C C . ASP A 1 357 ? 11.173 -10.593 -4.766 1.00 97.19 357 ASP A C 1
ATOM 2929 O O . ASP A 1 357 ? 10.051 -10.231 -4.391 1.00 97.19 357 ASP A O 1
ATOM 2933 N N . ARG A 1 358 ? 12.188 -9.721 -4.863 1.00 96.50 358 ARG A N 1
ATOM 2934 C CA . ARG A 1 358 ? 12.016 -8.350 -4.402 1.00 96.50 358 ARG A CA 1
ATOM 2935 C C . ARG A 1 358 ? 11.024 -7.553 -5.241 1.00 96.50 358 ARG A C 1
ATOM 2937 O O . ARG A 1 358 ? 10.256 -6.770 -4.673 1.00 96.50 358 ARG A O 1
ATOM 2944 N N . ALA A 1 359 ? 11.035 -7.753 -6.555 1.00 97.88 359 ALA A N 1
ATOM 2945 C CA . ALA A 1 359 ? 10.075 -7.151 -7.468 1.00 97.88 359 ALA A CA 1
ATOM 2946 C C . ALA A 1 359 ? 8.649 -7.683 -7.238 1.00 97.88 359 ALA A C 1
ATOM 2948 O O . ALA A 1 359 ? 7.710 -6.890 -7.272 1.00 97.88 359 ALA A O 1
ATOM 2949 N N . VAL A 1 360 ? 8.486 -8.976 -6.928 1.00 98.06 360 VAL A N 1
ATOM 2950 C CA . VAL A 1 360 ? 7.186 -9.577 -6.579 1.00 98.06 360 VAL A CA 1
ATOM 2951 C C . VAL A 1 360 ? 6.586 -8.884 -5.351 1.00 98.06 360 VAL A C 1
ATOM 2953 O O . VAL A 1 360 ? 5.457 -8.406 -5.416 1.00 98.06 360 VAL A O 1
ATOM 2956 N N . ARG A 1 361 ? 7.367 -8.682 -4.285 1.00 97.56 361 ARG A N 1
ATOM 2957 C CA . ARG A 1 361 ? 6.920 -7.939 -3.086 1.00 97.56 361 ARG A CA 1
ATOM 2958 C C . ARG A 1 361 ? 6.664 -6.450 -3.348 1.00 97.56 361 ARG A C 1
ATOM 2960 O O . ARG A 1 361 ? 5.799 -5.845 -2.723 1.00 97.56 361 ARG A O 1
ATOM 2967 N N . GLU A 1 362 ? 7.418 -5.822 -4.257 1.00 98.50 362 GLU A N 1
ATOM 2968 C CA . GLU A 1 362 ? 7.154 -4.434 -4.687 1.00 98.50 362 GLU A CA 1
ATOM 2969 C C . GLU A 1 362 ? 5.852 -4.326 -5.503 1.00 98.50 362 GLU A C 1
ATOM 2971 O O . GLU A 1 362 ? 5.222 -3.271 -5.517 1.00 98.50 362 GLU A O 1
ATOM 2976 N N . SER A 1 363 ? 5.415 -5.410 -6.149 1.00 98.38 363 SER A N 1
ATOM 2977 C CA . SER A 1 363 ? 4.155 -5.448 -6.899 1.00 98.38 363 SER A CA 1
ATOM 2978 C C . SER A 1 363 ? 2.906 -5.582 -6.020 1.00 98.38 363 SER A C 1
ATOM 2980 O O . SER A 1 363 ? 1.800 -5.379 -6.518 1.00 98.38 363 SER A O 1
ATOM 2982 N N . GLY A 1 364 ? 3.063 -5.956 -4.744 1.00 97.62 364 GLY A N 1
ATOM 2983 C CA . GLY A 1 364 ? 1.961 -6.259 -3.821 1.00 97.62 364 GLY A CA 1
ATOM 2984 C C . GLY A 1 364 ? 1.254 -7.600 -4.068 1.00 97.62 364 GLY A C 1
ATOM 2985 O O . GLY A 1 364 ? 0.282 -7.903 -3.387 1.00 97.62 364 GLY A O 1
ATOM 2986 N N . HIS A 1 365 ? 1.717 -8.396 -5.037 1.00 97.38 365 HIS A N 1
ATOM 2987 C CA . HIS A 1 365 ? 1.155 -9.708 -5.379 1.00 97.38 365 HIS A CA 1
ATOM 2988 C C . HIS A 1 365 ? 2.098 -10.850 -4.957 1.00 97.38 365 HIS A C 1
ATOM 2990 O O . HIS A 1 365 ? 2.314 -11.795 -5.716 1.00 97.38 365 HIS A O 1
ATOM 2996 N N . ASP A 1 366 ? 2.710 -10.740 -3.775 1.00 94.06 366 ASP A N 1
ATOM 2997 C CA . ASP A 1 366 ? 3.574 -11.762 -3.188 1.00 94.06 366 ASP A CA 1
ATOM 2998 C C . ASP A 1 366 ? 2.758 -12.891 -2.515 1.00 94.06 366 ASP A C 1
ATOM 3000 O O . ASP A 1 366 ? 2.180 -12.691 -1.454 1.00 94.06 366 ASP A O 1
ATOM 3004 N N . THR A 1 367 ? 2.660 -14.099 -3.083 1.00 93.69 367 THR A N 1
ATOM 3005 C CA . THR A 1 367 ? 3.221 -14.561 -4.372 1.00 93.69 367 THR A CA 1
ATOM 3006 C C . THR A 1 367 ? 2.148 -14.963 -5.378 1.00 93.69 367 THR A C 1
ATOM 3008 O O . THR A 1 367 ? 0.989 -15.214 -5.040 1.00 93.69 367 THR A O 1
ATOM 3011 N N . SER A 1 368 ? 2.537 -14.990 -6.655 1.00 96.75 368 SER A N 1
ATOM 3012 C CA . SER A 1 368 ? 1.657 -15.335 -7.767 1.00 96.75 368 SER A CA 1
ATOM 3013 C C . SER A 1 368 ? 2.465 -15.920 -8.918 1.00 96.75 368 SER A C 1
ATOM 3015 O O . SER A 1 368 ? 3.411 -15.297 -9.406 1.00 96.75 368 SER A O 1
ATOM 3017 N N . TYR A 1 369 ? 2.006 -17.053 -9.461 1.00 97.25 369 TYR A N 1
ATOM 3018 C CA . TYR A 1 369 ? 2.615 -17.687 -10.637 1.00 97.25 369 TYR A CA 1
ATOM 3019 C C . TYR A 1 369 ? 2.672 -16.779 -11.876 1.00 97.25 369 TYR A C 1
ATOM 3021 O O . TYR A 1 369 ? 3.451 -17.044 -12.790 1.00 97.25 369 TYR A O 1
ATOM 3029 N N . ARG A 1 370 ? 1.900 -15.682 -11.906 1.00 98.12 370 ARG A N 1
ATOM 3030 C CA . ARG A 1 370 ? 1.996 -14.638 -12.937 1.00 98.12 370 ARG A CA 1
ATOM 3031 C C . ARG A 1 370 ? 3.392 -14.015 -13.010 1.00 98.12 370 ARG A C 1
ATOM 3033 O O . ARG A 1 370 ? 3.851 -13.662 -14.096 1.00 98.12 370 ARG A O 1
ATOM 3040 N N . ILE A 1 371 ? 4.021 -13.815 -11.853 1.00 97.69 371 ILE A N 1
ATOM 3041 C CA . ILE A 1 371 ? 5.183 -12.935 -11.686 1.00 97.69 371 ILE A CA 1
ATOM 3042 C C . ILE A 1 371 ? 6.344 -13.584 -10.921 1.00 97.69 371 ILE A C 1
ATOM 3044 O O . ILE A 1 371 ? 7.455 -13.049 -10.953 1.00 97.69 371 ILE A O 1
ATOM 3048 N N . ASP A 1 372 ? 6.140 -14.740 -10.294 1.00 94.62 372 ASP A N 1
ATOM 3049 C CA . ASP A 1 372 ? 7.203 -15.488 -9.622 1.00 94.62 372 ASP A CA 1
ATOM 3050 C C . ASP A 1 372 ? 8.363 -15.798 -10.583 1.00 94.62 372 ASP A C 1
ATOM 3052 O O . ASP A 1 372 ? 8.169 -16.170 -11.741 1.00 94.62 372 ASP A O 1
ATOM 3056 N N . SER A 1 373 ? 9.595 -15.573 -10.114 1.00 93.19 373 SER A N 1
ATOM 3057 C CA . SER A 1 373 ? 10.845 -15.749 -10.880 1.00 93.19 373 SER A CA 1
ATOM 3058 C C . SER A 1 373 ? 10.967 -14.942 -12.186 1.00 93.19 373 SER A C 1
ATOM 3060 O O . SER A 1 373 ? 11.936 -15.122 -12.917 1.00 93.19 373 SER A O 1
ATOM 3062 N N . VAL A 1 374 ? 10.022 -14.047 -12.501 1.00 97.44 374 VAL A N 1
ATOM 3063 C CA . VAL A 1 374 ? 10.039 -13.266 -13.753 1.00 97.44 374 VAL A CA 1
ATOM 3064 C C . VAL A 1 374 ? 9.679 -11.788 -13.567 1.00 97.44 374 VAL A C 1
ATOM 3066 O O . VAL A 1 374 ? 9.968 -10.986 -14.449 1.00 97.44 374 VAL A O 1
ATOM 3069 N N . CYS A 1 375 ? 9.151 -11.375 -12.407 1.00 98.31 375 CYS A N 1
ATOM 3070 C CA . CYS A 1 375 ? 8.584 -10.040 -12.157 1.00 98.31 375 CYS A CA 1
ATOM 3071 C C . CYS A 1 375 ? 9.476 -8.871 -12.604 1.00 98.31 375 CYS A C 1
ATOM 3073 O O . CYS A 1 375 ? 9.033 -8.006 -13.356 1.00 98.31 375 CYS A O 1
ATOM 3075 N N . ALA A 1 376 ? 10.754 -8.861 -12.207 1.00 98.06 376 ALA A N 1
ATOM 3076 C CA . ALA A 1 376 ? 11.708 -7.825 -12.600 1.00 98.06 376 ALA A CA 1
ATOM 3077 C C . ALA A 1 376 ? 11.978 -7.755 -14.118 1.00 98.06 376 ALA A C 1
ATOM 3079 O O . ALA A 1 376 ? 12.571 -6.793 -14.595 1.00 98.06 376 ALA A O 1
ATOM 3080 N N . HIS A 1 377 ? 11.550 -8.732 -14.912 1.00 98.50 377 HIS A N 1
ATOM 3081 C CA . HIS A 1 377 ? 11.654 -8.722 -16.374 1.00 98.50 377 HIS A CA 1
ATOM 3082 C C . HIS A 1 377 ? 10.345 -8.336 -17.070 1.00 98.50 377 HIS A C 1
ATOM 3084 O O . HIS A 1 377 ? 10.295 -8.285 -18.302 1.00 98.50 377 HIS A O 1
ATOM 3090 N N . LEU A 1 378 ? 9.295 -8.017 -16.310 1.00 98.81 378 LEU A N 1
ATOM 3091 C CA . LEU A 1 378 ? 7.988 -7.660 -16.841 1.00 98.81 378 LEU A CA 1
ATOM 3092 C C . LEU A 1 378 ? 7.754 -6.149 -16.787 1.00 98.81 378 LEU A C 1
ATOM 3094 O O . LEU A 1 378 ? 7.853 -5.510 -15.742 1.00 98.81 378 LEU A O 1
ATOM 3098 N N . ASN A 1 379 ? 7.356 -5.580 -17.923 1.00 98.88 379 ASN A N 1
ATOM 3099 C CA . ASN A 1 379 ? 6.468 -4.431 -17.898 1.00 98.88 379 ASN A CA 1
ATOM 3100 C C . ASN A 1 379 ? 5.076 -4.962 -17.573 1.00 98.88 379 ASN A C 1
ATOM 3102 O O . ASN A 1 379 ? 4.495 -5.681 -18.385 1.00 98.88 379 ASN A O 1
ATOM 3106 N N . THR A 1 380 ? 4.561 -4.644 -16.393 1.00 98.88 380 THR A N 1
ATOM 3107 C CA . THR A 1 380 ? 3.281 -5.180 -15.935 1.00 98.88 380 THR A CA 1
ATOM 3108 C C . THR A 1 380 ? 2.119 -4.244 -16.267 1.00 98.88 380 THR A C 1
ATOM 3110 O O . THR A 1 380 ? 2.289 -3.019 -16.356 1.00 98.88 380 THR A O 1
ATOM 3113 N N . VAL A 1 381 ? 0.936 -4.819 -16.491 1.00 98.81 381 VAL A N 1
ATOM 3114 C CA . VAL A 1 381 ? -0.287 -4.074 -16.836 1.00 98.81 381 VAL A CA 1
ATOM 3115 C C . VAL A 1 381 ? -0.713 -3.159 -15.689 1.00 98.81 381 VAL A C 1
ATOM 3117 O O . VAL A 1 381 ? -1.067 -2.005 -15.934 1.00 98.81 381 VAL A O 1
ATOM 3120 N N . ASP A 1 382 ? -0.634 -3.647 -14.451 1.00 98.75 382 ASP A N 1
ATOM 3121 C CA . ASP A 1 382 ? -0.956 -2.909 -13.224 1.00 98.75 382 ASP A CA 1
ATOM 3122 C C . ASP A 1 382 ? -0.146 -1.600 -13.116 1.00 98.75 382 ASP A C 1
ATOM 3124 O O . ASP A 1 382 ? -0.708 -0.511 -13.258 1.00 98.75 382 ASP A O 1
ATOM 3128 N N . LEU A 1 383 ? 1.180 -1.678 -12.984 1.00 98.88 383 LEU A N 1
ATOM 3129 C CA . LEU A 1 383 ? 2.080 -0.541 -12.814 1.00 98.88 383 LEU A CA 1
ATOM 3130 C C . LEU A 1 383 ? 1.919 0.472 -13.941 1.00 98.88 383 LEU A C 1
ATOM 3132 O O . LEU A 1 383 ? 1.812 1.670 -13.697 1.00 98.88 383 LEU A O 1
ATOM 3136 N N . ASN A 1 384 ? 1.883 0.018 -15.192 1.00 98.94 384 ASN A N 1
ATOM 3137 C CA . ASN A 1 384 ? 1.812 0.943 -16.318 1.00 98.94 384 ASN A CA 1
ATOM 3138 C C . ASN A 1 384 ? 0.428 1.599 -16.452 1.00 98.94 384 ASN A C 1
ATOM 3140 O O . ASN A 1 384 ? 0.345 2.732 -16.926 1.00 98.94 384 ASN A O 1
ATOM 3144 N N . SER A 1 385 ? -0.636 0.969 -15.955 1.00 98.94 385 SER A N 1
ATOM 3145 C CA . SER A 1 385 ? -1.942 1.623 -15.811 1.00 98.94 385 SER A CA 1
ATOM 3146 C C . SER A 1 385 ? -1.935 2.669 -14.692 1.00 98.94 385 SER A C 1
ATOM 3148 O O . SER A 1 385 ? -2.460 3.768 -14.873 1.00 98.94 385 SER A O 1
ATOM 3150 N N . LEU A 1 386 ? -1.287 2.376 -13.561 1.00 98.94 386 LEU A N 1
ATOM 3151 C CA . LEU A 1 386 ? -1.127 3.326 -12.454 1.00 98.94 386 LEU A CA 1
ATOM 3152 C C . LEU A 1 386 ? -0.300 4.551 -12.862 1.00 98.94 386 LEU A C 1
ATOM 3154 O O . LEU A 1 386 ? -0.657 5.684 -12.545 1.00 98.94 386 LEU A O 1
ATOM 3158 N N . LEU A 1 387 ? 0.759 4.357 -13.649 1.00 98.94 387 LEU A N 1
ATOM 3159 C CA . LEU A 1 387 ? 1.565 5.467 -14.163 1.00 98.94 387 LEU A CA 1
ATOM 3160 C C . LEU A 1 387 ? 0.828 6.303 -15.210 1.00 98.94 387 LEU A C 1
ATOM 3162 O O . LEU A 1 387 ? 0.994 7.522 -15.223 1.00 98.94 387 LEU A O 1
ATOM 3166 N N . PHE A 1 388 ? -0.034 5.686 -16.028 1.00 98.94 388 PHE A N 1
ATOM 3167 C CA . PHE A 1 388 ? -0.963 6.439 -16.875 1.00 98.94 388 PHE A CA 1
ATOM 3168 C C . PHE A 1 388 ? -1.879 7.319 -16.018 1.00 98.94 388 PHE A C 1
ATOM 3170 O O . PHE A 1 388 ? -2.086 8.494 -16.323 1.00 98.94 388 PHE A O 1
ATOM 3177 N N . LYS A 1 389 ? -2.387 6.780 -14.903 1.00 98.88 389 LYS A N 1
ATOM 3178 C CA . LYS A 1 389 ? -3.230 7.540 -13.980 1.00 98.88 389 LYS A CA 1
ATOM 3179 C C . LYS A 1 389 ? -2.477 8.699 -13.320 1.00 98.88 389 LYS A C 1
ATOM 3181 O O . LYS A 1 389 ? -3.024 9.798 -13.284 1.00 98.88 389 LYS A O 1
ATOM 3186 N N . TYR A 1 390 ? -1.215 8.505 -12.920 1.00 98.88 390 TYR A N 1
ATOM 3187 C CA . TYR A 1 390 ? -0.338 9.594 -12.462 1.00 98.88 390 TYR A CA 1
ATOM 3188 C C . TYR A 1 390 ? -0.229 10.712 -13.496 1.00 98.88 390 TYR A C 1
ATOM 3190 O O . TYR A 1 390 ? -0.427 11.879 -13.166 1.00 98.88 390 TYR A O 1
ATOM 3198 N N . GLU A 1 391 ? 0.067 10.366 -14.749 1.00 98.94 391 GLU A N 1
ATOM 3199 C CA . GLU A 1 391 ? 0.218 11.346 -15.825 1.00 98.94 391 GLU A CA 1
ATOM 3200 C C . GLU A 1 391 ? -1.083 12.136 -16.052 1.00 98.94 391 GLU A C 1
ATOM 3202 O O . GLU A 1 391 ? -1.047 13.360 -16.199 1.00 98.94 391 GLU A O 1
ATOM 3207 N N . MET A 1 392 ? -2.234 11.459 -16.022 1.00 98.94 392 MET A N 1
ATOM 3208 C CA . MET A 1 392 ? -3.548 12.082 -16.198 1.00 98.94 392 MET A CA 1
ATOM 3209 C C . MET A 1 392 ? -3.964 12.964 -15.014 1.00 98.94 392 MET A C 1
ATOM 3211 O O . MET A 1 392 ? -4.452 14.074 -15.231 1.00 98.94 392 MET A O 1
ATOM 3215 N N . ASP A 1 393 ? -3.769 12.508 -13.777 1.00 98.88 393 ASP A N 1
ATOM 3216 C CA . ASP A 1 393 ? -4.131 13.269 -12.577 1.00 98.88 393 ASP A CA 1
ATOM 3217 C C . ASP A 1 393 ? -3.214 14.489 -12.398 1.00 98.88 393 ASP A C 1
ATOM 3219 O O . ASP A 1 393 ? -3.695 15.586 -12.114 1.00 98.88 393 ASP A O 1
ATOM 3223 N N . ILE A 1 394 ? -1.908 14.357 -12.666 1.00 98.88 394 ILE A N 1
ATOM 3224 C CA . ILE A 1 394 ? -0.986 15.502 -12.666 1.00 98.88 394 ILE A CA 1
ATOM 3225 C C . ILE A 1 394 ? -1.403 16.522 -13.733 1.00 98.88 394 ILE A C 1
ATOM 3227 O O . ILE A 1 394 ? -1.479 17.717 -13.442 1.00 98.88 394 ILE A O 1
ATOM 3231 N N . ALA A 1 395 ? -1.721 16.076 -14.954 1.00 98.88 395 ALA A N 1
ATOM 3232 C CA . ALA A 1 395 ? -2.222 16.969 -15.998 1.00 98.88 395 ALA A CA 1
ATOM 3233 C C . ALA A 1 395 ? -3.505 17.696 -15.564 1.00 98.88 395 ALA A C 1
ATOM 3235 O O . ALA A 1 395 ? -3.642 18.899 -15.801 1.00 98.88 395 ALA A O 1
ATOM 3236 N N . HIS A 1 396 ? -4.425 16.974 -14.918 1.00 98.75 396 HIS A N 1
ATOM 3237 C CA . HIS A 1 396 ? -5.669 17.524 -14.396 1.00 98.75 396 HIS A CA 1
ATOM 3238 C C . HIS A 1 396 ? -5.405 18.631 -13.369 1.00 98.75 396 HIS A C 1
ATOM 3240 O O . HIS A 1 396 ? -5.874 19.749 -13.571 1.00 98.75 396 HIS A O 1
ATOM 3246 N N . PHE A 1 397 ? -4.600 18.372 -12.334 1.00 98.75 397 PHE A N 1
ATOM 3247 C CA . PHE A 1 397 ? -4.297 19.380 -11.315 1.00 98.75 397 PHE A CA 1
ATOM 3248 C C . PHE A 1 397 ? -3.596 20.607 -11.892 1.00 98.75 397 PHE A C 1
ATOM 3250 O O . PHE A 1 397 ? -3.982 21.732 -11.583 1.00 98.75 397 PHE A O 1
ATOM 3257 N N . ILE A 1 398 ? -2.603 20.421 -12.767 1.00 98.69 398 ILE A N 1
ATOM 3258 C CA . ILE A 1 398 ? -1.898 21.545 -13.401 1.00 98.69 398 ILE A CA 1
ATOM 3259 C C . ILE A 1 398 ? -2.886 22.445 -14.150 1.00 98.69 398 ILE A C 1
ATOM 3261 O O . ILE A 1 398 ? -2.830 23.668 -14.018 1.00 98.69 398 ILE A O 1
ATOM 3265 N N . LYS A 1 399 ? -3.812 21.845 -14.904 1.00 98.56 399 LYS A N 1
ATOM 3266 C CA . LYS A 1 399 ? -4.802 22.584 -15.688 1.00 98.56 399 LYS A CA 1
ATOM 3267 C C . LYS A 1 399 ? -5.845 23.281 -14.816 1.00 98.56 399 LYS A C 1
ATOM 3269 O O . LYS A 1 399 ? -6.100 24.460 -15.033 1.00 98.56 399 LYS A O 1
ATOM 3274 N N . GLN A 1 400 ? -6.450 22.558 -13.874 1.00 97.88 400 GLN A N 1
ATOM 3275 C CA . GLN A 1 400 ? -7.596 23.050 -13.101 1.00 97.88 400 GLN A CA 1
ATOM 3276 C C . GLN A 1 400 ? -7.181 23.969 -11.950 1.00 97.88 400 GLN A C 1
ATOM 3278 O O . GLN A 1 400 ? -7.846 24.964 -11.682 1.00 97.88 400 GLN A O 1
ATOM 3283 N N . GLU A 1 401 ? -6.062 23.674 -11.286 1.00 97.81 401 GLU A N 1
ATOM 3284 C CA . GLU A 1 401 ? -5.725 24.310 -10.008 1.00 97.81 401 GLU A CA 1
ATOM 3285 C C . GLU A 1 401 ? -4.580 25.323 -10.111 1.00 97.81 401 GLU A C 1
ATOM 3287 O O . GLU A 1 401 ? -4.477 26.219 -9.263 1.00 97.81 401 GLU A O 1
ATOM 3292 N N . PHE A 1 402 ? -3.763 25.224 -11.170 1.00 97.81 402 PHE A N 1
ATOM 3293 C CA . PHE A 1 402 ? -2.528 25.998 -11.357 1.00 97.81 402 PHE A CA 1
ATOM 3294 C C . PHE A 1 402 ? -2.436 26.726 -12.709 1.00 97.81 402 PHE A C 1
ATOM 3296 O O . PHE A 1 402 ? -1.335 26.988 -13.193 1.00 97.81 402 PHE A O 1
ATOM 3303 N N . SER A 1 403 ? -3.570 27.059 -13.333 1.00 97.44 403 SER A N 1
ATOM 3304 C CA . SER A 1 403 ? -3.627 27.849 -14.580 1.00 97.44 403 SER A CA 1
ATOM 3305 C C . SER A 1 403 ? -2.714 27.311 -15.693 1.00 97.44 403 SER A C 1
ATOM 3307 O O . SER A 1 403 ? -2.052 28.067 -16.405 1.00 97.44 403 SER A O 1
ATOM 3309 N N . ASP A 1 404 ? -2.642 25.983 -15.798 1.00 98.25 404 ASP A N 1
ATOM 3310 C CA . ASP A 1 404 ? -1.812 25.233 -16.743 1.00 98.25 404 ASP A CA 1
ATOM 3311 C C . ASP A 1 404 ? -0.290 25.468 -16.626 1.00 98.25 404 ASP A C 1
ATOM 3313 O O . ASP A 1 404 ? 0.471 25.193 -17.556 1.00 98.25 404 ASP A O 1
ATOM 3317 N N . ARG A 1 405 ? 0.188 25.992 -15.490 1.00 97.81 405 ARG A N 1
ATOM 3318 C CA . ARG A 1 405 ? 1.608 26.293 -15.259 1.00 97.81 405 ARG A CA 1
ATOM 3319 C C . ARG A 1 405 ? 2.017 25.939 -13.836 1.00 97.81 405 ARG A C 1
ATOM 3321 O O . ARG A 1 405 ? 1.771 26.687 -12.896 1.00 97.81 405 ARG A O 1
ATOM 3328 N N . PHE A 1 406 ? 2.746 24.839 -13.688 1.00 98.25 406 PHE A N 1
ATOM 3329 C CA . PHE A 1 406 ? 3.261 24.401 -12.393 1.00 98.25 406 PHE A CA 1
ATOM 3330 C C . PHE A 1 406 ? 4.789 24.416 -12.360 1.00 98.25 406 PHE A C 1
ATOM 3332 O O . PHE A 1 406 ? 5.430 23.738 -13.158 1.00 98.25 406 PHE A O 1
ATOM 3339 N N . ASN A 1 407 ? 5.383 25.193 -11.452 1.00 96.25 407 ASN A N 1
ATOM 3340 C CA . ASN A 1 407 ? 6.836 25.237 -11.278 1.00 96.25 407 ASN A CA 1
ATOM 3341 C C . ASN A 1 407 ? 7.289 24.186 -10.256 1.00 96.25 407 ASN A C 1
ATOM 3343 O O . ASN A 1 407 ? 6.922 24.256 -9.080 1.00 96.25 407 ASN A O 1
ATOM 3347 N N . TYR A 1 408 ? 8.132 23.263 -10.706 1.00 94.50 408 TYR A N 1
ATOM 3348 C CA . TYR A 1 408 ? 8.826 22.299 -9.867 1.00 94.50 408 TYR A CA 1
ATOM 3349 C C . TYR A 1 408 ? 10.315 22.298 -10.221 1.00 94.50 408 TYR A C 1
ATOM 3351 O O . TYR A 1 408 ? 10.683 22.110 -11.379 1.00 94.50 408 TYR A O 1
ATOM 3359 N N . GLN A 1 409 ? 11.174 22.546 -9.225 1.00 92.38 409 GLN A N 1
ATOM 3360 C CA . GLN A 1 409 ? 12.638 22.599 -9.378 1.00 92.38 409 GLN A CA 1
ATOM 3361 C C . GLN A 1 409 ? 13.121 23.507 -10.530 1.00 92.38 409 GLN A C 1
ATOM 3363 O O . GLN A 1 409 ? 14.052 23.172 -11.256 1.00 92.38 409 GLN A O 1
ATOM 3368 N N . GLY A 1 410 ? 12.467 24.657 -10.728 1.00 92.31 410 GLY A N 1
ATOM 3369 C CA . GLY A 1 410 ? 12.819 25.618 -11.780 1.00 92.31 410 GLY A CA 1
ATOM 3370 C C . GLY A 1 410 ? 12.296 25.250 -13.172 1.00 92.31 410 GLY A C 1
ATOM 3371 O O . GLY A 1 410 ? 12.466 26.025 -14.112 1.00 92.31 410 GLY A O 1
ATOM 3372 N N . LYS A 1 411 ? 11.616 24.107 -13.317 1.00 94.94 411 LYS A N 1
ATOM 3373 C CA . LYS A 1 411 ? 10.974 23.680 -14.557 1.00 94.94 411 LYS A CA 1
ATOM 3374 C C . LYS A 1 411 ? 9.478 23.955 -14.508 1.00 94.94 411 LYS A C 1
ATOM 3376 O O . LYS A 1 411 ? 8.791 23.590 -13.557 1.00 94.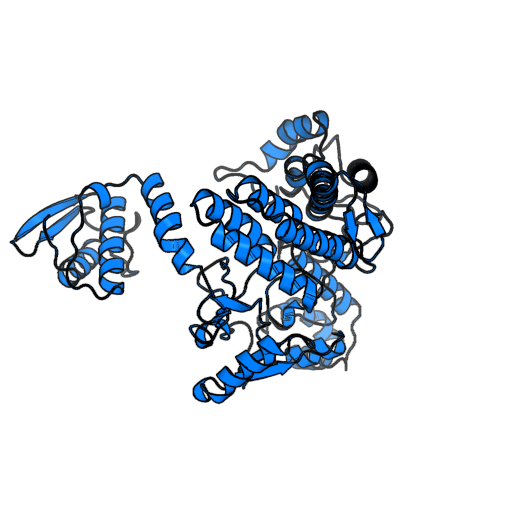94 411 LYS A O 1
ATOM 3381 N N . ILE A 1 412 ? 8.958 24.561 -15.573 1.00 97.00 412 ILE A N 1
ATOM 3382 C CA . ILE A 1 412 ? 7.517 24.738 -15.760 1.00 97.00 412 ILE A CA 1
ATOM 3383 C C . ILE A 1 412 ? 6.956 23.474 -16.410 1.00 97.00 412 ILE A C 1
ATOM 3385 O O . ILE A 1 412 ? 7.381 23.085 -17.495 1.00 97.00 412 ILE A O 1
ATOM 3389 N N . HIS A 1 413 ? 5.988 22.859 -15.745 1.00 97.56 413 HIS A N 1
ATOM 3390 C CA . HIS A 1 413 ? 5.183 21.761 -16.252 1.00 97.56 413 HIS A CA 1
ATOM 3391 C C . HIS A 1 413 ? 3.830 22.304 -16.721 1.00 97.56 413 HIS A C 1
ATOM 3393 O O . HIS A 1 413 ? 3.170 23.031 -15.973 1.00 97.56 413 HIS A O 1
ATOM 3399 N N . LYS A 1 414 ? 3.410 21.928 -17.933 1.00 98.50 414 LYS A N 1
ATOM 3400 C CA . LYS A 1 414 ? 2.058 22.178 -18.455 1.00 98.50 414 LYS A CA 1
ATOM 3401 C C . LYS A 1 414 ? 1.268 20.880 -18.535 1.00 98.50 414 LYS A C 1
ATOM 3403 O O . LYS A 1 414 ? 1.854 19.807 -18.696 1.00 98.50 414 LYS A O 1
ATOM 3408 N N . SER A 1 415 ? -0.060 20.951 -18.494 1.00 98.69 415 SER A N 1
ATOM 3409 C CA . SER A 1 415 ? -0.907 19.761 -18.652 1.00 98.69 415 SER A CA 1
ATOM 3410 C C . SER A 1 415 ? -0.671 19.064 -19.996 1.00 98.69 415 SER A C 1
ATOM 3412 O O . SER A 1 415 ? -0.642 17.836 -20.045 1.00 98.69 415 SER A O 1
ATOM 3414 N N . SER A 1 416 ? -0.390 19.815 -21.068 1.00 98.69 416 SER A N 1
ATOM 3415 C CA . SER A 1 416 ? -0.069 19.269 -22.395 1.00 98.69 416 SER A CA 1
ATOM 3416 C C . SER A 1 416 ? 1.133 18.320 -22.394 1.00 98.69 416 SER A C 1
ATOM 3418 O O . SER A 1 416 ? 1.131 17.324 -23.119 1.00 98.69 416 SER A O 1
ATOM 3420 N N . ASP A 1 417 ? 2.150 18.596 -21.571 1.00 98.12 417 ASP A N 1
ATOM 3421 C CA . ASP A 1 417 ? 3.359 17.770 -21.490 1.00 98.12 417 ASP A CA 1
ATOM 3422 C C . ASP A 1 417 ? 3.046 16.403 -20.879 1.00 98.12 417 ASP A C 1
ATOM 3424 O O . ASP A 1 417 ? 3.544 15.372 -21.334 1.00 98.12 417 ASP A O 1
ATOM 3428 N N . TRP A 1 418 ? 2.194 16.394 -19.856 1.00 98.75 418 TRP A N 1
ATOM 3429 C CA . TRP A 1 418 ? 1.754 15.188 -19.164 1.00 98.75 418 TRP A CA 1
ATOM 3430 C C . TRP A 1 418 ? 0.742 14.390 -19.986 1.00 98.75 418 TRP A C 1
ATOM 3432 O O . TRP A 1 418 ? 0.887 13.176 -20.106 1.00 98.75 418 TRP A O 1
ATOM 3442 N N . LEU A 1 419 ? -0.192 15.056 -20.670 1.00 98.88 419 LEU A N 1
ATOM 3443 C CA . LEU A 1 419 ? -1.106 14.405 -21.616 1.00 98.88 419 LEU A CA 1
ATOM 3444 C C . LEU A 1 419 ? -0.355 13.741 -22.777 1.00 98.88 419 LEU A C 1
ATOM 3446 O O . LEU A 1 419 ? -0.734 12.658 -23.222 1.00 98.88 419 LEU A O 1
ATOM 3450 N N . LYS A 1 420 ? 0.743 14.345 -23.252 1.00 98.81 420 LYS A N 1
ATOM 3451 C CA . LYS A 1 420 ? 1.614 13.720 -24.256 1.00 98.81 420 LYS A CA 1
ATOM 3452 C C . LYS A 1 420 ? 2.270 12.442 -23.721 1.00 98.81 420 LYS A C 1
ATOM 3454 O O . LYS A 1 420 ? 2.329 11.458 -24.454 1.00 98.81 420 LYS A O 1
ATOM 3459 N N . ARG A 1 421 ? 2.730 12.432 -22.463 1.00 98.81 421 ARG A N 1
ATOM 3460 C CA . ARG A 1 421 ? 3.281 11.227 -21.806 1.00 98.81 421 ARG A CA 1
ATOM 3461 C C . ARG A 1 421 ? 2.227 10.129 -21.681 1.00 98.81 421 ARG A C 1
ATOM 3463 O O . ARG A 1 421 ? 2.473 9.024 -22.156 1.00 98.81 421 ARG A O 1
ATOM 3470 N N . ALA A 1 422 ? 1.041 10.475 -21.179 1.00 98.88 422 ALA A N 1
ATOM 3471 C CA . ALA A 1 422 ? -0.101 9.567 -21.071 1.00 98.88 422 ALA A CA 1
ATOM 3472 C C . ALA A 1 422 ? -0.472 8.944 -22.420 1.00 98.88 422 ALA A C 1
ATOM 3474 O O . ALA A 1 422 ? -0.664 7.732 -22.521 1.00 98.88 422 ALA A O 1
ATOM 3475 N N . LYS A 1 423 ? -0.502 9.752 -23.488 1.00 98.88 423 LYS A N 1
ATOM 3476 C CA . LYS A 1 423 ? -0.750 9.264 -24.848 1.00 98.88 423 LYS A CA 1
ATOM 3477 C C . LYS A 1 423 ? 0.298 8.237 -25.290 1.00 98.88 423 LYS A C 1
ATOM 3479 O O . LYS A 1 423 ? -0.080 7.155 -25.730 1.00 98.88 423 LYS A O 1
ATOM 3484 N N . ILE A 1 424 ? 1.587 8.546 -25.130 1.00 98.88 424 ILE A N 1
ATOM 3485 C CA . ILE A 1 424 ? 2.686 7.631 -25.487 1.00 98.88 424 ILE A CA 1
ATOM 3486 C C . ILE A 1 424 ? 2.584 6.328 -24.686 1.00 98.88 424 ILE A C 1
ATOM 3488 O O . ILE A 1 424 ? 2.679 5.242 -25.255 1.00 98.88 424 ILE A O 1
ATOM 3492 N N . ARG A 1 425 ? 2.343 6.413 -23.372 1.00 98.88 425 ARG A N 1
ATOM 3493 C CA . ARG A 1 425 ? 2.197 5.233 -22.515 1.00 98.88 425 ARG A CA 1
ATOM 3494 C C . ARG A 1 425 ? 1.023 4.364 -22.948 1.00 98.88 425 ARG A C 1
ATOM 3496 O O . ARG A 1 425 ? 1.188 3.154 -23.073 1.00 98.88 425 ARG A O 1
ATOM 3503 N N . LYS A 1 426 ? -0.134 4.969 -23.225 1.00 98.81 426 LYS A N 1
ATOM 3504 C CA . LYS A 1 426 ? -1.309 4.254 -23.733 1.00 98.81 426 LYS A CA 1
ATOM 3505 C C . LYS A 1 426 ? -0.996 3.525 -25.042 1.00 98.81 426 LYS A C 1
ATOM 3507 O O . LYS A 1 426 ? -1.325 2.352 -25.167 1.00 98.81 426 LYS A O 1
ATOM 3512 N N . GLU A 1 427 ? -0.346 4.190 -25.996 1.00 98.88 427 GLU A N 1
ATOM 3513 C CA . GLU A 1 427 ? 0.043 3.581 -27.277 1.00 98.88 427 GLU A CA 1
ATOM 3514 C C . GLU A 1 427 ? 0.991 2.385 -27.081 1.00 98.88 427 GLU A C 1
ATOM 3516 O O . GLU A 1 427 ? 0.837 1.358 -27.743 1.00 98.88 427 GLU A O 1
ATOM 3521 N N . LEU A 1 428 ? 1.934 2.479 -26.138 1.00 98.88 428 LEU A N 1
ATOM 3522 C CA . LEU A 1 428 ? 2.832 1.377 -25.784 1.00 98.88 428 LEU A CA 1
ATOM 3523 C C . LEU A 1 428 ? 2.097 0.214 -25.103 1.00 98.88 428 LEU A C 1
ATOM 3525 O O . LEU A 1 428 ? 2.339 -0.936 -25.467 1.00 98.88 428 LEU A O 1
ATOM 3529 N N . ILE A 1 429 ? 1.184 0.487 -24.164 1.00 98.88 429 ILE A N 1
ATOM 3530 C CA . ILE A 1 429 ? 0.344 -0.539 -23.520 1.00 98.88 429 ILE A CA 1
ATOM 3531 C C . ILE A 1 429 ? -0.521 -1.247 -24.573 1.00 98.88 429 ILE A C 1
ATOM 3533 O O . ILE A 1 429 ? -0.521 -2.475 -24.650 1.00 98.88 429 ILE A O 1
ATOM 3537 N N . ASP A 1 430 ? -1.200 -0.497 -25.442 1.00 98.62 430 ASP A N 1
ATOM 3538 C CA . ASP A 1 430 ? -2.022 -1.064 -26.517 1.00 98.62 430 ASP A CA 1
ATOM 3539 C C . ASP A 1 430 ? -1.189 -1.933 -27.470 1.00 98.62 430 ASP A C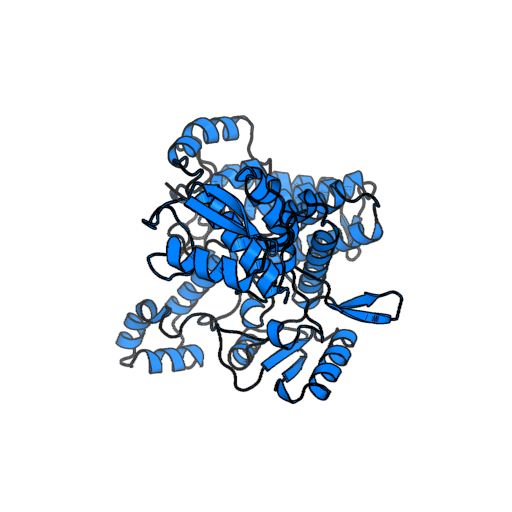 1
ATOM 3541 O O . ASP A 1 430 ? -1.630 -3.002 -27.889 1.00 98.62 430 ASP A O 1
ATOM 3545 N N . LYS A 1 431 ? 0.034 -1.506 -27.796 1.00 98.62 431 LYS A N 1
ATOM 3546 C CA . LYS A 1 431 ? 0.926 -2.246 -28.695 1.00 98.62 431 LYS A CA 1
ATOM 3547 C C . LYS A 1 431 ? 1.477 -3.525 -28.063 1.00 98.62 431 LYS A C 1
ATOM 3549 O O . LYS A 1 431 ? 1.544 -4.556 -28.729 1.00 98.62 431 LYS A O 1
ATOM 3554 N N . LEU A 1 432 ? 1.939 -3.449 -26.816 1.00 98.81 432 LEU A N 1
ATOM 3555 C CA . LEU A 1 432 ? 2.736 -4.510 -26.194 1.00 98.81 432 LEU A CA 1
ATOM 3556 C C . LEU A 1 432 ? 1.896 -5.482 -25.358 1.00 98.81 432 LEU A C 1
ATOM 3558 O O . LEU A 1 432 ? 2.252 -6.655 -25.265 1.00 98.81 432 LEU A O 1
ATOM 3562 N N . MET A 1 433 ? 0.779 -5.023 -24.789 1.00 98.75 433 MET A N 1
ATOM 3563 C CA . MET A 1 433 ? 0.037 -5.750 -23.751 1.00 98.75 433 MET A CA 1
ATOM 3564 C C . MET A 1 433 ? -1.352 -6.203 -24.210 1.00 98.75 433 MET A C 1
ATOM 3566 O O . MET A 1 433 ? -1.770 -7.310 -23.878 1.00 98.75 433 MET A O 1
ATOM 3570 N N . TRP A 1 434 ? -2.060 -5.419 -25.029 1.00 98.69 434 TRP A N 1
ATOM 3571 C CA . TRP A 1 434 ? -3.423 -5.760 -25.462 1.00 98.69 434 TRP A CA 1
ATOM 3572 C C . TRP A 1 434 ? -3.465 -6.931 -26.457 1.00 98.69 434 TRP A C 1
ATOM 3574 O O . TRP A 1 434 ? -2.791 -6.920 -27.489 1.00 98.69 434 TRP A O 1
ATOM 3584 N N . ASP A 1 435 ? -4.271 -7.956 -26.184 1.00 98.31 435 ASP A N 1
ATOM 3585 C CA . ASP A 1 435 ? -4.573 -9.058 -27.104 1.00 98.31 435 ASP A CA 1
ATOM 3586 C C . ASP A 1 435 ? -6.069 -9.062 -27.452 1.00 98.31 435 ASP A C 1
ATOM 3588 O O . ASP A 1 435 ? -6.912 -9.456 -26.654 1.00 98.31 435 ASP A O 1
ATOM 3592 N N . THR A 1 436 ? -6.409 -8.649 -28.678 1.00 96.88 436 THR A N 1
ATOM 3593 C CA . THR A 1 436 ? -7.812 -8.574 -29.132 1.00 96.88 436 THR A CA 1
ATOM 3594 C C . THR A 1 436 ? -8.476 -9.950 -29.221 1.00 96.88 436 THR A C 1
ATOM 3596 O O . THR A 1 436 ? -9.691 -10.049 -29.057 1.00 96.88 436 THR A O 1
ATOM 3599 N N . LYS A 1 437 ? -7.717 -11.015 -29.520 1.00 95.62 437 LYS A N 1
ATOM 3600 C CA . LYS A 1 437 ? -8.274 -12.361 -29.699 1.00 95.62 437 LYS A CA 1
ATOM 3601 C C . LYS A 1 437 ? -8.648 -12.949 -28.345 1.00 95.62 437 LYS A C 1
ATOM 3603 O O . LYS A 1 437 ? -9.780 -13.392 -28.181 1.00 95.62 437 LYS A O 1
ATOM 3608 N N . ARG A 1 438 ? -7.732 -12.891 -27.382 1.00 95.25 438 ARG A N 1
ATOM 3609 C CA . ARG A 1 438 ? -7.973 -13.380 -26.018 1.00 95.25 438 ARG A CA 1
ATOM 3610 C C . ARG A 1 438 ? -8.843 -12.429 -25.198 1.00 95.25 438 ARG A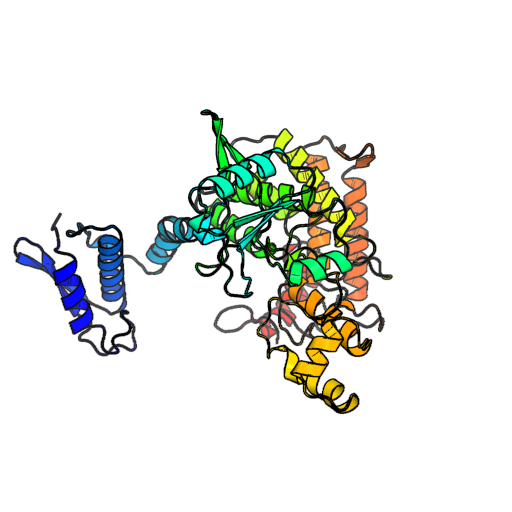 C 1
ATOM 3612 O O . ARG A 1 438 ? -9.633 -12.872 -24.385 1.00 95.25 438 ARG A O 1
ATOM 3619 N N . GLY A 1 439 ? -8.795 -11.135 -25.498 1.00 97.12 439 GLY A N 1
ATOM 3620 C CA . GLY A 1 439 ? -9.598 -10.123 -24.820 1.00 97.12 439 GLY A CA 1
ATOM 3621 C C . GLY A 1 439 ? -9.018 -9.663 -23.487 1.00 97.12 439 GLY A C 1
ATOM 3622 O O . GLY A 1 439 ? -9.775 -9.203 -22.643 1.00 97.12 439 GLY A O 1
ATOM 3623 N N . PHE A 1 440 ? -7.698 -9.756 -23.328 1.00 98.56 440 PHE A N 1
ATOM 3624 C CA . PHE A 1 440 ? -6.961 -9.390 -22.119 1.00 98.56 440 PHE A CA 1
ATOM 3625 C C . PHE A 1 440 ? -5.846 -8.393 -22.429 1.00 98.56 440 PHE A C 1
ATOM 3627 O O . PHE A 1 440 ? -5.291 -8.359 -23.534 1.00 98.56 440 PHE A O 1
ATOM 3634 N N . PHE A 1 441 ? -5.474 -7.622 -21.412 1.00 98.81 441 PHE A N 1
ATOM 3635 C CA . PHE A 1 441 ? -4.144 -7.042 -21.312 1.00 98.81 441 PHE A CA 1
ATOM 3636 C C . PHE A 1 441 ? -3.244 -8.035 -20.572 1.00 98.81 441 PHE A C 1
ATOM 3638 O O . PHE A 1 441 ? -3.551 -8.430 -19.452 1.00 98.81 441 PHE A O 1
ATOM 3645 N N . PHE A 1 442 ? -2.137 -8.419 -21.199 1.00 98.81 442 PHE A N 1
ATOM 3646 C CA . PHE A 1 442 ? -1.123 -9.293 -20.613 1.00 98.81 442 PHE A CA 1
ATOM 3647 C C . PHE A 1 442 ? 0.154 -8.513 -20.333 1.00 98.81 442 PHE A C 1
ATOM 3649 O O . PHE A 1 442 ? 0.498 -7.590 -21.076 1.00 98.81 442 PHE A O 1
ATOM 3656 N N . ASP A 1 443 ? 0.897 -8.931 -19.315 1.00 98.81 443 ASP A N 1
ATOM 3657 C CA . ASP A 1 443 ? 2.221 -8.380 -19.046 1.00 98.81 443 ASP A CA 1
ATOM 3658 C C . ASP A 1 443 ? 3.164 -8.608 -20.239 1.00 98.81 443 ASP A C 1
ATOM 3660 O O . ASP A 1 443 ? 3.023 -9.551 -21.027 1.00 98.81 443 ASP A O 1
ATOM 3664 N N . TYR A 1 444 ? 4.152 -7.733 -20.392 1.00 98.88 444 TYR A N 1
ATOM 3665 C CA . TYR A 1 444 ? 5.129 -7.820 -21.469 1.00 98.88 444 TYR A CA 1
ATOM 3666 C C . TYR A 1 444 ? 6.522 -8.062 -20.903 1.00 98.88 444 TYR A C 1
ATOM 3668 O O . TYR A 1 444 ? 7.063 -7.225 -20.182 1.00 98.88 444 TYR A O 1
ATOM 3676 N N . ASN A 1 445 ? 7.134 -9.189 -21.260 1.00 98.81 445 ASN A N 1
ATOM 3677 C CA . ASN A 1 445 ? 8.519 -9.462 -20.910 1.00 98.81 445 ASN A CA 1
ATOM 3678 C C . ASN A 1 445 ? 9.440 -8.694 -21.867 1.00 98.81 445 ASN A C 1
ATOM 3680 O O . ASN A 1 445 ? 9.544 -9.036 -23.049 1.00 98.81 445 ASN A O 1
ATOM 3684 N N . PHE A 1 446 ? 10.103 -7.648 -21.370 1.00 98.56 446 PHE A N 1
ATOM 3685 C CA . PHE A 1 446 ? 10.932 -6.775 -22.207 1.00 98.56 446 PHE A CA 1
ATOM 3686 C C . PHE A 1 446 ? 12.300 -7.376 -22.544 1.00 98.56 446 PHE A C 1
ATOM 3688 O O . PHE A 1 446 ? 12.911 -6.964 -23.530 1.00 98.56 446 PHE A O 1
ATOM 3695 N N . VAL A 1 447 ? 12.756 -8.363 -21.767 1.00 98.12 447 VAL A N 1
ATOM 3696 C CA . VAL A 1 447 ? 14.004 -9.097 -22.020 1.00 98.12 447 VAL A CA 1
ATOM 3697 C C . VAL A 1 447 ? 13.802 -10.078 -23.174 1.00 98.12 447 VAL A C 1
ATOM 3699 O O . VAL A 1 447 ? 14.534 -10.038 -24.160 1.00 98.12 447 VAL A O 1
ATOM 3702 N N . LEU A 1 448 ? 12.744 -10.891 -23.104 1.00 98.25 448 LEU A N 1
ATOM 3703 C CA . LEU A 1 448 ? 12.370 -11.852 -24.150 1.00 98.25 448 LEU A CA 1
ATOM 3704 C C . LEU A 1 448 ? 11.626 -11.210 -25.328 1.00 98.25 448 LEU A C 1
ATOM 3706 O O . LEU A 1 448 ? 11.369 -11.872 -26.331 1.00 98.25 448 LEU A O 1
ATOM 3710 N N . LYS A 1 449 ? 11.254 -9.932 -25.199 1.00 98.44 449 LYS A N 1
ATOM 3711 C CA . LYS A 1 449 ? 10.451 -9.169 -26.165 1.00 98.44 449 LYS A CA 1
ATOM 3712 C C . LYS A 1 449 ? 9.151 -9.887 -26.546 1.00 98.44 449 LYS A C 1
ATOM 3714 O O . LYS A 1 449 ? 8.773 -9.947 -27.717 1.00 98.44 449 LYS A O 1
ATOM 3719 N N . LYS A 1 450 ? 8.474 -10.457 -25.547 1.00 98.19 450 LYS A N 1
ATOM 3720 C CA . LYS A 1 450 ? 7.285 -11.293 -25.738 1.00 98.19 450 LYS A CA 1
ATOM 3721 C C . LYS A 1 450 ? 6.223 -10.983 -24.690 1.00 98.19 450 LYS A C 1
ATOM 3723 O O . LYS A 1 450 ? 6.513 -10.865 -23.503 1.00 98.19 450 LYS A O 1
ATOM 3728 N N . LYS A 1 451 ? 4.976 -10.905 -25.145 1.00 97.75 451 LYS A N 1
ATOM 3729 C CA . LYS A 1 451 ? 3.791 -10.847 -24.286 1.00 97.75 451 LYS A CA 1
ATOM 3730 C C . LYS A 1 451 ? 3.606 -12.172 -23.540 1.00 97.75 451 LYS A C 1
ATOM 3732 O O . LYS A 1 451 ? 3.799 -13.237 -24.133 1.00 97.75 451 LYS A O 1
ATOM 3737 N N . THR A 1 452 ? 3.221 -12.112 -22.272 1.00 98.06 452 THR A N 1
ATOM 3738 C CA . THR A 1 452 ? 2.856 -13.303 -21.502 1.00 98.06 452 THR A CA 1
ATOM 3739 C C . THR A 1 452 ? 1.501 -13.860 -21.964 1.00 98.06 452 THR A C 1
ATOM 3741 O O . THR A 1 452 ? 0.866 -13.365 -22.901 1.00 98.06 452 THR A O 1
ATOM 3744 N N . ASN A 1 453 ? 1.081 -14.964 -21.359 1.00 96.81 453 ASN A N 1
ATOM 3745 C CA . ASN A 1 453 ? -0.204 -15.617 -21.600 1.00 96.81 453 ASN A CA 1
ATOM 3746 C C . ASN A 1 453 ? -0.970 -15.893 -20.298 1.00 96.81 453 ASN A C 1
ATOM 3748 O O . ASN A 1 453 ? -1.903 -16.684 -20.326 1.00 96.81 453 ASN A O 1
ATOM 3752 N N . TYR A 1 454 ? -0.564 -15.274 -19.189 1.00 98.25 454 TYR A N 1
ATOM 3753 C CA . TYR A 1 454 ? -1.167 -15.484 -17.878 1.00 98.25 454 TYR A CA 1
ATOM 3754 C C . TYR A 1 454 ? -2.385 -14.568 -17.707 1.00 98.25 454 TYR A C 1
ATOM 3756 O O . TYR A 1 454 ? -2.246 -13.344 -17.718 1.00 98.25 454 TYR A O 1
ATOM 3764 N N . GLU A 1 455 ? -3.576 -15.145 -17.588 1.00 98.44 455 GLU A N 1
ATOM 3765 C CA . GLU A 1 455 ? -4.843 -14.413 -17.501 1.00 98.44 455 GLU A CA 1
ATOM 3766 C C . GLU A 1 455 ? -5.096 -13.992 -16.048 1.00 98.44 455 GLU A C 1
ATOM 3768 O O . GLU A 1 455 ? -5.237 -14.821 -15.157 1.00 98.44 455 GLU A O 1
ATOM 3773 N N . SER A 1 456 ? -5.092 -12.684 -15.777 1.00 98.38 456 SER A N 1
ATOM 3774 C CA . SER A 1 456 ? -5.187 -12.144 -14.415 1.00 98.38 456 SER A CA 1
ATOM 3775 C C . SER A 1 456 ? -6.116 -10.939 -14.334 1.00 98.38 456 SER A C 1
ATOM 3777 O O . SER A 1 456 ? -6.209 -10.145 -15.276 1.00 98.38 456 SER A O 1
ATOM 3779 N N . ALA A 1 457 ? -6.748 -10.761 -13.170 1.00 98.50 457 ALA A N 1
ATOM 3780 C CA . ALA A 1 457 ? -7.621 -9.634 -12.852 1.00 98.50 457 ALA A CA 1
ATOM 3781 C C . ALA A 1 457 ? -6.945 -8.261 -12.982 1.00 98.50 457 ALA A C 1
ATOM 3783 O O . ALA A 1 457 ? -7.632 -7.254 -13.172 1.00 98.50 457 ALA A O 1
ATOM 3784 N N . VAL A 1 458 ? -5.606 -8.195 -12.998 1.00 98.00 458 VAL A N 1
ATOM 3785 C CA . VAL A 1 458 ? -4.880 -6.948 -13.301 1.00 98.00 458 VAL A CA 1
ATOM 3786 C C . VAL A 1 458 ? -5.248 -6.366 -14.673 1.00 98.00 458 VAL A C 1
ATOM 3788 O O . VAL A 1 458 ? -5.084 -5.169 -14.899 1.00 98.00 458 VAL A O 1
ATOM 3791 N N . THR A 1 459 ? -5.839 -7.165 -15.572 1.00 98.56 459 THR A N 1
ATOM 3792 C CA . THR A 1 459 ? -6.402 -6.696 -16.846 1.00 98.56 459 THR A CA 1
ATOM 3793 C C . THR A 1 459 ? -7.495 -5.626 -16.693 1.00 98.56 459 THR A C 1
ATOM 3795 O O . THR A 1 459 ? -7.832 -4.961 -17.678 1.00 98.56 459 THR A O 1
ATOM 3798 N N . PHE A 1 460 ? -8.055 -5.440 -15.492 1.00 98.69 460 PHE A N 1
ATOM 3799 C CA . PHE A 1 460 ? -9.045 -4.402 -15.195 1.00 98.69 460 PHE A CA 1
ATOM 3800 C C . PHE A 1 460 ? -8.434 -3.066 -14.740 1.00 98.69 460 PHE A C 1
ATOM 3802 O O . PHE A 1 460 ? -9.125 -2.046 -14.783 1.00 98.69 460 PHE A O 1
ATOM 3809 N N . TYR A 1 461 ? -7.137 -3.007 -14.411 1.00 98.75 461 TYR A N 1
ATOM 3810 C CA . TYR A 1 461 ? -6.451 -1.739 -14.117 1.00 98.75 461 TYR A CA 1
ATOM 3811 C C . TYR A 1 461 ? -6.563 -0.720 -15.268 1.00 98.75 461 TYR A C 1
ATOM 3813 O O . TYR A 1 461 ? -6.819 0.456 -14.997 1.00 98.75 461 TYR A O 1
ATOM 3821 N N . PRO A 1 462 ? -6.478 -1.125 -16.551 1.00 98.75 462 PRO A N 1
ATOM 3822 C CA . PRO A 1 462 ? -6.773 -0.248 -17.676 1.00 98.75 462 PRO A CA 1
ATOM 3823 C C . PRO A 1 462 ? -8.165 0.400 -17.672 1.00 98.75 462 PRO A C 1
ATOM 3825 O O . PRO A 1 462 ? -8.321 1.516 -18.179 1.00 98.75 462 PRO A O 1
ATOM 3828 N N . LEU A 1 463 ? -9.179 -0.270 -17.113 1.00 98.56 463 LEU A N 1
ATOM 3829 C CA . LEU A 1 463 ? -10.517 0.306 -16.944 1.00 98.56 463 LEU A CA 1
ATOM 3830 C C . LEU A 1 463 ? -10.524 1.326 -15.805 1.00 98.56 463 LEU A C 1
ATOM 3832 O O . LEU A 1 463 ? -10.982 2.450 -16.010 1.00 98.56 463 LEU A O 1
ATOM 3836 N N . TRP A 1 464 ? -9.958 0.968 -14.648 1.00 98.50 464 TRP A N 1
ATOM 3837 C CA . TRP A 1 464 ? -9.836 1.865 -13.492 1.00 98.50 464 TRP A CA 1
ATOM 3838 C C . TRP A 1 464 ? -9.083 3.156 -13.848 1.00 98.50 464 TRP A C 1
ATOM 3840 O O . TRP A 1 464 ? -9.546 4.264 -13.574 1.00 98.50 464 TRP A O 1
ATOM 3850 N N . ALA A 1 465 ? -7.970 3.029 -14.573 1.00 98.56 465 ALA A N 1
ATOM 3851 C CA . ALA A 1 465 ? -7.161 4.155 -15.029 1.00 98.56 465 ALA A CA 1
ATOM 3852 C C . ALA A 1 465 ? -7.811 4.959 -16.173 1.00 98.56 465 ALA A C 1
ATOM 3854 O O . ALA A 1 465 ? -7.267 5.984 -16.586 1.00 98.56 465 ALA A O 1
ATOM 3855 N N . LYS A 1 466 ? -8.961 4.507 -16.701 1.00 98.19 466 LYS A N 1
ATOM 3856 C CA . LYS A 1 466 ? -9.650 5.059 -17.881 1.00 98.19 466 LYS A CA 1
ATOM 3857 C C . LYS A 1 466 ? -8.753 5.131 -19.127 1.00 98.19 466 LYS A C 1
ATOM 3859 O O . LYS A 1 466 ? -8.911 6.027 -19.956 1.00 98.19 466 LYS A O 1
ATOM 3864 N N . LEU A 1 467 ? -7.815 4.189 -19.266 1.00 97.38 467 LEU A N 1
ATOM 3865 C CA . LEU A 1 467 ? -6.909 4.112 -20.417 1.00 97.38 467 LEU A CA 1
ATOM 3866 C C . LEU A 1 467 ? -7.484 3.248 -21.542 1.00 97.38 467 LEU A C 1
ATOM 3868 O O . LEU A 1 467 ? -7.222 3.517 -22.713 1.00 97.38 467 LEU A O 1
ATOM 3872 N N . ALA A 1 468 ? -8.272 2.220 -21.215 1.00 98.38 468 ALA A N 1
ATOM 3873 C CA . ALA A 1 468 ? -8.844 1.328 -22.216 1.00 98.38 468 ALA A CA 1
ATOM 3874 C C . ALA A 1 468 ? -9.879 2.056 -23.090 1.00 98.38 468 ALA A C 1
ATOM 3876 O O . ALA A 1 468 ? -10.740 2.795 -22.609 1.00 98.38 468 ALA A O 1
ATOM 3877 N N . SER A 1 469 ? -9.837 1.813 -24.399 1.00 98.38 469 SER A N 1
ATOM 3878 C CA . SER A 1 469 ? -10.876 2.282 -25.320 1.00 98.38 469 SER A CA 1
ATOM 3879 C C . SER A 1 469 ? -12.217 1.588 -25.055 1.00 98.38 469 SER A C 1
ATOM 3881 O O . SER A 1 469 ? -12.262 0.461 -24.564 1.00 98.38 469 SER A O 1
ATOM 3883 N N . LYS A 1 470 ? -13.328 2.201 -25.491 1.00 98.12 470 LYS A N 1
ATOM 3884 C CA . LYS A 1 470 ? -14.669 1.585 -25.408 1.00 98.12 470 LYS A CA 1
ATOM 3885 C C . LYS A 1 470 ? -14.722 0.188 -26.046 1.00 98.12 470 LYS A C 1
ATOM 3887 O O . LYS A 1 470 ? -15.391 -0.701 -25.528 1.00 98.12 470 LYS A O 1
ATOM 3892 N N . LYS A 1 471 ? -13.987 -0.023 -27.148 1.00 98.38 471 LYS A N 1
ATOM 3893 C CA . LYS A 1 471 ? -13.884 -1.330 -27.817 1.00 98.38 471 LYS A CA 1
ATOM 3894 C C . LYS A 1 471 ? -13.153 -2.354 -26.945 1.00 98.38 471 LYS A C 1
ATOM 3896 O O . LYS A 1 471 ? -13.651 -3.463 -26.791 1.00 98.38 471 LYS A O 1
ATOM 3901 N N . GLN A 1 472 ? -12.009 -1.985 -26.366 1.00 98.56 472 GLN A N 1
ATOM 3902 C CA . GLN A 1 472 ? -11.264 -2.855 -25.446 1.00 98.56 472 GLN A CA 1
ATOM 3903 C C . GLN A 1 472 ? -12.096 -3.192 -24.209 1.00 98.56 472 GLN A C 1
ATOM 3905 O O . GLN A 1 472 ? -12.200 -4.361 -23.863 1.00 98.56 472 GLN A O 1
ATOM 3910 N N . ALA A 1 473 ? -12.762 -2.201 -23.610 1.00 98.44 473 ALA A N 1
ATOM 3911 C CA . ALA A 1 473 ? -13.649 -2.406 -22.468 1.00 98.44 473 ALA A CA 1
ATOM 3912 C C . ALA A 1 473 ? -14.796 -3.377 -22.787 1.00 98.44 473 ALA A C 1
ATOM 3914 O O . ALA A 1 473 ? -15.048 -4.306 -22.028 1.00 98.44 473 ALA A O 1
ATOM 3915 N N . SER A 1 474 ? -15.442 -3.224 -23.949 1.00 98.44 474 SER A N 1
ATOM 3916 C CA . SER A 1 474 ? -16.488 -4.157 -24.382 1.00 98.44 474 SER A CA 1
ATOM 3917 C C . SER A 1 474 ? -15.961 -5.584 -24.562 1.00 98.44 474 SER A C 1
ATOM 3919 O O . SER A 1 474 ? -16.657 -6.535 -24.218 1.00 98.44 474 SER A O 1
ATOM 3921 N N . ILE A 1 475 ? -14.740 -5.747 -25.079 1.00 98.44 475 ILE A N 1
ATOM 3922 C CA . ILE A 1 475 ? -14.117 -7.065 -25.242 1.00 98.44 475 ILE A CA 1
ATOM 3923 C C . ILE A 1 475 ? -13.740 -7.667 -23.882 1.00 98.44 475 ILE A C 1
ATOM 3925 O O . ILE A 1 475 ? -14.028 -8.839 -23.669 1.00 98.44 475 ILE A O 1
ATOM 3929 N N . LEU A 1 476 ? -13.164 -6.880 -22.965 1.00 97.44 476 LEU A N 1
ATOM 3930 C CA . LEU A 1 476 ? -12.838 -7.313 -21.600 1.00 97.44 476 LEU A CA 1
ATOM 3931 C C . LEU A 1 476 ? -14.075 -7.858 -20.881 1.00 97.44 476 LEU A C 1
ATOM 3933 O O . LEU A 1 476 ? -14.048 -8.976 -20.382 1.00 97.44 476 LEU A O 1
ATOM 3937 N N . ILE A 1 477 ? -15.181 -7.110 -20.895 1.00 96.56 477 ILE A N 1
ATOM 3938 C CA . ILE A 1 477 ? -16.436 -7.532 -20.253 1.00 96.56 477 ILE A CA 1
ATOM 3939 C C . ILE A 1 477 ? -16.986 -8.810 -20.897 1.00 96.56 477 ILE A C 1
ATOM 3941 O O . ILE A 1 477 ? -17.496 -9.679 -20.207 1.00 96.56 477 ILE A O 1
ATOM 3945 N N . LYS A 1 478 ? -16.882 -8.947 -22.224 1.00 97.69 478 LYS A N 1
ATOM 3946 C CA . LYS A 1 478 ? -17.427 -10.112 -22.938 1.00 97.69 478 LYS A CA 1
ATOM 3947 C C . LYS A 1 478 ? -16.556 -11.365 -22.860 1.00 97.69 478 LYS A C 1
ATOM 3949 O O . LYS A 1 478 ? -17.072 -12.443 -23.128 1.00 97.69 478 LYS A O 1
ATOM 3954 N N . ARG A 1 479 ? -15.248 -11.231 -22.617 1.00 97.19 479 ARG A N 1
ATOM 3955 C CA . ARG A 1 479 ? -14.288 -12.345 -22.725 1.00 97.19 479 ARG A CA 1
ATOM 3956 C C . ARG A 1 479 ? -13.482 -12.596 -21.463 1.00 97.19 479 ARG A C 1
ATOM 3958 O O . ARG A 1 479 ? -13.324 -13.750 -21.106 1.00 97.19 479 ARG A O 1
ATOM 3965 N N . ALA A 1 480 ? -12.977 -11.550 -20.815 1.00 97.31 480 ALA A N 1
ATOM 3966 C CA . ALA A 1 480 ? -12.138 -11.695 -19.631 1.00 97.31 480 ALA A CA 1
ATOM 3967 C C . ALA A 1 480 ? -12.961 -11.860 -18.351 1.00 97.31 480 ALA A C 1
ATOM 3969 O O . ALA A 1 480 ? -12.668 -12.741 -17.555 1.00 97.31 480 ALA A O 1
ATOM 3970 N N . LEU A 1 481 ? -14.004 -11.040 -18.168 1.00 97.81 481 LEU A N 1
ATOM 3971 C CA . LEU A 1 481 ? -14.834 -11.077 -16.960 1.00 97.81 481 LEU A CA 1
ATOM 3972 C C . LEU A 1 481 ? -15.450 -12.462 -16.687 1.00 97.81 481 LEU A C 1
ATOM 3974 O O . LEU A 1 481 ? -15.258 -12.940 -15.576 1.00 97.81 481 LEU A O 1
ATOM 3978 N N . PRO A 1 482 ? -16.063 -13.166 -17.662 1.00 97.81 482 PRO A N 1
ATOM 3979 C CA . PRO A 1 482 ? -16.660 -14.478 -17.399 1.00 97.81 482 PRO A CA 1
ATOM 3980 C C . PRO A 1 482 ? -15.659 -15.571 -17.004 1.00 97.81 482 PRO A C 1
ATOM 3982 O O . PRO A 1 482 ? -16.079 -16.617 -16.531 1.00 97.81 482 PRO A O 1
ATOM 3985 N N . LEU A 1 483 ? -14.359 -15.367 -17.248 1.00 98.06 483 LEU A N 1
ATOM 3986 C CA . LEU A 1 483 ? -13.310 -16.312 -16.853 1.00 98.06 483 LEU A CA 1
ATOM 3987 C C . LEU A 1 483 ? -12.777 -16.042 -15.442 1.00 98.06 483 LEU A C 1
ATOM 3989 O O . LEU A 1 483 ? -12.104 -16.893 -14.878 1.00 98.06 483 LEU A O 1
ATOM 3993 N N . LEU A 1 484 ? -13.019 -14.846 -14.904 1.00 98.31 484 LEU A N 1
ATOM 3994 C CA . LEU A 1 484 ? -12.537 -14.423 -13.590 1.00 98.31 484 LEU A CA 1
ATOM 3995 C C . LEU A 1 484 ? -13.673 -14.299 -12.567 1.00 98.31 484 LEU A C 1
ATOM 3997 O O . LEU A 1 484 ? -13.399 -14.147 -11.383 1.00 98.31 484 LEU A O 1
ATOM 4001 N N . GLU A 1 485 ? -14.930 -14.272 -13.008 1.00 98.25 485 GLU A N 1
ATOM 4002 C CA . GLU A 1 485 ? -16.099 -14.143 -12.143 1.00 98.25 485 GLU A CA 1
ATOM 4003 C C . GLU A 1 485 ? -16.439 -15.483 -11.483 1.00 98.25 485 GLU A C 1
ATOM 4005 O O . GLU A 1 485 ? -16.845 -16.440 -12.134 1.00 98.25 485 GLU A O 1
ATOM 4010 N N . GLU A 1 486 ? -16.301 -15.508 -10.164 1.00 97.88 486 GLU A N 1
ATOM 4011 C CA . GLU A 1 486 ? -16.622 -16.615 -9.274 1.00 97.88 486 GLU A CA 1
ATOM 4012 C C . GLU A 1 486 ? -17.765 -16.218 -8.329 1.00 97.88 486 GLU A C 1
ATOM 4014 O O . GLU A 1 486 ? -18.126 -15.045 -8.206 1.00 97.88 486 GLU A O 1
ATOM 4019 N N . ALA A 1 487 ? -18.309 -17.178 -7.573 1.00 97.62 487 ALA A N 1
ATOM 4020 C CA . ALA A 1 487 ? -19.446 -16.938 -6.672 1.00 97.62 487 ALA A CA 1
ATOM 4021 C C . ALA A 1 487 ? -19.226 -15.793 -5.654 1.00 97.62 487 ALA A C 1
ATOM 4023 O O . ALA A 1 487 ? -20.186 -15.157 -5.222 1.00 97.62 487 ALA A O 1
ATOM 4024 N N . GLY A 1 488 ? -17.971 -15.540 -5.261 1.00 95.81 488 GLY A N 1
ATOM 4025 C CA . GLY A 1 488 ? -17.583 -14.494 -4.307 1.00 95.81 488 GLY A CA 1
ATOM 4026 C C . GLY A 1 488 ? -17.064 -13.192 -4.929 1.00 95.81 488 GLY A C 1
ATOM 4027 O O . GLY A 1 488 ? -16.648 -12.309 -4.181 1.00 95.81 488 GLY A O 1
ATOM 4028 N N . GLY A 1 489 ? -17.046 -13.061 -6.261 1.00 97.12 489 GLY A N 1
ATOM 4029 C CA . GLY A 1 489 ? -16.501 -11.895 -6.965 1.00 97.12 489 GLY A CA 1
ATOM 4030 C C . GLY A 1 489 ? -15.433 -12.264 -7.994 1.00 97.12 489 GLY A C 1
ATOM 4031 O O . GLY A 1 489 ? -15.551 -13.264 -8.684 1.00 97.12 489 GLY A O 1
ATOM 4032 N N . ILE A 1 490 ? -14.393 -11.438 -8.130 1.00 97.88 490 ILE A N 1
ATOM 4033 C CA . ILE A 1 490 ? -13.363 -11.600 -9.169 1.00 97.88 490 ILE A CA 1
ATOM 4034 C C . ILE A 1 490 ? -12.150 -12.358 -8.613 1.00 97.88 490 ILE A C 1
ATOM 4036 O O . ILE A 1 490 ? -11.459 -11.848 -7.730 1.00 97.88 490 ILE A O 1
ATOM 4040 N N . ALA A 1 491 ? -11.862 -13.544 -9.150 1.00 98.25 491 ALA A N 1
ATOM 4041 C CA . ALA A 1 491 ? -10.644 -14.298 -8.871 1.00 98.25 491 ALA A CA 1
ATOM 4042 C C . ALA A 1 491 ? -9.394 -13.551 -9.367 1.00 98.25 491 ALA A C 1
ATOM 4044 O O . ALA A 1 491 ? -9.423 -12.840 -10.371 1.00 98.25 491 ALA A O 1
ATOM 4045 N N . ALA A 1 492 ? -8.259 -13.722 -8.681 1.00 97.81 492 ALA A N 1
ATOM 4046 C CA . ALA A 1 492 ? -7.011 -13.029 -9.027 1.00 97.81 492 ALA A CA 1
ATOM 4047 C C . ALA A 1 492 ? -6.460 -13.430 -10.414 1.00 97.81 492 ALA A C 1
ATOM 4049 O O . ALA A 1 492 ? -5.799 -12.632 -11.097 1.00 97.81 492 ALA A O 1
ATOM 4050 N N . SER A 1 493 ? -6.744 -14.662 -10.830 1.00 97.31 493 SER A N 1
ATOM 4051 C CA . SER A 1 493 ? -6.440 -15.239 -12.136 1.00 97.31 493 SER A CA 1
ATOM 4052 C C . SER A 1 493 ? -7.371 -16.409 -12.430 1.00 97.31 493 SER A C 1
ATOM 4054 O O . SER A 1 493 ? -7.989 -16.925 -11.502 1.00 97.31 493 SER A O 1
ATOM 4056 N N . THR A 1 494 ? -7.445 -16.790 -13.704 1.00 95.69 494 THR A N 1
ATOM 4057 C CA . THR A 1 494 ? -8.198 -17.958 -14.195 1.00 95.69 494 THR A CA 1
ATOM 4058 C C . THR A 1 494 ? -7.584 -19.280 -13.764 1.00 95.69 494 THR A C 1
ATOM 4060 O O . THR A 1 494 ? -6.334 -19.302 -13.631 1.00 95.69 494 THR A O 1
#

Radius of gyration: 26.18 Å; chains: 1; bounding box: 69×57×68 Å

Foldseek 3Di:
DFKAFLVVQLVVLCVQAVPVNPLAHDPVTPGPQKDWGAGPVGDTDIDGHSQLSRQVNVQSVVCVVVVDRMDDDDPCSSPPDPVVVVLCCVLPPVQVLQKAWCALVCVLVLQDDPLDDAPAGEEEEFQPCVVVLVRVVVSCVVCVVRRYDYYYDDPDCDLVNLLVCLRVKYFYAFDWDADPVRDIIGLMEGDPDNVDSWDAAPVRLVVCVSCLVSVNLSRLLSSLRRQLRCCVRLVGAWRTRMSLGSQAAAQDDQLVSLVSSQVRDPDHDLVSVLSSLLSLVSHLDCPFCNDQFQDPLRFGAQWRDHFDDRSSHDPCPCVVVQVVVCVVVVHDSVVSNVCRSVVVDDDVLRRLQRRQQRSCSNHVPVPDPLRHSQRSQWRFLRNLLSSLLSLQSSLVCCVPPVVQWRDHPNDTGGSVVSVVSSVSSLVSQCVAFDDLVQLFGFIARRVVRHGDDWQFPSSCSCVVSVSDDPSSVVSCVVHRLVQQQDPVGGHGGD